Protein AF-X6M8Z3-F1 (afdb_monomer_lite)

Secondary structure (DSSP, 8-state):
-------SS--PPPHHHHHHHHHHHHHHHHHHHSTT--PPPHHHHHHHHHHHHHHTTTT---HHHHHHHHHHHHHHHHHHHHHHHHHHHHHHHHHHHHHHHHHHHHHHHHHHTTS--------------TTHHHHHHHHHHHHHHHHHHHHHHHHHHHHHHHHHHHHHHHHHHHHHHHHHHHHHHHHHHHHHHHHHHHSSS--------------------------HHHHHHHHHHHHH-HHHHHHHHHHHHHHHHHHHHHHHHHHHHHHHHHHHHHHHHHHHHHHHHHHHHHHHHHHHHHHHHHHHHHHHHHHHHHHHHHHHHHHHHHHHHHHHHHHHHHHHHHHHHHHHHHHHHHHHHHHHHHHHHHHHHHHHHHHHHHHHHHHHHHHHHHHHHHHHHHHHHHHHHHHHHHHHHHHHHHHHHHHHHHHHHHHHHHHHHHHHHHHHHHHHHHHT--

Radius of gyration: 80.37 Å; chains: 1; bounding box: 167×88×282 Å

Struc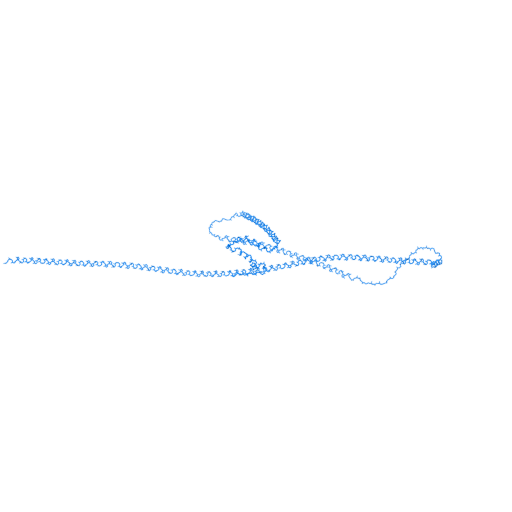ture (mmCIF, N/CA/C/O backbone):
data_AF-X6M8Z3-F1
#
_entry.id   AF-X6M8Z3-F1
#
loop_
_atom_site.group_PDB
_atom_site.id
_atom_site.type_symbol
_atom_site.label_atom_id
_atom_site.label_alt_id
_atom_site.label_comp_id
_atom_site.label_asym_id
_atom_site.label_entity_id
_atom_site.label_seq_id
_atom_site.pdbx_PDB_ins_code
_atom_site.Cartn_x
_atom_site.Cartn_y
_atom_site.Cartn_z
_atom_site.occupancy
_atom_site.B_iso_or_equiv
_atom_site.auth_seq_id
_atom_site.auth_comp_id
_atom_site.auth_asym_id
_atom_site.auth_atom_id
_atom_site.pdbx_PDB_model_num
ATOM 1 N N . MET A 1 1 ? -6.593 -17.674 8.356 1.00 35.09 1 MET A N 1
ATOM 2 C CA . MET A 1 1 ? -6.340 -18.157 6.980 1.00 35.09 1 MET A CA 1
ATOM 3 C C . MET A 1 1 ? -5.180 -17.342 6.431 1.00 35.09 1 MET A C 1
ATOM 5 O O . MET A 1 1 ? -5.351 -16.151 6.227 1.00 35.09 1 MET A O 1
ATOM 9 N N . ALA A 1 2 ? -3.979 -17.918 6.344 1.00 28.91 2 ALA A N 1
ATOM 10 C CA . ALA A 1 2 ? -2.786 -17.185 5.917 1.00 28.91 2 ALA A CA 1
ATOM 11 C C . ALA A 1 2 ? -2.746 -17.084 4.384 1.00 28.91 2 ALA A C 1
ATOM 13 O O . ALA A 1 2 ? -2.819 -18.099 3.689 1.00 28.91 2 ALA A O 1
ATOM 14 N N . ILE A 1 3 ? -2.665 -15.849 3.890 1.00 29.02 3 ILE A N 1
ATOM 15 C CA . ILE A 1 3 ? -2.609 -15.473 2.476 1.00 29.02 3 ILE A CA 1
ATOM 16 C C . ILE A 1 3 ? -1.280 -15.972 1.892 1.00 29.02 3 ILE A C 1
ATOM 18 O O . ILE A 1 3 ? -0.206 -15.602 2.362 1.00 29.02 3 ILE A O 1
ATOM 22 N N . ARG A 1 4 ? -1.360 -16.844 0.881 1.00 38.41 4 ARG A N 1
ATOM 23 C CA . ARG A 1 4 ? -0.227 -17.243 0.038 1.00 38.41 4 ARG A CA 1
ATOM 24 C C . ARG A 1 4 ? -0.129 -16.243 -1.112 1.00 38.41 4 ARG A C 1
ATOM 26 O O . ARG A 1 4 ? -0.937 -16.307 -2.031 1.00 38.41 4 ARG A O 1
ATOM 33 N N . THR A 1 5 ? 0.844 -15.342 -1.067 1.00 36.50 5 THR A N 1
ATOM 34 C CA . THR A 1 5 ? 1.270 -14.571 -2.238 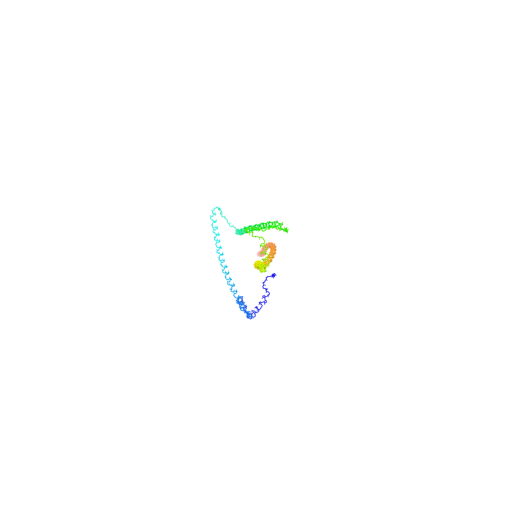1.00 36.50 5 THR A CA 1
ATOM 35 C C . THR A 1 5 ? 2.316 -15.389 -2.998 1.00 36.50 5 THR A C 1
ATOM 37 O O . THR A 1 5 ? 3.361 -15.749 -2.457 1.00 36.50 5 THR A O 1
ATOM 40 N N . GLN A 1 6 ? 1.994 -15.767 -4.234 1.00 34.81 6 GLN A N 1
ATOM 41 C CA . GLN A 1 6 ? 2.937 -16.337 -5.195 1.00 34.81 6 GLN A CA 1
ATOM 42 C C . GLN A 1 6 ? 3.336 -15.222 -6.165 1.00 34.81 6 GLN A C 1
ATOM 44 O O . GLN A 1 6 ? 2.540 -14.843 -7.018 1.00 34.81 6 GLN A O 1
ATOM 49 N N . ASP A 1 7 ? 4.557 -14.708 -6.019 1.00 33.91 7 ASP A N 1
ATOM 50 C CA . ASP A 1 7 ? 5.219 -13.879 -7.029 1.00 33.91 7 ASP A CA 1
ATOM 51 C C . ASP A 1 7 ? 5.892 -14.790 -8.063 1.00 33.91 7 ASP A C 1
ATOM 53 O O . ASP A 1 7 ? 6.684 -15.666 -7.709 1.00 33.91 7 ASP A O 1
ATOM 57 N N . ALA A 1 8 ? 5.573 -14.584 -9.341 1.00 38.94 8 ALA A N 1
ATOM 58 C CA . ALA A 1 8 ? 5.972 -15.465 -10.438 1.00 38.94 8 ALA A CA 1
ATOM 59 C C . ALA A 1 8 ? 7.407 -15.252 -10.964 1.00 38.94 8 ALA A C 1
ATOM 61 O O . ALA A 1 8 ? 7.892 -16.118 -11.678 1.00 38.94 8 ALA A O 1
ATOM 62 N N . ASP A 1 9 ? 8.116 -14.182 -10.578 1.00 37.03 9 ASP A N 1
ATOM 63 C CA . ASP A 1 9 ? 9.460 -13.879 -11.118 1.00 37.03 9 ASP A CA 1
ATOM 64 C C . ASP A 1 9 ? 10.531 -13.582 -10.058 1.00 37.03 9 ASP A C 1
ATOM 66 O O . ASP A 1 9 ? 11.641 -13.136 -10.363 1.00 37.03 9 ASP A O 1
ATOM 70 N N . SER A 1 10 ? 10.252 -13.874 -8.788 1.00 35.09 10 SER A N 1
ATOM 71 C CA . SER A 1 10 ? 11.334 -13.975 -7.816 1.00 35.09 10 SER A CA 1
ATOM 72 C C . SER A 1 10 ? 11.995 -15.344 -7.990 1.00 35.09 10 SER A C 1
ATOM 74 O O . SER A 1 10 ? 11.385 -16.375 -7.708 1.00 35.09 10 SER A O 1
ATOM 76 N N . VAL A 1 11 ? 13.259 -15.378 -8.421 1.00 42.22 11 VAL A N 1
ATOM 77 C CA . VAL A 1 11 ? 14.131 -16.551 -8.234 1.00 42.22 11 VAL A CA 1
ATOM 78 C C . VAL A 1 11 ? 14.477 -16.632 -6.742 1.00 42.22 11 VAL A C 1
ATOM 80 O O . VAL A 1 11 ? 15.620 -16.496 -6.318 1.00 42.22 11 VAL A O 1
ATOM 83 N N . ILE A 1 12 ? 13.447 -16.786 -5.913 1.00 39.72 12 ILE A N 1
ATOM 84 C CA . ILE A 1 12 ? 13.576 -17.339 -4.580 1.00 39.72 12 ILE A CA 1
ATOM 85 C C . ILE A 1 12 ? 13.708 -18.840 -4.834 1.00 39.72 12 ILE A C 1
ATOM 87 O O . ILE A 1 12 ? 12.791 -19.430 -5.412 1.00 39.72 12 ILE A O 1
ATOM 91 N N . PRO A 1 13 ? 14.834 -19.475 -4.471 1.00 39.22 13 PRO A N 1
ATOM 92 C CA . PRO A 1 13 ? 14.958 -20.919 -4.590 1.00 39.22 13 PRO A CA 1
ATOM 93 C C . PRO A 1 13 ? 13.753 -21.555 -3.885 1.00 39.22 13 PRO A C 1
ATOM 95 O O . PRO A 1 13 ? 13.494 -21.281 -2.711 1.00 39.22 13 PRO A O 1
ATOM 98 N N . GLN A 1 14 ? 12.942 -22.294 -4.650 1.00 39.25 14 GLN A N 1
ATOM 99 C CA . GLN A 1 14 ? 11.642 -22.776 -4.194 1.00 39.25 14 GLN A CA 1
ATOM 100 C C . GLN A 1 14 ? 11.808 -23.510 -2.858 1.00 39.25 14 GLN A C 1
ATOM 102 O O . GLN A 1 14 ? 12.567 -24.475 -2.756 1.00 39.25 14 GLN A O 1
ATOM 107 N N . ARG A 1 15 ? 11.091 -23.057 -1.820 1.00 44.16 15 ARG A N 1
ATOM 108 C CA . ARG A 1 15 ? 11.126 -23.661 -0.473 1.00 44.16 15 ARG A CA 1
ATOM 109 C C . ARG A 1 15 ? 10.785 -25.160 -0.477 1.00 44.16 15 ARG A C 1
ATOM 111 O O . ARG A 1 15 ? 11.209 -25.863 0.432 1.00 44.16 15 ARG A O 1
ATOM 118 N N . SER A 1 16 ? 10.085 -25.653 -1.502 1.00 45.44 16 SER A N 1
ATOM 119 C CA . SER A 1 16 ? 9.819 -27.080 -1.729 1.00 45.44 16 SER A CA 1
ATOM 120 C C . SER A 1 16 ? 11.094 -27.896 -1.971 1.00 45.44 16 SER A C 1
ATOM 122 O O . SER A 1 16 ? 11.244 -28.964 -1.388 1.00 45.44 16 SER A O 1
ATOM 124 N N . HIS A 1 17 ? 12.055 -27.378 -2.741 1.00 42.62 17 HIS A N 1
ATOM 125 C CA . HIS A 1 17 ? 13.310 -28.081 -3.028 1.00 42.62 17 HIS A CA 1
ATOM 126 C C . HIS A 1 17 ? 14.350 -27.965 -1.913 1.00 42.62 17 HIS A C 1
ATOM 128 O O . HIS A 1 17 ? 15.304 -28.738 -1.894 1.00 42.62 17 HIS A O 1
ATOM 134 N N . TYR A 1 18 ? 14.187 -27.034 -0.967 1.00 44.50 18 TYR A N 1
ATOM 135 C CA . TYR A 1 18 ? 14.995 -27.043 0.255 1.00 44.50 18 TYR A CA 1
ATOM 136 C C . TYR A 1 18 ? 14.643 -28.226 1.146 1.00 44.50 18 TYR A C 1
ATOM 138 O O . TYR A 1 18 ? 15.551 -28.807 1.719 1.00 44.50 18 TYR A O 1
ATOM 146 N N . GLY A 1 19 ? 13.365 -28.613 1.224 1.00 46.28 19 GLY A N 1
ATOM 147 C CA . GLY A 1 19 ? 12.947 -29.807 1.958 1.00 46.28 19 GLY A CA 1
ATOM 148 C C . GLY A 1 19 ? 13.649 -31.059 1.436 1.00 46.28 19 GLY A C 1
ATOM 149 O O . GLY A 1 19 ? 14.284 -31.751 2.216 1.00 46.28 19 GLY A O 1
ATOM 150 N N . GLU A 1 20 ? 13.626 -31.275 0.117 1.00 50.72 20 GLU A N 1
ATOM 151 C CA . GLU A 1 20 ? 14.265 -32.425 -0.547 1.00 50.72 20 GLU A CA 1
ATOM 152 C C . GLU A 1 20 ? 15.802 -32.358 -0.533 1.00 50.72 20 GLU A C 1
ATOM 154 O O . GLU A 1 20 ? 16.458 -33.375 -0.335 1.00 50.72 20 GLU A O 1
ATOM 159 N N . ARG A 1 21 ? 16.406 -31.169 -0.698 1.00 52.59 21 ARG A N 1
ATOM 160 C CA . ARG A 1 21 ? 17.873 -30.999 -0.630 1.00 52.59 21 ARG A CA 1
ATOM 161 C C . ARG A 1 21 ? 18.427 -31.094 0.784 1.00 52.59 21 ARG A C 1
ATOM 163 O O . ARG A 1 21 ? 19.562 -31.520 0.940 1.00 52.59 21 ARG A O 1
ATOM 170 N N . LEU A 1 22 ? 17.664 -30.670 1.791 1.00 51.78 22 LEU A N 1
ATOM 171 C CA . LEU A 1 22 ? 18.047 -30.755 3.202 1.00 51.78 22 LEU A CA 1
ATOM 172 C C . LEU A 1 22 ? 17.645 -32.096 3.821 1.00 51.78 22 LEU A C 1
ATOM 174 O O . LEU A 1 22 ? 18.156 -32.436 4.881 1.00 51.78 22 LEU A O 1
ATOM 178 N N . GLN A 1 23 ? 16.784 -32.881 3.166 1.00 53.97 23 GLN A N 1
ATOM 179 C CA . GLN A 1 23 ? 16.337 -34.190 3.645 1.00 53.97 23 GLN A CA 1
ATOM 180 C C . GLN A 1 23 ? 17.493 -35.146 3.981 1.00 53.97 23 GLN A C 1
ATOM 182 O O . GLN A 1 23 ? 17.431 -35.758 5.046 1.00 53.97 23 GLN A O 1
ATOM 187 N N . PRO A 1 24 ? 18.571 -35.247 3.176 1.00 55.91 24 PRO A N 1
ATOM 188 C CA . PRO A 1 24 ? 19.729 -36.069 3.524 1.00 55.91 24 PRO A CA 1
ATOM 189 C C . PRO A 1 24 ? 20.457 -35.553 4.773 1.00 55.91 24 PRO A C 1
ATOM 191 O O . PRO A 1 24 ? 20.855 -36.343 5.620 1.00 55.91 24 PRO A O 1
ATOM 194 N N . TYR A 1 25 ? 20.564 -34.229 4.929 1.00 55.28 25 TYR A N 1
ATOM 195 C CA . TYR A 1 25 ? 21.219 -33.579 6.071 1.00 55.28 25 TYR A CA 1
ATOM 196 C C . TYR A 1 25 ? 20.421 -33.776 7.363 1.00 55.28 25 TYR A C 1
ATOM 198 O O . TYR A 1 25 ? 20.980 -34.113 8.400 1.00 55.28 25 TYR A O 1
ATOM 206 N N . VAL A 1 26 ? 19.098 -33.613 7.296 1.00 57.66 26 VAL A N 1
ATOM 207 C CA . VAL A 1 26 ? 18.193 -33.847 8.428 1.00 57.66 26 VAL A CA 1
ATOM 208 C C . VAL A 1 26 ? 18.179 -35.328 8.803 1.00 57.66 26 VAL A C 1
ATOM 210 O O . VAL A 1 26 ? 18.205 -35.643 9.987 1.00 57.66 26 VAL A O 1
ATOM 213 N N . SER A 1 27 ? 18.197 -36.232 7.820 1.00 55.72 27 SER A N 1
ATOM 214 C CA . SER A 1 27 ? 18.243 -37.679 8.073 1.00 55.72 27 SER A CA 1
ATOM 215 C C . SER A 1 27 ? 19.560 -38.089 8.741 1.00 55.72 27 SER A C 1
ATOM 217 O O . SER A 1 27 ? 19.519 -38.812 9.726 1.00 55.72 27 SER A O 1
ATOM 219 N N . TYR A 1 28 ? 20.702 -37.542 8.305 1.00 58.84 28 TYR A N 1
ATOM 220 C CA . TYR A 1 28 ? 22.011 -37.761 8.938 1.00 58.84 28 TYR A CA 1
ATOM 221 C C . TYR A 1 28 ? 22.065 -37.256 10.390 1.00 58.84 28 TYR A C 1
ATOM 223 O O . TYR A 1 28 ? 22.546 -37.957 11.279 1.00 58.84 28 TYR A O 1
ATOM 231 N N . ILE A 1 29 ? 21.524 -36.060 10.654 1.00 56.91 29 ILE A N 1
ATOM 232 C CA . ILE A 1 29 ? 21.438 -35.493 12.012 1.00 56.91 29 ILE A CA 1
ATOM 233 C C . ILE A 1 29 ? 20.558 -36.375 12.906 1.00 56.91 29 ILE A C 1
ATOM 235 O O . ILE A 1 29 ? 20.901 -36.638 14.058 1.00 56.91 29 ILE A O 1
ATOM 239 N N . VAL A 1 30 ? 19.429 -36.851 12.377 1.00 59.12 30 VAL A N 1
ATOM 240 C CA . VAL A 1 30 ? 18.505 -37.717 13.113 1.00 59.12 30 VAL A CA 1
ATOM 241 C C . VAL A 1 30 ? 19.127 -39.090 13.380 1.00 59.12 30 VAL A C 1
ATOM 243 O O . VAL A 1 30 ? 19.069 -39.569 14.506 1.00 59.12 30 VAL A O 1
ATOM 246 N N . GLU A 1 31 ? 19.766 -39.714 12.395 1.00 57.75 31 GLU A N 1
ATOM 247 C CA . GLU A 1 31 ? 20.330 -41.060 12.545 1.00 57.75 31 GLU A CA 1
ATOM 248 C C . GLU A 1 31 ? 21.551 -41.104 13.473 1.00 57.75 31 GLU A C 1
ATOM 250 O O . GLU A 1 31 ? 21.666 -42.053 14.248 1.00 57.75 31 GLU A O 1
ATOM 255 N N . ASN A 1 32 ? 22.410 -40.077 13.467 1.00 55.22 32 ASN A N 1
ATOM 256 C CA . ASN A 1 32 ? 23.647 -40.083 14.257 1.00 55.22 32 ASN A CA 1
ATOM 257 C C . ASN A 1 32 ? 23.527 -39.459 15.654 1.00 55.22 32 ASN A C 1
ATOM 259 O O . ASN A 1 32 ? 24.303 -39.822 16.533 1.00 55.22 32 ASN A O 1
ATOM 263 N N . TYR A 1 33 ? 22.573 -38.549 15.893 1.00 54.69 33 TYR A N 1
ATOM 264 C CA . TYR A 1 33 ? 22.499 -37.809 17.164 1.00 54.69 33 TYR A CA 1
ATOM 265 C C . TYR A 1 33 ? 21.211 -38.033 17.971 1.00 54.69 33 TYR A C 1
ATOM 267 O O . TYR A 1 33 ? 21.185 -37.704 19.157 1.00 54.69 33 TYR A O 1
ATOM 275 N N . LEU A 1 34 ? 20.157 -38.641 17.402 1.00 50.62 34 LEU A N 1
ATOM 276 C CA . LEU A 1 34 ? 18.973 -39.043 18.186 1.00 50.62 34 LEU A CA 1
ATOM 277 C C . LEU A 1 34 ? 19.064 -40.456 18.778 1.00 50.62 34 LEU A C 1
ATOM 279 O O . LEU A 1 34 ? 18.220 -40.791 19.609 1.00 50.62 34 LEU A O 1
ATOM 283 N N . GLN A 1 35 ? 20.076 -41.265 18.438 1.00 50.09 35 GLN A N 1
ATOM 284 C CA . GLN A 1 35 ? 20.244 -42.591 19.055 1.00 50.09 35 GLN A CA 1
ATOM 285 C C . GLN A 1 35 ? 20.560 -42.522 20.563 1.00 50.09 35 GLN A C 1
ATOM 287 O O . GLN A 1 35 ? 20.139 -43.409 21.301 1.00 50.09 35 GLN A O 1
ATOM 292 N N . ASP A 1 36 ? 21.177 -41.434 21.043 1.00 51.38 36 ASP A N 1
ATOM 293 C CA . ASP A 1 36 ? 21.585 -41.275 22.452 1.00 51.38 36 ASP A CA 1
ATOM 294 C C . ASP A 1 36 ? 20.648 -40.387 23.299 1.00 51.38 36 ASP A C 1
ATOM 296 O O . ASP A 1 36 ? 20.939 -40.084 24.460 1.00 51.38 36 ASP A O 1
ATOM 300 N N . GLY A 1 37 ? 19.509 -39.942 22.752 1.00 48.75 37 GLY A N 1
ATOM 301 C CA . GLY A 1 37 ? 18.476 -39.214 23.506 1.00 48.75 37 GLY A CA 1
ATOM 302 C C . GLY A 1 37 ? 18.886 -37.843 24.072 1.00 48.75 37 GLY A C 1
ATOM 303 O O . GLY A 1 37 ? 18.119 -37.235 24.821 1.00 48.75 37 GLY A O 1
ATOM 304 N N . LYS A 1 38 ? 20.067 -37.319 23.724 1.00 52.50 38 LYS A N 1
ATOM 305 C CA . LYS A 1 38 ? 20.493 -35.958 24.075 1.00 52.50 38 LYS A CA 1
ATOM 306 C C . LYS A 1 38 ? 20.131 -34.999 22.947 1.00 52.50 38 LYS A C 1
ATOM 308 O O . LYS A 1 38 ? 20.765 -34.985 21.900 1.00 52.50 38 LYS A O 1
ATOM 313 N N . LEU A 1 39 ? 19.107 -34.180 23.178 1.00 53.94 39 LEU A N 1
ATOM 314 C CA . LEU A 1 39 ? 18.741 -33.087 22.280 1.00 53.94 39 LEU A CA 1
ATOM 315 C C . LEU A 1 39 ? 19.887 -32.066 22.226 1.00 53.94 39 LEU A C 1
ATOM 317 O O . LEU A 1 39 ? 20.250 -31.482 23.248 1.00 53.94 39 LEU A O 1
ATOM 321 N N . MET A 1 40 ? 20.446 -31.869 21.032 1.00 58.19 40 MET A N 1
ATOM 322 C CA . MET A 1 40 ? 21.466 -30.858 20.761 1.00 58.19 40 MET A CA 1
ATOM 323 C C . MET A 1 40 ? 20.896 -29.457 21.021 1.00 58.19 40 MET A C 1
ATOM 325 O O . MET A 1 40 ? 19.769 -29.151 20.622 1.00 58.19 40 MET A O 1
ATOM 329 N N . THR A 1 41 ? 21.656 -28.593 21.696 1.00 61.75 41 THR A N 1
ATOM 330 C CA . THR A 1 41 ? 21.231 -27.202 21.904 1.00 61.75 41 THR A CA 1
ATOM 331 C C . THR A 1 41 ? 21.380 -26.391 20.615 1.00 61.75 41 THR A C 1
ATOM 333 O O . THR A 1 41 ? 22.188 -26.708 19.744 1.00 61.75 41 THR A O 1
ATOM 336 N N . PHE A 1 42 ? 20.608 -25.308 20.481 1.00 48.41 42 PHE A N 1
ATOM 337 C CA . PHE A 1 42 ? 20.669 -24.435 19.301 1.00 48.41 42 PHE A CA 1
ATOM 338 C C . PHE A 1 42 ? 22.074 -23.851 19.072 1.00 48.41 42 PHE A C 1
ATOM 340 O O . PHE A 1 42 ? 22.497 -23.705 17.930 1.00 48.41 42 PHE A O 1
ATOM 347 N N . GLU A 1 43 ? 22.826 -23.589 20.145 1.00 50.72 43 GLU A N 1
ATOM 348 C CA . GLU A 1 43 ? 24.221 -23.140 20.054 1.00 50.72 43 GLU A CA 1
ATOM 349 C C . GLU A 1 43 ? 25.141 -24.213 19.465 1.00 50.72 43 GLU A C 1
ATOM 351 O O . GLU A 1 43 ? 25.909 -23.912 18.551 1.00 50.72 43 GLU A O 1
ATOM 356 N N . GLN A 1 44 ? 25.011 -25.464 19.920 1.00 59.44 44 GLN A N 1
ATOM 357 C CA . GLN A 1 44 ? 25.761 -26.601 19.378 1.00 59.44 44 GLN A CA 1
ATOM 358 C C . GLN A 1 44 ? 25.429 -26.824 17.896 1.00 59.44 44 GLN A C 1
ATOM 360 O O . GLN A 1 44 ? 26.330 -26.999 17.076 1.00 59.44 44 GLN A O 1
ATOM 365 N N . LEU A 1 45 ? 24.147 -26.710 17.527 1.00 59.72 45 LEU A N 1
ATOM 366 C CA . LEU A 1 45 ? 23.711 -26.775 16.134 1.00 59.72 45 LEU A CA 1
ATOM 367 C C . LEU A 1 45 ? 24.396 -25.690 15.299 1.00 59.72 45 LEU A C 1
ATOM 369 O O . LEU A 1 45 ? 24.929 -25.983 14.237 1.00 59.72 45 LEU A O 1
ATOM 373 N N . THR A 1 46 ? 24.422 -24.441 15.770 1.00 56.00 46 THR A N 1
ATOM 374 C CA . THR A 1 46 ? 25.048 -23.339 15.025 1.00 56.00 46 THR A CA 1
ATOM 375 C C . THR A 1 46 ? 26.568 -23.446 14.919 1.00 56.00 46 THR A C 1
ATOM 377 O O . THR A 1 46 ? 27.126 -22.969 13.929 1.00 56.00 46 THR A O 1
ATOM 380 N N . SER A 1 47 ? 27.242 -24.071 15.891 1.00 59.59 47 SER A N 1
ATOM 381 C CA . SER A 1 47 ? 28.694 -24.272 15.846 1.00 59.59 47 SER A CA 1
ATOM 382 C C . SER A 1 47 ? 29.114 -25.444 14.962 1.00 59.59 47 SER A C 1
ATOM 384 O O . SER A 1 47 ? 30.166 -25.361 14.334 1.00 59.59 47 SER A O 1
ATOM 386 N N . GLU A 1 48 ? 28.304 -26.504 14.886 1.00 57.34 48 GLU A N 1
ATOM 387 C CA . GLU A 1 48 ? 28.639 -27.732 14.147 1.00 57.34 48 GLU A CA 1
ATOM 388 C C . GLU A 1 48 ? 28.079 -27.748 12.710 1.00 57.34 48 GLU A C 1
ATOM 390 O O . GLU A 1 48 ? 28.664 -28.383 11.831 1.00 57.34 48 GLU A O 1
ATOM 395 N N . LEU A 1 49 ? 27.037 -26.952 12.406 1.00 57.06 49 LEU A N 1
ATOM 396 C CA . LEU A 1 49 ? 26.481 -26.792 11.047 1.00 57.06 49 LEU A CA 1
ATOM 397 C C . LEU A 1 49 ? 27.542 -26.515 9.959 1.00 57.06 49 LEU A C 1
ATOM 399 O O . LEU A 1 49 ? 27.445 -27.092 8.873 1.00 57.06 49 LEU A O 1
ATOM 403 N N . PRO A 1 50 ? 28.549 -25.643 10.189 1.00 58.56 50 PRO A N 1
ATOM 404 C CA . PRO A 1 50 ? 29.581 -25.371 9.195 1.00 58.56 50 PRO A CA 1
ATOM 405 C C . PRO A 1 50 ? 30.486 -26.578 8.927 1.00 58.56 50 PRO A C 1
ATOM 407 O O . PRO A 1 50 ? 30.914 -26.745 7.791 1.00 58.56 50 PRO A O 1
ATOM 410 N N . GLN A 1 51 ? 30.765 -27.414 9.935 1.00 56.12 51 GLN A N 1
ATOM 411 C CA . GLN A 1 51 ? 31.548 -28.647 9.780 1.00 56.12 51 GLN A CA 1
ATOM 412 C C . GLN A 1 51 ? 30.750 -29.728 9.045 1.00 56.12 51 GLN A C 1
ATOM 414 O O . GLN A 1 51 ? 31.273 -30.365 8.136 1.00 56.12 51 GLN A O 1
ATOM 419 N N . TRP A 1 52 ? 29.454 -29.855 9.323 1.00 57.19 52 TRP A N 1
ATOM 420 C CA . TRP A 1 52 ? 28.592 -30.833 8.647 1.00 57.19 52 TRP A CA 1
ATOM 421 C C . TRP A 1 52 ? 28.323 -30.502 7.176 1.00 57.19 52 TRP A C 1
ATOM 423 O O . TRP A 1 52 ? 28.184 -31.394 6.340 1.00 57.19 52 TRP A O 1
ATOM 433 N N . LEU A 1 53 ? 28.307 -29.213 6.825 1.00 52.09 53 LEU A N 1
ATOM 434 C CA . LEU A 1 53 ? 28.283 -28.770 5.428 1.00 52.09 53 LEU A CA 1
ATOM 435 C C . LEU A 1 53 ? 29.580 -29.114 4.671 1.00 52.09 53 LEU A C 1
ATOM 437 O O . LEU A 1 53 ? 29.570 -29.135 3.439 1.00 52.09 53 LEU A O 1
ATOM 441 N N . ILE A 1 54 ? 30.680 -29.371 5.387 1.00 50.88 54 ILE A N 1
ATOM 442 C CA . ILE A 1 54 ? 31.972 -29.768 4.816 1.00 50.88 54 ILE A CA 1
ATOM 443 C C . ILE A 1 54 ? 32.044 -31.296 4.656 1.00 50.88 54 ILE A C 1
ATOM 445 O O . ILE A 1 54 ? 32.451 -31.755 3.592 1.00 50.88 54 ILE A O 1
ATOM 449 N N . GLU A 1 55 ? 31.590 -32.076 5.643 1.00 47.03 55 GLU A N 1
ATOM 450 C CA . GLU A 1 55 ? 31.668 -33.552 5.630 1.00 47.03 55 GLU A CA 1
ATOM 451 C C . GLU A 1 55 ? 30.783 -34.211 4.554 1.00 47.03 55 GLU A C 1
ATOM 453 O O . GLU A 1 55 ? 31.170 -35.201 3.943 1.00 47.03 55 GLU A O 1
ATOM 458 N N . ILE A 1 56 ? 29.630 -33.625 4.212 1.00 46.91 56 ILE A N 1
ATOM 459 C CA . ILE A 1 56 ? 28.720 -34.195 3.192 1.00 46.91 56 ILE A CA 1
ATOM 460 C C . ILE A 1 56 ? 29.239 -33.985 1.748 1.00 46.91 56 ILE A C 1
ATOM 462 O O . ILE A 1 56 ? 28.676 -34.511 0.788 1.00 46.91 56 ILE A O 1
ATOM 466 N N . ASN A 1 57 ? 30.358 -33.272 1.575 1.00 44.69 57 ASN A N 1
ATOM 467 C CA . ASN A 1 57 ? 31.015 -33.066 0.280 1.00 44.69 57 ASN A CA 1
ATOM 468 C C . ASN A 1 57 ? 32.173 -34.038 -0.016 1.00 44.69 57 ASN A C 1
ATOM 470 O O . ASN A 1 57 ? 32.809 -33.895 -1.061 1.00 44.69 57 ASN A O 1
ATOM 474 N N . GLU A 1 58 ? 32.417 -35.066 0.808 1.00 43.31 58 GLU A N 1
ATOM 475 C CA . GLU A 1 58 ? 33.456 -36.084 0.540 1.00 43.31 58 GLU A CA 1
ATOM 476 C C . GLU A 1 58 ? 33.236 -36.905 -0.756 1.00 43.31 58 GLU A C 1
ATOM 478 O O . GLU A 1 58 ? 34.088 -37.698 -1.150 1.00 43.31 58 GLU A O 1
ATOM 483 N N . GLY A 1 59 ? 32.130 -36.694 -1.481 1.00 43.00 59 GLY A N 1
ATOM 484 C CA . GLY A 1 59 ? 31.815 -37.394 -2.730 1.00 43.00 59 GLY A CA 1
ATOM 485 C C . GLY A 1 59 ? 32.247 -36.728 -4.046 1.00 43.00 59 GLY A C 1
ATOM 486 O O . GLY A 1 59 ? 32.078 -37.353 -5.092 1.00 43.00 59 GLY A O 1
ATOM 487 N N . VAL A 1 60 ? 32.766 -35.490 -4.070 1.00 42.53 60 VAL A N 1
ATOM 488 C CA . VAL A 1 60 ? 33.121 -34.821 -5.345 1.00 42.53 60 VAL A CA 1
ATOM 489 C C . VAL A 1 60 ? 34.455 -34.070 -5.242 1.00 42.53 60 VAL A C 1
ATOM 491 O O . VAL A 1 60 ? 34.508 -33.013 -4.614 1.00 42.53 60 VAL A O 1
ATOM 494 N N . PRO A 1 61 ? 35.531 -34.531 -5.912 1.00 46.62 61 PRO A N 1
ATOM 495 C CA . PRO A 1 61 ? 36.806 -33.836 -5.895 1.00 46.62 61 PRO A CA 1
ATOM 496 C C . PRO A 1 61 ? 36.715 -32.631 -6.830 1.00 46.62 61 PRO A C 1
ATOM 498 O O . PRO A 1 61 ? 36.698 -32.766 -8.055 1.00 46.62 61 PRO A O 1
ATOM 501 N N . ASN A 1 62 ? 36.647 -31.427 -6.271 1.00 53.22 62 ASN A N 1
ATOM 502 C CA . ASN A 1 62 ? 36.943 -30.226 -7.044 1.00 53.22 62 ASN A CA 1
ATOM 503 C C . ASN A 1 62 ? 37.592 -29.151 -6.164 1.00 53.22 62 ASN A C 1
ATOM 505 O O . ASN A 1 62 ? 37.110 -28.020 -6.059 1.00 53.22 62 ASN A O 1
ATOM 509 N N . ASP A 1 63 ? 38.723 -29.521 -5.556 1.00 58.34 63 ASP A N 1
ATOM 510 C CA . ASP A 1 63 ? 39.560 -28.700 -4.666 1.00 58.34 63 ASP A CA 1
ATOM 511 C C . ASP A 1 63 ? 39.832 -27.291 -5.210 1.00 58.34 63 ASP A C 1
ATOM 513 O O . ASP A 1 63 ? 39.908 -26.320 -4.459 1.00 58.34 63 ASP A O 1
ATOM 517 N N . LYS A 1 64 ? 39.911 -27.133 -6.537 1.00 58.59 64 LYS A N 1
ATOM 518 C CA . LYS A 1 64 ? 40.093 -25.822 -7.180 1.00 58.59 64 LYS A CA 1
ATOM 519 C C . LYS A 1 64 ? 38.905 -24.887 -6.971 1.00 58.59 64 LYS A C 1
ATOM 521 O O . LYS A 1 64 ? 39.103 -23.710 -6.683 1.00 58.59 64 LYS A O 1
ATOM 526 N N . LYS A 1 65 ? 37.680 -25.403 -7.081 1.00 60.03 65 LYS A N 1
ATOM 527 C CA . LYS A 1 65 ? 36.452 -24.608 -6.953 1.00 60.03 65 LYS A CA 1
ATOM 528 C C . LYS A 1 65 ? 36.193 -24.233 -5.494 1.00 60.03 65 LYS A C 1
ATOM 530 O O . LYS A 1 65 ? 35.738 -23.128 -5.210 1.00 60.03 65 LYS A O 1
ATOM 535 N N . GLN A 1 66 ? 36.549 -25.123 -4.570 1.00 59.88 66 GLN A N 1
ATOM 536 C CA . GLN A 1 66 ? 36.459 -24.874 -3.133 1.00 59.88 66 GLN A CA 1
ATOM 537 C C . GLN A 1 66 ? 37.491 -23.835 -2.672 1.00 59.88 66 GLN A C 1
ATOM 539 O O . GLN A 1 66 ? 37.136 -22.909 -1.945 1.00 59.88 66 GLN A O 1
ATOM 544 N N . LEU A 1 67 ? 38.729 -23.905 -3.172 1.00 73.62 67 LEU A N 1
ATOM 545 C CA . LEU A 1 67 ? 39.766 -22.906 -2.899 1.00 73.62 67 LEU A CA 1
ATOM 546 C C . LEU A 1 67 ? 39.403 -21.521 -3.465 1.00 73.62 67 LEU A C 1
ATOM 548 O O . LEU A 1 67 ? 39.673 -20.493 -2.843 1.00 73.62 67 LEU A O 1
ATOM 552 N N . GLU A 1 68 ? 38.779 -21.476 -4.642 1.00 68.88 68 GLU A N 1
ATOM 553 C CA . GLU A 1 68 ? 38.342 -20.234 -5.283 1.00 68.88 68 GLU A CA 1
ATOM 554 C C . GLU A 1 68 ? 37.162 -19.585 -4.547 1.00 68.88 68 GLU A C 1
ATOM 556 O O . GLU A 1 68 ? 37.186 -18.382 -4.285 1.00 68.88 68 GLU A O 1
ATOM 561 N N . LEU A 1 69 ? 36.189 -20.386 -4.102 1.00 67.12 69 LEU A N 1
ATOM 562 C CA . LEU A 1 69 ? 35.106 -19.925 -3.231 1.00 67.12 69 LEU A CA 1
ATOM 563 C C . LEU A 1 69 ? 35.637 -19.429 -1.883 1.00 67.12 69 LEU A C 1
ATOM 565 O O . LEU A 1 69 ? 35.207 -18.384 -1.398 1.00 67.12 69 LEU A O 1
ATOM 569 N N . GLN A 1 70 ? 36.617 -20.118 -1.297 1.00 71.88 70 GLN A N 1
ATOM 570 C CA . GLN A 1 70 ? 37.235 -19.692 -0.043 1.00 71.88 70 GLN A CA 1
ATOM 571 C C . GLN A 1 70 ? 37.963 -18.350 -0.207 1.00 71.88 70 GLN A C 1
ATOM 573 O O . GLN A 1 70 ? 37.800 -17.458 0.628 1.00 71.88 70 GLN A O 1
ATOM 578 N N . LYS A 1 71 ? 38.683 -18.151 -1.320 1.00 81.44 71 LYS A N 1
ATOM 579 C CA . LYS A 1 71 ? 39.282 -16.852 -1.666 1.00 81.44 71 LYS A CA 1
ATOM 580 C C . LYS A 1 71 ? 38.220 -15.764 -1.808 1.00 81.44 71 LYS A C 1
ATOM 582 O O . LYS A 1 71 ? 38.345 -14.730 -1.157 1.00 81.44 71 LYS A O 1
ATOM 587 N N . GLN A 1 72 ? 37.145 -16.009 -2.557 1.00 77.88 72 GLN A N 1
ATOM 588 C CA . GLN A 1 72 ? 36.052 -15.042 -2.722 1.00 77.88 72 GLN A CA 1
ATOM 589 C C . GLN A 1 72 ? 35.401 -14.668 -1.383 1.00 77.88 72 GLN A C 1
ATOM 591 O O . GLN A 1 72 ? 35.192 -13.488 -1.110 1.00 77.88 72 GLN A O 1
ATOM 596 N N . VAL A 1 73 ? 35.163 -15.643 -0.501 1.00 77.38 73 VAL A N 1
ATOM 597 C CA . VAL A 1 73 ? 34.626 -15.396 0.846 1.00 77.38 73 VAL A CA 1
ATOM 598 C C . VAL A 1 73 ? 35.589 -14.551 1.683 1.00 77.38 73 VAL A C 1
ATOM 600 O O . VAL A 1 73 ? 35.149 -13.617 2.352 1.00 77.38 73 VAL A O 1
ATOM 603 N N . THR A 1 74 ? 36.900 -14.809 1.633 1.00 83.56 74 THR A N 1
ATOM 604 C CA . THR A 1 74 ? 37.880 -13.972 2.353 1.00 83.56 74 THR A CA 1
ATOM 605 C C . THR A 1 74 ? 37.953 -12.545 1.803 1.00 83.56 74 THR A C 1
ATOM 607 O O . THR A 1 74 ? 38.036 -11.596 2.583 1.00 83.56 74 THR A O 1
ATOM 610 N N . THR A 1 75 ? 37.842 -12.364 0.483 1.00 85.44 75 THR A N 1
ATOM 611 C CA . THR A 1 75 ? 37.796 -11.038 -0.148 1.00 85.44 75 THR A CA 1
ATOM 612 C C . THR A 1 75 ? 36.539 -10.273 0.256 1.00 85.44 75 THR A C 1
ATOM 614 O O . THR A 1 75 ? 36.639 -9.113 0.652 1.00 85.44 75 THR A O 1
ATOM 617 N N . LEU A 1 76 ? 35.374 -10.927 0.236 1.00 80.94 76 LEU A N 1
ATOM 618 C CA . LEU A 1 76 ? 34.108 -10.330 0.667 1.00 80.94 76 LEU A CA 1
ATOM 619 C C . LEU A 1 76 ? 34.126 -9.967 2.155 1.00 80.94 76 LEU A C 1
ATOM 621 O O . LEU A 1 76 ? 33.671 -8.887 2.516 1.00 80.94 76 LEU A O 1
ATOM 625 N N . ARG A 1 77 ? 34.719 -10.804 3.018 1.00 85.06 77 ARG A N 1
ATOM 626 C CA . ARG A 1 77 ? 34.912 -10.478 4.443 1.00 85.06 77 ARG A CA 1
ATOM 627 C C . ARG A 1 77 ? 35.803 -9.250 4.640 1.00 85.06 77 ARG A C 1
ATOM 629 O O . ARG A 1 77 ? 35.460 -8.379 5.430 1.00 85.06 77 ARG A O 1
ATOM 636 N N . SER A 1 78 ? 36.903 -9.141 3.893 1.00 87.69 78 SER A N 1
ATOM 637 C CA . SER A 1 78 ? 37.781 -7.962 3.952 1.00 87.69 78 SER A CA 1
ATOM 638 C C . SER A 1 78 ? 37.088 -6.689 3.450 1.00 87.69 78 SER A C 1
ATOM 640 O O . SER A 1 78 ? 37.282 -5.613 4.016 1.00 87.69 78 SER A O 1
ATOM 642 N N . GLN A 1 79 ? 36.261 -6.793 2.405 1.00 86.44 79 GLN A N 1
ATOM 643 C CA . GLN A 1 79 ? 35.452 -5.673 1.919 1.00 86.44 79 GLN A CA 1
ATOM 644 C C . GLN A 1 79 ? 34.390 -5.259 2.942 1.00 86.44 79 GLN A C 1
ATOM 646 O O . GLN A 1 79 ? 34.261 -4.068 3.213 1.00 86.44 79 GLN A O 1
ATOM 651 N N . LEU A 1 80 ? 33.702 -6.222 3.564 1.00 84.94 80 LEU A N 1
ATOM 652 C CA . LEU A 1 80 ? 32.729 -5.963 4.624 1.00 84.94 80 LEU A CA 1
ATOM 653 C C . LEU A 1 80 ? 33.379 -5.206 5.792 1.00 84.94 80 LEU A C 1
ATOM 655 O O . LEU A 1 80 ? 32.894 -4.148 6.183 1.00 84.94 80 LEU A O 1
ATOM 659 N N . GLU A 1 81 ? 34.532 -5.673 6.274 1.00 89.62 81 GLU A N 1
ATOM 660 C CA . GLU A 1 81 ? 35.257 -5.032 7.377 1.00 89.62 81 GLU A CA 1
ATOM 661 C C . GLU A 1 81 ? 35.679 -3.588 7.037 1.00 89.62 81 GLU A C 1
ATOM 663 O O . GLU A 1 81 ? 35.608 -2.691 7.881 1.00 89.62 81 GLU A O 1
ATOM 668 N N . LYS A 1 82 ? 36.081 -3.327 5.784 1.00 88.62 82 LYS A N 1
ATOM 669 C CA . LYS A 1 82 ? 36.370 -1.962 5.310 1.00 88.62 82 LYS A CA 1
ATOM 670 C C . LYS A 1 82 ? 35.119 -1.086 5.314 1.00 88.62 82 LYS A C 1
ATOM 672 O O . LYS A 1 82 ? 35.182 0.038 5.807 1.00 88.62 82 LYS A O 1
ATOM 677 N N . THR A 1 83 ? 33.991 -1.602 4.828 1.00 83.44 83 THR A N 1
ATOM 678 C CA . THR A 1 83 ? 32.724 -0.854 4.816 1.00 83.44 83 THR A CA 1
ATOM 679 C C . THR A 1 83 ? 32.179 -0.595 6.220 1.00 83.44 83 THR A C 1
ATOM 681 O O . THR A 1 83 ? 31.642 0.478 6.475 1.00 83.44 83 THR A O 1
ATOM 684 N N . GLU A 1 84 ? 32.365 -1.516 7.169 1.00 83.94 84 GLU A N 1
ATOM 685 C CA . GLU A 1 84 ? 31.984 -1.307 8.570 1.00 83.94 84 GLU A CA 1
ATOM 686 C C . GLU A 1 84 ? 32.847 -0.232 9.239 1.00 83.94 84 GLU A C 1
ATOM 688 O O . GLU A 1 84 ? 32.319 0.639 9.934 1.00 83.94 84 GLU A O 1
ATOM 693 N N . LYS A 1 85 ? 34.160 -0.228 8.975 1.00 89.94 85 LYS A N 1
ATOM 694 C CA . LYS A 1 85 ? 35.072 0.831 9.438 1.00 89.94 85 LYS A CA 1
ATOM 695 C C . LYS A 1 85 ? 34.703 2.199 8.860 1.00 89.94 85 LYS A C 1
ATOM 697 O O . LYS A 1 85 ? 34.732 3.193 9.584 1.00 89.94 85 LYS A O 1
ATOM 702 N N . GLU A 1 86 ? 34.329 2.259 7.586 1.00 86.44 86 GLU A N 1
ATOM 703 C CA . GLU A 1 86 ? 33.880 3.491 6.931 1.00 86.44 86 GLU A CA 1
ATOM 704 C C . GLU A 1 86 ? 32.525 3.969 7.473 1.00 86.44 86 GLU A C 1
ATOM 706 O O . GLU A 1 86 ? 32.367 5.146 7.792 1.00 86.44 86 GLU A O 1
ATOM 711 N N . LYS A 1 87 ? 31.580 3.053 7.704 1.00 87.38 87 LYS A N 1
ATOM 712 C CA . LYS A 1 87 ? 30.293 3.356 8.343 1.00 87.38 87 LYS A CA 1
ATOM 713 C C . LYS A 1 87 ? 30.471 3.907 9.759 1.00 87.38 87 LYS A C 1
ATOM 715 O O . LYS A 1 87 ? 29.811 4.879 10.119 1.00 87.38 87 LYS A O 1
ATOM 720 N N . GLU A 1 88 ? 31.364 3.328 10.560 1.00 83.06 88 GLU A N 1
ATOM 721 C CA . GLU A 1 88 ? 31.653 3.834 11.908 1.00 83.06 88 GLU A CA 1
ATOM 722 C C . GLU A 1 88 ? 32.365 5.194 11.866 1.00 83.06 88 GLU A C 1
ATOM 724 O O . GLU A 1 88 ? 32.088 6.057 12.701 1.00 83.06 88 GLU A O 1
ATOM 729 N N . LYS A 1 89 ? 33.225 5.436 10.868 1.00 88.75 89 LYS A N 1
ATOM 730 C CA . LYS A 1 89 ? 33.817 6.759 10.627 1.00 88.75 89 LYS A CA 1
ATOM 731 C C . LYS A 1 89 ? 32.734 7.801 10.325 1.00 88.75 89 LYS A C 1
ATOM 733 O O . LYS A 1 89 ? 32.687 8.824 11.005 1.00 88.75 89 LYS A O 1
ATOM 738 N N . ILE A 1 90 ? 31.815 7.499 9.406 1.00 82.88 90 ILE A N 1
ATOM 739 C CA . ILE A 1 90 ? 30.673 8.366 9.073 1.00 82.88 90 ILE A CA 1
ATOM 740 C C . ILE A 1 90 ? 29.794 8.605 10.307 1.00 82.88 90 ILE A C 1
ATOM 742 O O . ILE A 1 90 ? 29.374 9.731 10.559 1.00 82.88 90 ILE A O 1
ATOM 746 N N . ARG A 1 91 ? 29.548 7.577 11.131 1.00 86.50 91 ARG A N 1
ATOM 747 C CA . ARG A 1 91 ? 28.768 7.721 12.370 1.00 86.50 91 ARG A CA 1
ATOM 748 C C . ARG A 1 91 ? 29.423 8.704 13.345 1.00 86.50 91 ARG A C 1
ATOM 750 O O . ARG A 1 91 ? 28.731 9.533 13.930 1.00 86.50 91 ARG A O 1
ATOM 757 N N . ARG A 1 92 ? 30.748 8.641 13.515 1.00 83.19 92 ARG A N 1
ATOM 758 C CA . ARG A 1 92 ? 31.497 9.570 14.383 1.00 83.19 92 ARG A CA 1
ATOM 759 C C . ARG A 1 92 ? 31.492 10.996 13.839 1.00 83.19 92 ARG A C 1
ATOM 761 O O . ARG A 1 92 ? 31.277 11.930 14.606 1.00 83.19 92 ARG A O 1
ATOM 768 N N . GLU A 1 93 ? 31.673 11.160 12.532 1.00 84.38 93 GLU A N 1
ATOM 769 C CA . GLU A 1 93 ? 31.598 12.465 11.862 1.00 84.38 93 GLU A CA 1
ATOM 770 C C . GLU A 1 93 ? 30.191 13.067 11.967 1.00 84.38 93 GLU A C 1
ATOM 772 O O . GLU A 1 93 ? 30.051 14.241 12.299 1.00 84.38 93 GLU A O 1
ATOM 777 N N . SER A 1 94 ? 29.144 12.253 11.811 1.00 83.25 94 SER A N 1
ATOM 778 C CA . SER A 1 94 ? 27.751 12.670 12.000 1.00 83.25 94 SER A CA 1
ATOM 779 C C . SER A 1 94 ? 27.483 13.167 13.420 1.00 83.25 94 SER A C 1
ATOM 781 O O . SER A 1 94 ? 26.815 14.183 13.586 1.00 83.25 94 SER A O 1
ATOM 783 N N . ILE A 1 95 ? 28.008 12.489 14.446 1.00 81.94 95 ILE A N 1
ATOM 784 C CA . ILE A 1 95 ? 27.869 12.924 15.846 1.00 81.94 95 ILE A CA 1
ATOM 785 C C . ILE A 1 95 ? 28.613 14.243 16.079 1.00 81.94 95 ILE A C 1
ATOM 787 O O . ILE A 1 95 ? 28.090 15.134 16.745 1.00 81.94 95 ILE A O 1
ATOM 791 N N . SER A 1 96 ? 29.807 14.394 15.500 1.00 81.69 96 SER A N 1
ATOM 792 C CA . SER A 1 96 ? 30.582 15.637 15.581 1.00 81.69 96 SER A CA 1
ATOM 793 C C . SER A 1 96 ? 29.853 16.810 14.921 1.00 81.69 96 SER A C 1
ATOM 795 O O . SER A 1 96 ? 29.789 17.896 15.493 1.00 81.69 96 SER A O 1
ATOM 797 N N . LEU A 1 97 ? 29.280 16.599 13.734 1.00 78.75 97 LEU A N 1
ATOM 798 C CA . LEU A 1 97 ? 28.504 17.618 13.023 1.00 78.75 97 LEU A CA 1
ATOM 799 C C . LEU A 1 97 ? 27.219 17.970 13.777 1.00 78.75 97 LEU A C 1
ATOM 801 O O . LEU A 1 97 ? 26.859 19.141 13.865 1.00 78.75 97 LEU A O 1
ATOM 805 N N . GLN A 1 98 ? 26.555 16.980 14.374 1.00 82.19 98 GLN A N 1
ATOM 806 C CA . GLN A 1 98 ? 25.366 17.204 15.191 1.00 82.19 98 GLN A CA 1
ATOM 807 C C . GLN A 1 98 ? 25.686 18.025 16.449 1.00 82.19 98 GLN A C 1
ATOM 809 O O . GLN A 1 98 ? 24.930 18.934 16.787 1.00 82.19 98 GLN A O 1
ATOM 814 N N . ALA A 1 99 ? 26.831 17.777 17.094 1.00 77.75 99 ALA A N 1
ATOM 815 C CA . ALA A 1 99 ? 27.306 18.586 18.216 1.00 77.75 99 ALA A CA 1
ATOM 816 C C . ALA A 1 99 ? 27.618 20.035 17.796 1.00 77.75 99 ALA A C 1
ATOM 818 O O . ALA A 1 99 ? 27.184 20.970 18.466 1.00 77.75 99 ALA A O 1
ATOM 819 N N . GLN A 1 100 ? 28.285 20.238 16.653 1.00 77.06 100 GLN A N 1
ATOM 820 C CA . GLN A 1 100 ? 28.571 21.577 16.113 1.00 77.06 100 GLN A CA 1
ATOM 821 C C . GLN A 1 100 ? 27.298 22.345 15.731 1.00 77.06 100 GLN A C 1
ATOM 823 O O . GLN A 1 100 ? 27.183 23.540 16.002 1.00 77.06 100 GLN A O 1
ATOM 828 N N . LEU A 1 101 ? 26.313 21.667 15.137 1.00 76.38 101 LEU A N 1
ATOM 829 C CA . LEU A 1 101 ? 25.008 22.257 14.838 1.00 76.38 101 LEU A CA 1
ATOM 830 C C . LEU A 1 101 ? 24.276 22.666 16.117 1.00 76.38 101 LEU A C 1
ATOM 832 O O . LEU A 1 101 ? 23.699 23.750 16.172 1.00 76.38 101 LEU A O 1
ATOM 836 N N . GLN A 1 102 ? 24.336 21.837 17.160 1.00 78.75 102 GLN A N 1
ATOM 837 C CA . GLN A 1 102 ? 23.729 22.143 18.449 1.00 78.75 102 GLN A CA 1
ATOM 838 C C . GLN A 1 102 ? 24.424 23.325 19.142 1.00 78.75 102 GLN A C 1
ATOM 840 O O . GLN A 1 102 ? 23.737 24.195 19.681 1.00 78.75 102 GLN A O 1
ATOM 845 N N . GLU A 1 103 ? 25.754 23.427 19.063 1.00 72.88 103 GLU A N 1
ATOM 846 C CA . GLU A 1 103 ? 26.504 24.602 19.528 1.00 72.88 103 GLU A CA 1
ATOM 847 C C . GLU A 1 103 ? 26.124 25.873 18.758 1.00 72.88 103 GLU A C 1
ATOM 849 O O . GLU A 1 103 ? 25.845 26.894 19.388 1.00 72.88 103 GLU A O 1
ATOM 854 N N . MET A 1 104 ? 26.015 25.823 17.424 1.00 66.81 104 MET A N 1
ATOM 855 C CA . MET A 1 104 ? 25.542 26.967 16.630 1.00 66.81 104 MET A CA 1
ATOM 856 C C . MET A 1 104 ? 24.108 27.371 16.986 1.00 66.81 104 MET A C 1
ATOM 858 O O . MET A 1 104 ? 23.812 28.562 17.090 1.00 66.81 104 MET A O 1
ATOM 862 N N . TYR A 1 105 ? 23.220 26.403 17.219 1.00 71.62 105 TYR A N 1
ATOM 863 C CA . TYR A 1 105 ? 21.835 26.670 17.606 1.00 71.62 105 TYR A CA 1
ATOM 864 C C . TYR A 1 105 ? 21.756 27.345 18.984 1.00 71.62 105 TYR A C 1
ATOM 866 O O . TYR A 1 105 ? 20.996 28.296 19.188 1.00 71.62 105 TYR A O 1
ATOM 874 N N . VAL A 1 106 ? 22.585 26.901 19.935 1.00 67.25 106 VAL A N 1
ATOM 875 C CA . VAL A 1 106 ? 22.717 27.522 21.261 1.00 67.25 106 VAL A CA 1
ATOM 876 C C . VAL A 1 106 ? 23.337 28.919 21.155 1.00 67.25 106 VAL A C 1
ATOM 878 O O . VAL A 1 106 ? 22.866 29.835 21.833 1.00 67.25 106 VAL A O 1
ATOM 881 N N . PHE A 1 107 ? 24.317 29.122 20.271 1.00 57.38 107 PHE A N 1
ATOM 882 C CA . PHE A 1 107 ? 24.947 30.421 20.021 1.00 57.38 107 PHE A CA 1
ATOM 883 C C . PHE A 1 107 ? 23.954 31.435 19.424 1.00 57.38 107 PHE A C 1
ATOM 885 O O . PHE A 1 107 ? 23.779 32.522 19.976 1.00 57.38 107 PHE A O 1
ATOM 892 N N . GLN A 1 108 ? 23.190 31.052 18.394 1.00 55.97 108 GLN A N 1
ATOM 893 C CA . GLN A 1 108 ? 22.148 31.897 17.791 1.00 55.97 108 GLN A CA 1
ATOM 894 C C . GLN A 1 108 ? 21.011 32.229 18.771 1.00 55.97 108 GLN A C 1
ATOM 896 O O . GLN A 1 108 ? 20.462 33.335 18.762 1.00 55.97 108 GLN A O 1
ATOM 901 N N . ARG A 1 109 ? 20.659 31.299 19.670 1.00 53.25 109 ARG A N 1
ATOM 902 C CA . ARG A 1 109 ? 19.669 31.544 20.732 1.00 53.25 109 ARG A CA 1
ATOM 903 C C . ARG A 1 109 ? 20.232 32.428 21.857 1.00 53.25 109 ARG A C 1
ATOM 905 O O . ARG A 1 109 ? 19.478 33.190 22.466 1.00 53.25 109 ARG A O 1
ATOM 912 N N . GLY A 1 110 ? 21.538 32.354 22.117 1.00 47.66 110 GLY A N 1
ATOM 913 C CA . GLY A 1 110 ? 22.270 33.210 23.054 1.00 47.66 110 GLY A CA 1
ATOM 914 C C . GLY A 1 110 ? 22.390 34.662 22.582 1.00 47.66 110 GLY A C 1
ATOM 915 O O . GLY A 1 110 ? 22.224 35.579 23.389 1.00 47.66 110 GLY A O 1
ATOM 916 N N . GLU A 1 111 ? 22.577 34.889 21.281 1.00 48.66 111 GLU A N 1
ATOM 917 C CA . GLU A 1 111 ? 22.582 36.232 20.686 1.00 48.66 111 GLU A CA 1
ATOM 918 C C . GLU A 1 111 ? 21.181 36.862 20.664 1.00 48.66 111 GLU A C 1
ATOM 920 O O . GLU A 1 111 ? 21.022 38.021 21.059 1.00 48.66 111 GLU A O 1
ATOM 925 N N . LYS A 1 112 ? 20.132 36.085 20.350 1.00 50.50 112 LYS A N 1
ATOM 926 C CA . LYS A 1 112 ? 18.739 36.572 20.397 1.00 50.50 112 LYS A CA 1
ATOM 927 C C . LYS A 1 112 ? 18.269 36.954 21.812 1.00 50.50 112 LYS A C 1
ATOM 929 O O . LYS A 1 112 ? 17.425 37.834 21.955 1.00 50.50 112 LYS A O 1
ATOM 934 N N . LYS A 1 113 ? 18.850 36.387 22.881 1.00 45.06 113 LYS A N 1
ATOM 935 C CA . LYS A 1 113 ? 18.528 36.767 24.276 1.00 45.06 113 LYS A CA 1
ATOM 936 C C . LYS A 1 113 ? 19.171 38.076 24.756 1.00 45.06 113 LYS A C 1
ATOM 938 O O . LYS A 1 113 ? 18.796 38.559 25.825 1.00 45.06 113 LYS A O 1
ATOM 943 N N . LYS A 1 114 ? 20.087 38.692 23.997 1.00 42.69 114 LYS A N 1
ATOM 944 C CA . LYS A 1 114 ? 20.635 40.023 24.332 1.00 42.69 114 LYS A CA 1
ATOM 945 C C . LYS A 1 114 ? 19.804 41.195 23.791 1.00 42.69 114 LYS A C 1
ATOM 947 O O . LYS A 1 114 ? 20.087 42.327 24.167 1.00 42.69 114 LYS A O 1
ATOM 952 N N . GLN A 1 115 ? 18.761 40.950 22.991 1.00 43.66 115 GLN A N 1
ATOM 953 C CA . GLN A 1 115 ? 17.938 42.017 22.394 1.00 43.66 115 GLN A CA 1
ATOM 954 C C . GLN A 1 115 ? 16.505 42.141 22.935 1.00 43.66 115 GLN A C 1
ATOM 956 O O . GLN A 1 115 ? 15.814 43.095 22.594 1.00 43.66 115 GLN A O 1
ATOM 961 N N . THR A 1 116 ? 16.062 41.278 23.852 1.00 41.19 116 THR A N 1
ATOM 962 C CA . THR A 1 116 ? 14.728 41.392 24.471 1.00 41.19 116 THR A CA 1
ATOM 963 C C . THR A 1 116 ? 14.817 41.396 25.995 1.00 41.19 116 THR A C 1
ATOM 965 O O . THR A 1 116 ? 14.368 40.479 26.678 1.00 41.19 116 THR A O 1
ATOM 968 N N . LYS A 1 117 ? 15.409 42.458 26.546 1.00 42.44 117 LYS A N 1
ATOM 969 C CA . LYS A 1 117 ? 15.127 42.920 27.910 1.00 42.44 117 LYS A CA 1
ATOM 970 C C . LYS A 1 117 ? 14.568 44.333 27.824 1.00 42.44 117 LYS A C 1
ATOM 972 O O . LYS A 1 117 ? 15.323 45.292 27.899 1.00 42.44 117 LYS A O 1
ATOM 977 N N . ASN A 1 118 ? 13.257 44.444 27.619 1.00 40.78 118 ASN A N 1
ATOM 978 C CA . ASN A 1 118 ? 12.430 45.530 28.147 1.00 40.78 118 ASN A CA 1
ATOM 979 C C . ASN A 1 118 ? 10.949 45.265 27.843 1.00 40.78 118 ASN A C 1
ATOM 981 O O . ASN A 1 118 ? 10.615 45.008 26.691 1.00 40.78 118 ASN A O 1
ATOM 985 N N . LYS A 1 119 ? 10.106 45.433 28.882 1.00 38.31 119 LYS A N 1
ATOM 986 C CA . LYS A 1 119 ? 8.623 45.379 28.914 1.00 38.31 119 LYS A CA 1
ATOM 987 C C . LYS A 1 119 ? 8.036 43.959 28.765 1.00 38.31 119 LYS A C 1
ATOM 989 O O . LYS A 1 119 ? 8.306 43.299 27.781 1.00 38.31 119 LYS A O 1
ATOM 994 N N . TYR A 1 120 ? 7.252 43.384 29.680 1.00 33.19 120 TYR A N 1
ATOM 995 C CA . TYR A 1 120 ? 6.336 43.882 30.713 1.00 33.19 120 TYR A CA 1
ATOM 996 C C . TYR A 1 120 ? 6.366 42.969 31.954 1.00 33.19 120 TYR A C 1
ATOM 998 O O . TYR A 1 120 ? 6.597 41.767 31.851 1.00 33.19 120 TYR A O 1
ATOM 1006 N N . ASN A 1 121 ? 6.070 43.560 33.111 1.00 39.44 121 ASN A N 1
ATOM 1007 C CA . ASN A 1 121 ? 5.678 42.864 34.333 1.00 39.44 121 ASN A CA 1
ATOM 1008 C C . ASN A 1 121 ? 4.312 42.184 34.144 1.00 39.44 121 ASN A C 1
ATOM 1010 O O . ASN A 1 121 ? 3.362 42.858 33.751 1.00 39.44 121 ASN A O 1
ATOM 1014 N N . PHE A 1 122 ? 4.185 40.922 34.554 1.00 28.28 122 PHE A N 1
ATOM 1015 C CA . PHE A 1 122 ? 2.959 40.434 35.184 1.00 28.28 122 PHE A CA 1
ATOM 1016 C C . PHE A 1 122 ? 3.307 39.336 36.190 1.00 28.28 122 PHE A C 1
ATOM 1018 O O . PHE A 1 122 ? 3.991 38.366 35.877 1.00 28.28 122 PHE A O 1
ATOM 1025 N N . SER A 1 123 ? 2.888 39.554 37.428 1.00 31.81 123 SER A N 1
ATOM 1026 C CA . SER A 1 123 ? 3.063 38.666 38.568 1.00 31.81 123 SER A CA 1
ATOM 1027 C C . SER A 1 123 ? 1.808 37.826 38.809 1.00 31.81 123 SER A C 1
ATOM 1029 O O . SER A 1 123 ? 0.720 38.391 38.867 1.00 31.81 123 SER A O 1
ATOM 1031 N N . SER A 1 124 ? 2.032 36.554 39.155 1.00 33.97 124 SER A N 1
ATOM 1032 C CA . SER A 1 124 ? 1.200 35.690 40.016 1.00 33.97 124 SER A CA 1
ATOM 1033 C C . SER A 1 124 ? -0.058 35.019 39.434 1.00 33.97 124 SER A C 1
ATOM 1035 O O . SER A 1 124 ? -0.727 35.567 38.568 1.00 33.97 124 SER A O 1
ATOM 1037 N N . ILE A 1 125 ? -0.390 33.872 40.059 1.00 31.70 125 ILE A N 1
ATOM 1038 C CA . ILE A 1 125 ? -1.417 32.841 39.773 1.00 31.70 125 ILE A CA 1
ATOM 1039 C C . ILE A 1 125 ? -0.873 31.791 38.784 1.00 31.70 125 ILE A C 1
ATOM 1041 O O . ILE A 1 125 ? -0.523 32.122 37.665 1.00 31.70 125 ILE A O 1
ATOM 1045 N N . GLY A 1 126 ? -0.646 30.521 39.129 1.00 29.70 126 GLY A N 1
ATOM 1046 C CA . GLY A 1 126 ? -1.372 29.650 40.051 1.00 29.70 126 GLY A CA 1
ATOM 1047 C C . GLY A 1 126 ? -2.079 28.582 39.213 1.00 29.70 126 GLY A C 1
ATOM 1048 O O . GLY A 1 126 ? -3.087 28.903 38.606 1.00 29.70 126 GLY A O 1
ATOM 1049 N N . SER A 1 127 ? -1.501 27.373 39.162 1.00 42.81 127 SER A N 1
ATOM 1050 C CA . SER A 1 127 ? -2.065 26.095 38.676 1.00 42.81 127 SER A CA 1
ATOM 1051 C C . SER A 1 127 ? -3.027 26.130 37.478 1.00 42.81 127 SER A C 1
ATOM 1053 O O . SER A 1 127 ? -4.185 26.485 37.666 1.00 42.81 127 SER A O 1
ATOM 1055 N N . LEU A 1 128 ? -2.588 25.639 36.314 1.00 36.19 128 LEU A N 1
ATOM 1056 C CA . LEU A 1 128 ? -3.323 24.735 35.405 1.00 36.19 128 LEU A CA 1
ATOM 1057 C C . LEU A 1 128 ? -2.573 24.609 34.062 1.00 36.19 128 LEU A C 1
ATOM 1059 O O . LEU A 1 128 ? -1.948 25.561 33.603 1.00 36.19 128 LEU A O 1
ATOM 1063 N N . ASP A 1 129 ? -2.671 23.409 33.488 1.00 33.53 129 ASP A N 1
ATOM 1064 C CA . ASP A 1 129 ? -2.423 23.024 32.090 1.00 33.53 129 ASP A CA 1
ATOM 1065 C C . ASP A 1 129 ? -1.002 22.611 31.662 1.00 33.53 129 ASP A C 1
ATOM 1067 O O . ASP A 1 129 ? -0.288 23.296 30.930 1.00 33.53 129 ASP A O 1
ATOM 1071 N N . GLU A 1 130 ? -0.663 21.364 32.011 1.00 41.94 130 GLU A N 1
ATOM 1072 C CA . GLU A 1 130 ? 0.339 20.534 31.316 1.00 41.94 130 GLU A CA 1
ATOM 1073 C C . GLU A 1 130 ? -0.084 20.127 29.881 1.00 41.94 130 GLU A C 1
ATOM 1075 O O . GLU A 1 130 ? 0.703 19.513 29.167 1.00 41.94 130 GLU A O 1
ATOM 1080 N N . GLU A 1 131 ? -1.272 20.516 29.400 1.00 42.22 131 GLU A N 1
ATOM 1081 C CA . GLU A 1 131 ? -1.746 20.211 28.035 1.00 42.22 131 GLU A CA 1
ATOM 1082 C C . GLU A 1 131 ? -1.321 21.247 26.971 1.00 42.22 131 GLU A C 1
ATOM 1084 O O . GLU A 1 131 ? -1.392 20.971 25.776 1.00 42.22 131 GLU A O 1
ATOM 1089 N N . SER A 1 132 ? -0.798 22.418 27.359 1.00 43.34 132 SER A N 1
ATOM 1090 C CA . SER A 1 132 ? -0.456 23.490 26.400 1.00 43.34 132 SER A CA 1
ATOM 1091 C C . SER A 1 132 ? 0.926 23.339 25.741 1.00 43.34 132 SER A C 1
ATOM 1093 O O . SER A 1 132 ? 1.175 23.880 24.662 1.00 43.34 132 SER A O 1
ATOM 1095 N N . ILE A 1 133 ? 1.845 22.577 26.342 1.00 45.06 133 ILE A N 1
ATOM 1096 C CA . ILE A 1 133 ? 3.201 22.412 25.790 1.00 45.06 133 ILE A CA 1
ATOM 1097 C C . ILE A 1 133 ? 3.183 21.485 24.561 1.00 45.06 133 ILE A C 1
ATOM 1099 O O . ILE A 1 133 ? 3.961 21.684 23.628 1.00 45.06 133 ILE A O 1
ATOM 1103 N N . ASP A 1 134 ? 2.247 20.539 24.495 1.00 42.16 134 ASP A N 1
ATOM 1104 C CA . ASP A 1 134 ? 2.183 19.546 23.418 1.00 42.16 134 ASP A CA 1
ATOM 1105 C C . ASP A 1 134 ? 1.577 20.100 22.108 1.00 42.16 134 ASP A C 1
ATOM 1107 O O . ASP A 1 134 ? 1.885 19.614 21.016 1.00 42.16 134 ASP A O 1
ATOM 1111 N N . GLU A 1 135 ? 0.784 21.177 22.170 1.00 45.78 135 GLU A N 1
ATOM 1112 C CA . GLU A 1 135 ? 0.289 21.884 20.973 1.00 45.78 135 GLU A CA 1
ATOM 1113 C C . GLU A 1 135 ? 1.332 22.834 20.362 1.00 45.78 135 GLU A C 1
ATOM 1115 O O . GLU A 1 135 ? 1.414 22.973 19.137 1.00 45.78 135 GLU A O 1
ATOM 1120 N N . VAL A 1 136 ? 2.200 23.436 21.181 1.00 47.56 136 VAL A N 1
ATOM 1121 C CA . VAL A 1 136 ? 3.279 24.315 20.694 1.00 47.56 136 VAL A CA 1
ATOM 1122 C C . VAL A 1 136 ? 4.404 23.507 20.030 1.00 47.56 136 VAL A C 1
ATOM 1124 O O . VAL A 1 136 ? 5.000 23.958 19.052 1.00 47.56 136 VAL A O 1
ATOM 1127 N N . PHE A 1 137 ? 4.662 22.277 20.482 1.00 45.38 137 PHE A N 1
ATOM 1128 C CA . PHE A 1 137 ? 5.629 21.388 19.824 1.00 45.38 137 PHE A CA 1
ATOM 1129 C C . PHE A 1 137 ? 5.110 20.794 18.505 1.00 45.38 137 PHE A C 1
ATOM 1131 O O . PHE A 1 137 ? 5.896 20.611 17.571 1.00 45.38 137 PHE A O 1
ATOM 1138 N N . LYS A 1 138 ? 3.795 20.561 18.373 1.00 45.56 138 LYS A N 1
ATOM 1139 C CA . LYS A 1 138 ? 3.187 20.134 17.099 1.00 45.56 138 LYS A CA 1
ATOM 1140 C C . LYS A 1 138 ? 3.238 21.235 16.037 1.00 45.56 138 LYS A C 1
ATOM 1142 O O . LYS A 1 138 ? 3.503 20.918 14.879 1.00 45.56 138 LYS A O 1
ATOM 1147 N N . SER A 1 139 ? 3.070 22.504 16.423 1.00 48.06 139 SER A N 1
ATOM 1148 C CA . SER A 1 139 ? 3.123 23.634 15.481 1.00 48.06 139 SER A CA 1
ATOM 1149 C C . SER A 1 139 ? 4.538 23.949 14.973 1.00 48.06 139 SER A C 1
ATOM 1151 O O . SER A 1 139 ? 4.694 24.336 13.818 1.00 48.06 139 SER A O 1
ATOM 1153 N N . SER A 1 140 ? 5.590 23.700 15.763 1.00 51.06 140 SER A N 1
ATOM 1154 C CA . SER A 1 140 ? 6.979 23.875 15.300 1.00 51.06 140 SER A CA 1
ATOM 1155 C C . SER A 1 140 ? 7.362 22.860 14.219 1.00 51.06 140 SER A C 1
ATOM 1157 O O . SER A 1 140 ? 7.966 23.225 13.219 1.00 51.06 140 SER A O 1
ATOM 1159 N N . HIS A 1 141 ? 6.962 21.593 14.367 1.00 53.69 141 HIS A N 1
ATOM 1160 C CA . HIS A 1 141 ? 7.298 20.560 13.384 1.00 53.69 141 HIS A CA 1
ATOM 1161 C C . HIS A 1 141 ? 6.537 20.724 12.060 1.00 53.69 141 HIS A C 1
ATOM 1163 O O . HIS A 1 141 ? 7.040 20.345 11.002 1.00 53.69 141 HIS A O 1
ATOM 1169 N N . THR A 1 142 ? 5.324 21.287 12.101 1.00 58.00 142 THR A N 1
ATOM 1170 C CA . THR A 1 142 ? 4.589 21.655 10.886 1.00 58.00 142 THR A CA 1
ATOM 1171 C C . THR A 1 142 ? 5.210 22.861 10.193 1.00 58.00 142 THR A C 1
ATOM 1173 O O . THR A 1 142 ? 5.293 22.843 8.973 1.00 58.00 142 THR A O 1
ATOM 1176 N N . VAL A 1 143 ? 5.709 23.849 10.945 1.00 59.94 143 VAL A N 1
ATOM 1177 C CA . VAL A 1 143 ? 6.390 25.030 10.386 1.00 59.94 143 VAL A CA 1
ATOM 1178 C C . VAL A 1 143 ? 7.730 24.652 9.749 1.00 59.94 143 VAL A C 1
ATOM 1180 O O . VAL A 1 143 ? 8.001 25.074 8.631 1.00 59.94 143 VAL A O 1
ATOM 1183 N N . ASP A 1 144 ? 8.518 23.775 10.379 1.00 64.50 144 ASP A N 1
ATOM 1184 C CA . ASP A 1 144 ? 9.786 23.297 9.806 1.00 64.50 144 ASP A CA 1
ATOM 1185 C C . ASP A 1 144 ? 9.558 22.496 8.510 1.00 64.50 144 ASP A C 1
ATOM 1187 O O . ASP A 1 144 ? 10.292 22.637 7.532 1.00 64.50 144 ASP A O 1
ATOM 1191 N N . LYS A 1 145 ? 8.494 21.681 8.468 1.00 72.44 145 LYS A N 1
ATOM 1192 C CA . LYS A 1 145 ? 8.075 20.966 7.252 1.00 72.44 145 LYS A CA 1
ATOM 1193 C C . LYS A 1 145 ? 7.547 21.907 6.175 1.00 72.44 145 LYS A C 1
ATOM 1195 O O . LYS A 1 145 ? 7.746 21.643 4.994 1.00 72.44 145 LYS A O 1
ATOM 1200 N N . GLU A 1 146 ? 6.864 22.978 6.558 1.00 69.19 146 GLU A N 1
ATOM 1201 C CA . GLU A 1 146 ? 6.351 23.985 5.632 1.00 69.19 146 GLU A CA 1
ATOM 1202 C C . GLU A 1 146 ? 7.494 24.815 5.027 1.00 69.19 146 GLU A C 1
ATOM 1204 O O . GLU A 1 146 ? 7.499 25.053 3.820 1.00 69.19 146 GLU A O 1
ATOM 1209 N N . GLU A 1 147 ? 8.522 25.156 5.810 1.00 72.38 147 GLU A N 1
ATOM 1210 C CA . GLU A 1 147 ? 9.753 25.777 5.305 1.00 72.38 147 GLU A CA 1
ATOM 1211 C C . GLU A 1 147 ? 10.572 24.825 4.418 1.00 72.38 147 GLU A C 1
ATOM 1213 O O . GLU A 1 147 ? 11.061 25.246 3.368 1.00 72.38 147 GLU A O 1
ATOM 1218 N N . GLU A 1 148 ? 10.672 23.535 4.762 1.00 76.31 148 GLU A N 1
ATOM 1219 C CA . GLU A 1 148 ? 11.332 22.528 3.917 1.00 76.31 148 GLU A CA 1
ATOM 1220 C C . GLU A 1 148 ? 10.591 22.330 2.583 1.00 76.31 148 GLU A C 1
ATOM 1222 O O . GLU A 1 148 ? 11.212 22.262 1.517 1.00 76.31 148 GLU A O 1
ATOM 1227 N N . LEU A 1 149 ? 9.254 22.292 2.614 1.00 76.56 149 LEU A N 1
ATOM 1228 C CA . LEU A 1 149 ? 8.423 22.231 1.411 1.00 76.56 149 LEU A CA 1
ATOM 1229 C C . LEU A 1 149 ? 8.569 23.496 0.565 1.00 76.56 149 LEU A C 1
ATOM 1231 O O . LEU A 1 149 ? 8.671 23.390 -0.656 1.00 76.56 149 LEU A O 1
ATOM 1235 N N . LYS A 1 150 ? 8.648 24.672 1.192 1.00 83.00 150 LYS A N 1
ATOM 1236 C CA . LYS A 1 150 ? 8.863 25.943 0.498 1.00 83.00 150 LYS A CA 1
ATOM 1237 C C . LYS A 1 150 ? 10.232 25.994 -0.182 1.00 83.00 150 LYS A C 1
ATOM 1239 O O . LYS A 1 150 ? 10.299 26.269 -1.374 1.00 83.00 150 LYS A O 1
ATOM 1244 N N . ALA A 1 151 ? 11.299 25.601 0.512 1.00 79.62 151 ALA A N 1
ATOM 1245 C CA . ALA A 1 151 ? 12.637 25.503 -0.074 1.00 79.62 151 ALA A CA 1
ATOM 1246 C C . ALA A 1 151 ? 12.698 24.487 -1.231 1.00 79.62 151 ALA A C 1
ATOM 1248 O O . ALA A 1 151 ? 13.431 24.670 -2.206 1.00 79.62 151 ALA A O 1
ATOM 1249 N N . ARG A 1 152 ? 11.914 23.406 -1.149 1.00 84.69 152 ARG A N 1
ATOM 1250 C CA . ARG A 1 152 ? 11.813 22.404 -2.215 1.00 84.69 152 ARG A CA 1
ATOM 1251 C C . ARG A 1 152 ? 11.027 22.910 -3.424 1.00 84.69 152 ARG A C 1
ATOM 1253 O O . ARG A 1 152 ? 11.393 22.565 -4.545 1.00 84.69 152 ARG A O 1
ATOM 1260 N N . ILE A 1 153 ? 9.990 23.719 -3.210 1.00 83.44 153 ILE A N 1
ATOM 1261 C CA . ILE A 1 153 ? 9.251 24.404 -4.279 1.00 83.44 153 ILE A CA 1
ATOM 1262 C C . ILE A 1 153 ? 10.160 25.421 -4.974 1.00 83.44 153 ILE A C 1
ATOM 1264 O O . ILE A 1 153 ? 10.299 25.342 -6.190 1.00 83.44 153 ILE A O 1
ATOM 1268 N N . ASP A 1 154 ? 10.863 26.272 -4.223 1.00 83.00 154 ASP A N 1
ATOM 1269 C CA . ASP A 1 154 ? 11.789 27.269 -4.781 1.00 83.00 154 ASP A CA 1
ATOM 1270 C C . ASP A 1 154 ? 12.887 26.606 -5.636 1.00 83.00 154 ASP A C 1
ATOM 1272 O O . ASP A 1 154 ? 13.254 27.096 -6.705 1.00 83.00 154 ASP A O 1
ATOM 1276 N N . LYS A 1 155 ? 13.380 25.436 -5.208 1.00 86.50 155 LYS A N 1
ATOM 1277 C CA . LYS A 1 155 ? 14.350 24.651 -5.981 1.00 86.50 155 LYS A CA 1
ATOM 1278 C C . LYS A 1 155 ? 13.755 24.076 -7.270 1.00 86.50 155 LYS A C 1
ATOM 1280 O O . LYS A 1 155 ? 14.398 24.137 -8.311 1.00 86.50 155 LYS A O 1
ATOM 1285 N N . LEU A 1 156 ? 12.535 23.540 -7.218 1.00 84.81 156 LEU A N 1
ATOM 1286 C CA . LEU A 1 156 ? 11.850 23.023 -8.407 1.00 84.81 156 LEU A CA 1
ATOM 1287 C C . LEU A 1 156 ? 11.497 24.139 -9.401 1.00 84.81 156 LEU A C 1
ATOM 1289 O O . LEU A 1 156 ? 11.523 23.904 -10.607 1.00 84.81 156 LEU A O 1
ATOM 1293 N N . GLU A 1 157 ? 11.187 25.346 -8.926 1.00 83.38 157 GLU A N 1
ATOM 1294 C CA . GLU A 1 157 ? 10.984 26.516 -9.787 1.00 83.38 157 GLU A CA 1
ATOM 1295 C C . GLU A 1 157 ? 12.278 26.949 -10.485 1.00 83.38 157 GLU A C 1
ATOM 1297 O O . GLU A 1 157 ? 12.243 27.278 -11.674 1.00 83.38 157 GLU A O 1
ATOM 1302 N N . LEU A 1 158 ? 13.416 26.888 -9.785 1.00 86.88 158 LEU A N 1
ATOM 1303 C CA . LEU A 1 158 ? 14.736 27.138 -10.367 1.00 86.88 158 LEU A CA 1
ATOM 1304 C C . LEU A 1 158 ? 15.080 26.094 -11.445 1.00 86.88 158 LEU A C 1
ATOM 1306 O O . LEU A 1 158 ? 15.418 26.464 -12.568 1.00 86.88 158 LEU A O 1
ATOM 1310 N N . ASP A 1 159 ? 14.895 24.804 -11.146 1.00 84.12 159 ASP A N 1
ATOM 1311 C CA . ASP A 1 159 ? 15.146 23.707 -12.092 1.00 84.12 159 ASP A CA 1
ATOM 1312 C C . ASP A 1 159 ? 14.235 23.821 -13.339 1.00 84.12 159 ASP A C 1
ATOM 1314 O O . ASP A 1 159 ? 14.668 23.609 -14.475 1.00 84.12 159 ASP A O 1
ATOM 1318 N N . LEU A 1 160 ? 12.971 24.232 -13.162 1.00 80.75 160 LEU A N 1
ATOM 1319 C CA . LEU A 1 160 ? 12.043 24.503 -14.269 1.00 80.75 160 LEU A CA 1
ATOM 1320 C C . LEU A 1 160 ? 12.448 25.725 -15.106 1.00 80.75 160 LEU A C 1
ATOM 1322 O O . LEU A 1 160 ? 12.172 25.755 -16.310 1.00 80.75 160 LEU A O 1
ATOM 1326 N N . ALA A 1 161 ? 13.055 26.745 -14.498 1.00 79.56 161 ALA A N 1
ATOM 1327 C CA . ALA A 1 161 ? 13.582 27.900 -15.220 1.00 79.56 161 ALA A CA 1
ATOM 1328 C C . ALA A 1 161 ? 14.792 27.506 -16.083 1.00 79.56 161 ALA A C 1
ATOM 1330 O O . ALA A 1 161 ? 14.853 27.892 -17.256 1.00 79.56 161 ALA A O 1
ATOM 1331 N N . ASP A 1 162 ? 15.679 26.664 -15.552 1.00 82.12 162 ASP A N 1
ATOM 1332 C CA . ASP A 1 162 ? 16.829 26.128 -16.283 1.00 82.12 162 ASP A CA 1
ATOM 1333 C C . ASP A 1 162 ? 16.387 25.246 -17.463 1.00 82.12 162 ASP A C 1
ATOM 1335 O O . ASP A 1 162 ? 16.838 25.456 -18.592 1.00 82.12 162 ASP A O 1
ATOM 1339 N N . GLU A 1 163 ? 15.407 24.352 -17.272 1.00 81.00 163 GLU A N 1
ATOM 1340 C CA . GLU A 1 163 ? 14.842 23.555 -18.373 1.00 81.00 163 GLU A CA 1
ATOM 1341 C C . GLU A 1 163 ? 14.194 24.416 -19.472 1.00 81.00 163 GLU A C 1
ATOM 1343 O O . GLU A 1 163 ? 14.255 24.081 -20.662 1.00 81.00 163 GLU A O 1
ATOM 1348 N N . ARG A 1 164 ? 13.533 25.521 -19.101 1.00 84.25 164 ARG A N 1
ATOM 1349 C CA . ARG A 1 164 ? 12.939 26.455 -20.074 1.00 84.25 164 ARG A CA 1
ATOM 1350 C C . ARG A 1 164 ? 14.019 27.144 -20.899 1.00 84.25 164 ARG A C 1
ATOM 1352 O O . ARG A 1 164 ? 13.872 27.231 -22.119 1.00 84.25 164 ARG A O 1
ATOM 1359 N N . HIS A 1 165 ? 15.101 27.572 -20.259 1.00 83.00 165 HIS A N 1
ATOM 1360 C CA . HIS A 1 165 ? 16.230 28.206 -20.929 1.00 83.00 165 HIS A CA 1
ATOM 1361 C C . HIS A 1 165 ? 16.992 27.224 -21.840 1.00 83.00 165 HIS A C 1
ATOM 1363 O O . HIS A 1 165 ? 17.347 27.571 -22.968 1.00 83.00 165 HIS A O 1
ATOM 1369 N N . GLU A 1 166 ? 17.164 25.967 -21.423 1.00 79.81 166 GLU A N 1
ATOM 1370 C CA . GLU A 1 166 ? 17.734 24.895 -22.253 1.00 79.81 166 GLU A CA 1
ATOM 1371 C C . GLU A 1 166 ? 16.878 24.646 -23.512 1.00 79.81 166 GLU A C 1
ATOM 1373 O O . GLU A 1 166 ? 17.387 24.602 -24.635 1.00 79.81 166 GLU A O 1
ATOM 1378 N N . LYS A 1 167 ? 15.546 24.570 -23.359 1.00 81.75 167 LYS A N 1
ATOM 1379 C CA . LYS A 1 167 ? 14.608 24.430 -24.490 1.00 81.75 167 LYS A CA 1
ATOM 1380 C C . LYS A 1 167 ? 14.662 25.620 -25.444 1.00 81.75 167 LYS A C 1
ATOM 1382 O O . LYS A 1 167 ? 14.501 25.439 -26.654 1.00 81.75 167 LYS A O 1
ATOM 1387 N N . GLU A 1 168 ? 14.869 26.826 -24.929 1.00 81.75 168 GLU A N 1
ATOM 1388 C CA . GLU A 1 168 ? 15.014 28.027 -25.748 1.00 81.75 168 GLU A CA 1
ATOM 1389 C C . GLU A 1 168 ? 16.325 28.016 -26.544 1.00 81.75 168 GLU A C 1
ATOM 1391 O O . GLU A 1 168 ? 16.293 28.235 -27.757 1.00 81.75 168 GLU A O 1
ATOM 1396 N N . LYS A 1 169 ? 17.442 27.603 -25.928 1.00 83.31 169 LYS A N 1
ATOM 1397 C CA . LYS A 1 169 ? 18.712 27.364 -26.636 1.00 83.31 169 LYS A CA 1
ATOM 1398 C C . LYS A 1 169 ? 18.570 26.329 -27.747 1.00 83.31 169 LYS A C 1
ATOM 1400 O O . LYS A 1 169 ? 19.047 26.563 -28.855 1.00 83.31 169 LYS A O 1
ATOM 1405 N N . ILE A 1 170 ? 17.881 25.213 -27.496 1.00 75.38 170 ILE A N 1
ATOM 1406 C CA . ILE A 1 170 ? 17.639 24.178 -28.517 1.00 75.38 170 ILE A CA 1
ATOM 1407 C C . ILE A 1 170 ? 16.832 24.751 -29.691 1.00 75.38 170 ILE A C 1
ATOM 1409 O O . ILE A 1 170 ? 17.176 24.521 -30.852 1.00 75.38 170 ILE A O 1
ATOM 1413 N N . LYS A 1 171 ? 15.792 25.550 -29.416 1.00 77.69 171 LYS A N 1
ATOM 1414 C CA . LYS A 1 171 ? 15.021 26.238 -30.465 1.00 77.69 171 LYS A CA 1
ATOM 1415 C C . LYS A 1 171 ? 15.874 27.237 -31.245 1.00 77.69 171 LYS A C 1
ATOM 1417 O O . LYS A 1 171 ? 15.709 27.352 -32.458 1.00 77.69 171 LYS A O 1
ATOM 1422 N N . GLU A 1 172 ? 16.784 27.948 -30.589 1.00 77.56 172 GLU A N 1
ATOM 1423 C CA . GLU A 1 172 ? 17.667 28.905 -31.254 1.00 77.56 172 GLU A CA 1
ATOM 1424 C C . GLU A 1 172 ? 18.729 28.213 -32.125 1.00 77.56 172 GLU A C 1
ATOM 1426 O O . GLU A 1 172 ? 18.964 28.635 -33.257 1.00 77.56 172 GLU A O 1
ATOM 1431 N N . ILE A 1 173 ? 19.311 27.104 -31.657 1.00 78.00 173 ILE A N 1
ATOM 1432 C CA . ILE A 1 173 ? 20.221 26.256 -32.447 1.00 78.00 173 ILE A CA 1
ATOM 1433 C C . ILE A 1 173 ? 19.483 25.665 -33.658 1.00 78.00 173 ILE A C 1
ATOM 1435 O O . ILE A 1 173 ? 20.009 25.660 -34.774 1.00 78.00 173 ILE A O 1
ATOM 1439 N N . SER A 1 174 ? 18.231 25.234 -33.476 1.00 79.00 174 SER A N 1
ATOM 1440 C CA . SER A 1 174 ? 17.380 24.767 -34.575 1.00 79.00 174 SER A CA 1
ATOM 1441 C C . SER A 1 174 ? 17.099 25.880 -35.595 1.00 79.00 174 SER A C 1
ATOM 1443 O O . SER A 1 174 ? 17.238 25.662 -36.794 1.00 79.00 174 SER A O 1
ATOM 1445 N N . ARG A 1 175 ? 16.816 27.114 -35.156 1.00 80.62 175 ARG A N 1
ATOM 1446 C CA . ARG A 1 175 ? 16.660 28.261 -36.071 1.00 80.62 175 ARG A CA 1
ATOM 1447 C C . ARG A 1 175 ? 17.949 28.593 -36.827 1.00 80.62 175 ARG A C 1
ATOM 1449 O O . ARG A 1 175 ? 17.884 28.868 -38.020 1.00 80.62 175 ARG A O 1
ATOM 1456 N N . LYS A 1 176 ? 19.111 28.544 -36.164 1.00 81.56 176 LYS A N 1
ATOM 1457 C CA . LYS A 1 176 ? 20.418 28.792 -36.802 1.00 81.56 176 LYS A CA 1
ATOM 1458 C C . LYS A 1 176 ? 20.760 27.725 -37.845 1.00 81.56 176 LYS A C 1
ATOM 1460 O O . LYS A 1 176 ? 21.214 28.079 -38.927 1.00 81.56 176 LYS A O 1
ATOM 1465 N N . SER A 1 177 ? 20.495 26.451 -37.557 1.00 77.00 177 SER A N 1
ATOM 1466 C CA . SER A 1 177 ? 20.719 25.352 -38.512 1.00 77.00 177 SER A CA 1
ATOM 1467 C C . SER A 1 177 ? 19.763 25.406 -39.707 1.00 77.00 177 SER A C 1
ATOM 1469 O O . SER A 1 177 ? 20.212 25.260 -40.841 1.00 77.00 177 SER A O 1
ATOM 1471 N N . VAL A 1 178 ? 18.478 25.710 -39.492 1.00 83.69 178 VAL A N 1
ATOM 1472 C CA . VAL A 1 178 ? 17.517 25.941 -40.588 1.00 83.69 178 VAL A CA 1
ATOM 1473 C C . VAL A 1 178 ? 17.957 27.115 -41.459 1.00 83.69 178 VAL A C 1
ATOM 1475 O O . VAL A 1 178 ? 17.994 26.989 -42.678 1.00 83.69 178 VAL A O 1
ATOM 1478 N N . TRP A 1 179 ? 18.375 28.227 -40.853 1.00 88.00 179 TRP A N 1
ATOM 1479 C CA . TRP A 1 179 ? 18.871 29.385 -41.596 1.00 88.00 179 TRP A CA 1
ATOM 1480 C C . TRP A 1 179 ? 20.144 29.070 -42.406 1.00 88.00 179 TRP A C 1
ATOM 1482 O O . TRP A 1 179 ? 20.271 29.498 -43.555 1.00 88.00 179 TRP A O 1
ATOM 1492 N N . GLN A 1 180 ? 21.075 28.281 -41.856 1.00 83.25 180 GLN A N 1
ATOM 1493 C CA . GLN A 1 180 ? 22.263 27.810 -42.582 1.00 83.25 180 GLN A CA 1
ATOM 1494 C C . GLN A 1 180 ? 21.889 26.933 -43.785 1.00 83.25 180 GLN A C 1
ATOM 1496 O O . GLN A 1 180 ? 22.424 27.143 -44.874 1.00 83.25 180 GLN A O 1
ATOM 1501 N N . LEU A 1 181 ? 20.941 26.006 -43.615 1.00 83.38 181 LEU A N 1
ATOM 1502 C CA . LEU A 1 181 ? 20.440 25.160 -44.701 1.00 83.38 181 LEU A CA 1
ATOM 1503 C C . LEU A 1 181 ? 19.725 25.983 -45.780 1.00 83.38 181 LEU A C 1
ATOM 1505 O O . LEU A 1 181 ? 19.994 25.797 -46.962 1.00 83.38 181 LEU A O 1
ATOM 1509 N N . GLU A 1 182 ? 18.874 26.939 -45.404 1.00 83.69 182 GLU A N 1
ATOM 1510 C CA . GLU A 1 182 ? 18.217 27.845 -46.357 1.00 83.69 182 GLU A CA 1
ATOM 1511 C C . GLU A 1 182 ? 19.226 28.678 -47.157 1.00 83.69 182 GLU A C 1
ATOM 1513 O O . GLU A 1 182 ? 19.041 28.909 -48.354 1.00 83.69 182 GLU A O 1
ATOM 1518 N N . THR A 1 183 ? 20.310 29.112 -46.512 1.00 87.38 183 THR A N 1
ATOM 1519 C CA . THR A 1 183 ? 21.378 29.875 -47.167 1.00 87.38 183 THR A CA 1
ATOM 1520 C C . THR A 1 183 ? 22.136 29.003 -48.170 1.00 87.38 183 THR A C 1
ATOM 1522 O O . THR A 1 183 ? 22.320 29.419 -49.313 1.00 87.38 183 THR A O 1
ATOM 1525 N N . GLN A 1 184 ? 22.492 27.770 -47.791 1.00 85.62 184 GLN A N 1
ATOM 1526 C CA . GLN A 1 184 ? 23.126 26.802 -48.696 1.00 85.62 184 GLN A CA 1
ATOM 1527 C C . GLN A 1 184 ? 22.216 26.433 -49.874 1.00 85.62 184 GLN A C 1
ATOM 1529 O O . GLN A 1 184 ? 22.676 26.381 -51.011 1.00 85.62 184 GLN A O 1
ATOM 1534 N N . VAL A 1 185 ? 20.913 26.247 -49.640 1.00 87.44 185 VAL A N 1
ATOM 1535 C CA . VAL A 1 185 ? 19.937 25.966 -50.704 1.00 87.44 185 VAL A CA 1
ATOM 1536 C C . VAL A 1 185 ? 19.829 27.135 -51.681 1.00 87.44 185 VAL A C 1
ATOM 1538 O O . VAL A 1 185 ? 19.822 26.908 -52.889 1.00 87.44 185 VAL A O 1
ATOM 1541 N N . LYS A 1 186 ? 19.795 28.385 -51.201 1.00 86.56 186 LYS A N 1
ATOM 1542 C CA . LYS A 1 186 ? 19.815 29.566 -52.083 1.00 86.56 186 LYS A CA 1
ATOM 1543 C C . LYS A 1 186 ? 21.097 29.643 -52.911 1.00 86.56 186 LYS A C 1
ATOM 1545 O O . LYS A 1 186 ? 21.039 29.997 -54.085 1.00 86.56 186 LYS A O 1
ATOM 1550 N N . GLN A 1 187 ? 22.234 29.286 -52.320 1.00 84.12 187 GLN A N 1
ATOM 1551 C CA . GLN A 1 187 ? 23.528 29.279 -52.997 1.00 84.12 187 GLN A CA 1
ATOM 1552 C C . GLN A 1 187 ? 23.577 28.202 -54.095 1.00 84.12 187 GLN A C 1
ATOM 1554 O O . GLN A 1 187 ? 23.883 28.517 -55.243 1.00 84.12 187 GLN A O 1
ATOM 1559 N N . LEU A 1 188 ? 23.119 26.983 -53.798 1.00 82.31 188 LEU A N 1
ATOM 1560 C CA . LEU A 1 188 ? 22.977 25.903 -54.780 1.00 82.31 188 LEU A CA 1
ATOM 1561 C C . LEU A 1 188 ? 21.959 26.237 -55.878 1.00 82.31 188 LEU A C 1
ATOM 1563 O O . LEU A 1 188 ? 22.188 25.942 -57.046 1.00 82.31 188 LEU A O 1
ATOM 1567 N N . GLN A 1 189 ? 20.843 26.894 -55.548 1.00 82.69 189 GLN A N 1
ATOM 1568 C CA . GLN A 1 189 ? 19.890 27.377 -56.553 1.00 82.69 189 GLN A CA 1
ATOM 1569 C C . GLN A 1 189 ? 20.513 28.437 -57.468 1.00 82.69 189 GLN A C 1
ATOM 1571 O O . GLN A 1 189 ? 20.230 28.440 -58.666 1.00 82.69 189 GLN A O 1
ATOM 1576 N N . SER A 1 190 ? 21.376 29.307 -56.935 1.00 79.94 190 SER A N 1
ATOM 1577 C CA . SER A 1 190 ? 22.108 30.286 -57.742 1.00 79.94 190 SER A CA 1
ATOM 1578 C C . SER A 1 190 ? 23.168 29.637 -58.643 1.00 79.94 190 SER A C 1
ATOM 1580 O O . SER A 1 190 ? 23.267 30.016 -59.808 1.00 79.94 190 SER A O 1
ATOM 1582 N N . GLU A 1 191 ? 23.873 28.602 -58.170 1.00 79.94 191 GLU A N 1
ATOM 1583 C CA . GLU A 1 191 ? 24.813 27.810 -58.979 1.00 79.94 191 GLU A CA 1
ATOM 1584 C C . GLU A 1 191 ? 24.091 27.014 -60.075 1.00 79.94 191 GLU A C 1
ATOM 1586 O O . GLU A 1 191 ? 24.502 27.039 -61.232 1.00 79.94 191 GLU A O 1
ATOM 1591 N N . ILE A 1 192 ? 22.957 26.378 -59.764 1.00 76.31 192 ILE A N 1
ATOM 1592 C CA . ILE A 1 192 ? 22.118 25.696 -60.765 1.00 76.31 192 ILE A CA 1
ATOM 1593 C C . ILE A 1 192 ? 21.572 26.702 -61.789 1.00 76.31 192 ILE A C 1
ATOM 1595 O O . ILE A 1 192 ? 21.493 26.390 -62.978 1.00 76.31 192 ILE A O 1
ATOM 1599 N N . GLY A 1 193 ? 21.220 27.915 -61.355 1.00 70.12 193 GLY A N 1
ATOM 1600 C CA . GLY A 1 193 ? 20.838 29.013 -62.241 1.00 70.12 193 GLY A CA 1
ATOM 1601 C C . GLY A 1 193 ? 21.966 29.421 -63.195 1.00 70.12 193 GLY A C 1
ATOM 1602 O O . GLY A 1 193 ? 21.714 29.577 -64.387 1.00 70.12 193 GLY A O 1
ATOM 1603 N N . GLN A 1 194 ? 23.206 29.511 -62.700 1.00 63.81 194 GLN A N 1
ATOM 1604 C CA . GLN A 1 194 ? 24.391 29.816 -63.511 1.00 63.81 194 GLN A CA 1
ATOM 1605 C C . GLN A 1 194 ? 24.746 28.690 -64.493 1.00 63.81 194 GLN A C 1
ATOM 1607 O O . GLN A 1 194 ? 25.057 28.970 -65.652 1.00 63.81 194 GLN A O 1
ATOM 1612 N N . HIS A 1 195 ? 24.625 27.424 -64.084 1.00 56.62 195 HIS A N 1
ATOM 1613 C CA . HIS A 1 195 ? 24.854 26.275 -64.965 1.00 56.62 195 HIS A CA 1
ATOM 1614 C C . HIS A 1 195 ? 23.772 26.131 -66.044 1.00 56.62 195 HIS A C 1
ATOM 1616 O O . HIS A 1 195 ? 24.097 25.849 -67.194 1.00 56.62 195 HIS A O 1
ATOM 1622 N N . ARG A 1 196 ? 22.503 26.440 -65.739 1.00 53.91 196 ARG A N 1
ATOM 1623 C CA . ARG A 1 196 ? 21.439 26.478 -66.760 1.00 53.91 196 ARG A CA 1
ATOM 1624 C C . ARG A 1 196 ? 21.631 27.581 -67.801 1.00 53.91 196 ARG A C 1
ATOM 1626 O O . ARG A 1 196 ? 21.161 27.422 -68.919 1.00 53.91 196 ARG A O 1
ATOM 1633 N N . THR A 1 197 ? 22.324 28.670 -67.467 1.00 50.00 197 THR A N 1
ATOM 1634 C CA . THR A 1 197 ? 22.682 29.717 -68.440 1.00 50.00 197 THR A CA 1
ATOM 1635 C C . THR A 1 197 ? 24.003 29.468 -69.173 1.00 50.00 197 THR A C 1
ATOM 1637 O O . THR A 1 197 ? 24.286 30.181 -70.131 1.00 50.00 197 THR A O 1
ATOM 1640 N N . SER A 1 198 ? 24.809 28.480 -68.760 1.00 46.00 198 SER A N 1
ATOM 1641 C CA . SER A 1 198 ? 26.119 28.202 -69.372 1.00 46.00 198 SER A CA 1
ATOM 1642 C C . SER A 1 198 ? 26.132 27.003 -70.329 1.00 46.00 198 SER A C 1
ATOM 1644 O O . SER A 1 198 ? 27.076 26.893 -71.110 1.00 46.00 198 SER A O 1
ATOM 1646 N N . ASP A 1 199 ? 25.109 26.144 -70.319 1.00 42.94 199 ASP A N 1
ATOM 1647 C CA . ASP A 1 199 ? 25.067 24.931 -71.157 1.00 42.94 199 ASP A CA 1
ATOM 1648 C C . ASP A 1 199 ? 24.297 25.088 -72.481 1.00 42.94 199 ASP A C 1
ATOM 1650 O O . ASP A 1 199 ? 24.122 24.114 -73.210 1.00 42.94 199 ASP A O 1
ATOM 1654 N N . ASP A 1 200 ? 23.915 26.316 -72.848 1.00 47.34 200 ASP A N 1
ATOM 1655 C CA . ASP A 1 200 ? 23.159 26.594 -74.078 1.00 47.34 200 ASP A CA 1
ATOM 1656 C C . ASP A 1 200 ? 23.823 27.647 -74.987 1.00 47.34 200 ASP A C 1
ATOM 1658 O O . ASP A 1 200 ? 23.144 28.431 -75.634 1.00 47.34 200 ASP A O 1
ATOM 1662 N N . VAL A 1 201 ? 25.163 27.684 -75.074 1.00 47.12 201 VAL A N 1
ATOM 1663 C CA . VAL A 1 201 ? 25.886 28.349 -76.185 1.00 47.12 201 VAL A CA 1
ATOM 1664 C C . VAL A 1 201 ? 27.223 27.644 -76.471 1.00 47.12 201 VAL A C 1
ATOM 1666 O O . VAL A 1 201 ? 28.258 28.019 -75.928 1.00 47.12 201 VAL A O 1
ATOM 1669 N N . LYS A 1 202 ? 27.184 26.650 -77.375 1.00 43.66 202 LYS A N 1
ATOM 1670 C CA . LYS A 1 202 ? 28.188 26.284 -78.413 1.00 43.66 202 LYS A CA 1
ATOM 1671 C C . LYS A 1 202 ? 28.321 24.772 -78.605 1.00 43.66 202 LYS A C 1
ATOM 1673 O O . LYS A 1 202 ? 29.249 24.130 -78.120 1.00 43.66 202 LYS A O 1
ATOM 1678 N N . LYS A 1 203 ? 27.482 24.243 -79.492 1.00 36.84 203 LYS A N 1
ATOM 1679 C CA . LYS A 1 203 ? 27.905 23.234 -80.465 1.00 36.84 203 LYS A CA 1
ATOM 1680 C C . LYS A 1 203 ? 27.215 23.507 -81.798 1.00 36.84 203 LYS A C 1
ATOM 1682 O O . LYS A 1 203 ? 26.033 23.820 -81.824 1.00 36.84 203 LYS A O 1
ATOM 1687 N N . VAL A 1 204 ? 27.989 23.290 -82.861 1.00 36.16 204 VAL A N 1
ATOM 1688 C CA . VAL A 1 204 ? 27.659 23.316 -84.296 1.00 36.16 204 VAL A CA 1
ATOM 1689 C C . VAL A 1 204 ? 27.902 24.653 -85.003 1.00 36.16 204 VAL A C 1
ATOM 1691 O O . VAL A 1 204 ? 27.016 25.487 -85.115 1.00 36.16 204 VAL A O 1
ATOM 1694 N N . GLN A 1 205 ? 29.085 24.763 -85.611 1.00 32.78 205 GLN A N 1
ATOM 1695 C CA . GLN A 1 205 ? 29.154 25.014 -87.050 1.00 32.78 205 GLN A CA 1
ATOM 1696 C C . GLN A 1 205 ? 30.401 24.322 -87.618 1.00 32.78 205 GLN A C 1
ATOM 1698 O O . GLN A 1 205 ? 31.528 24.602 -87.216 1.00 32.78 205 GLN A O 1
ATOM 1703 N N . LYS A 1 206 ? 30.152 23.316 -88.462 1.00 38.06 206 LYS A N 1
ATOM 1704 C CA . LYS A 1 206 ? 31.084 22.878 -89.499 1.00 38.06 206 LYS A CA 1
ATOM 1705 C C . LYS A 1 206 ? 31.142 24.011 -90.515 1.00 38.06 206 LYS A C 1
ATOM 1707 O O . LYS A 1 206 ? 30.068 24.446 -90.909 1.00 38.06 206 LYS A O 1
ATOM 1712 N N . ASP A 1 207 ? 32.334 24.379 -90.954 1.00 35.03 207 ASP A N 1
ATOM 1713 C CA . ASP A 1 207 ? 32.548 24.947 -92.281 1.00 35.03 207 ASP A CA 1
ATOM 1714 C C . ASP A 1 207 ? 33.815 24.298 -92.851 1.00 35.03 207 ASP A C 1
ATOM 1716 O O . ASP A 1 207 ? 34.895 24.358 -92.255 1.00 35.03 207 ASP A O 1
ATOM 1720 N N . ASP A 1 208 ? 33.600 23.575 -93.949 1.00 35.62 208 ASP A N 1
ATOM 1721 C CA . ASP A 1 208 ? 34.595 23.202 -94.946 1.00 35.62 208 ASP A CA 1
ATOM 1722 C C . ASP A 1 208 ? 35.018 24.464 -95.732 1.00 35.62 208 ASP A C 1
ATOM 1724 O O . ASP A 1 208 ? 34.312 25.471 -95.736 1.00 35.62 208 ASP A O 1
ATOM 1728 N N . ASP A 1 209 ? 36.149 24.351 -96.431 1.00 34.16 209 ASP A N 1
ATOM 1729 C CA . ASP A 1 209 ? 36.666 25.251 -97.472 1.00 34.16 209 ASP A CA 1
ATOM 1730 C C . ASP A 1 209 ? 37.234 26.620 -97.042 1.00 34.16 209 ASP A C 1
ATOM 1732 O O . ASP A 1 209 ? 36.524 27.611 -96.893 1.00 34.16 209 ASP A O 1
ATOM 1736 N N . ASN A 1 210 ? 38.573 26.722 -97.016 1.00 35.34 210 ASN A N 1
ATOM 1737 C CA . ASN A 1 210 ? 39.228 27.762 -97.817 1.00 35.34 210 ASN A CA 1
ATOM 1738 C C . ASN A 1 210 ? 40.702 27.456 -98.123 1.00 35.34 210 ASN A C 1
ATOM 1740 O O . ASN A 1 210 ? 41.532 27.247 -97.237 1.00 35.34 210 ASN A O 1
ATOM 1744 N N . GLU A 1 211 ? 40.993 27.461 -99.419 1.00 34.16 211 GLU A N 1
ATOM 1745 C CA . GLU A 1 211 ? 42.318 27.510 -100.017 1.00 34.16 211 GLU A CA 1
ATOM 1746 C C . GLU A 1 211 ? 43.028 28.848 -99.726 1.00 34.16 211 GLU A C 1
ATOM 1748 O O . GLU A 1 211 ? 42.390 29.870 -99.485 1.00 34.16 211 GLU A O 1
ATOM 1753 N N . SER A 1 212 ? 44.347 28.840 -99.956 1.00 33.09 212 SER A N 1
ATOM 1754 C CA . SER A 1 212 ? 45.181 29.989 -100.361 1.00 33.09 212 SER A CA 1
ATOM 1755 C C . SER A 1 212 ? 45.765 30.892 -99.267 1.00 33.09 212 SER A C 1
ATOM 1757 O O . SER A 1 212 ? 45.075 31.711 -98.683 1.00 33.09 212 SER A O 1
ATOM 1759 N N . GLU A 1 213 ? 47.088 30.812 -99.081 1.00 36.56 213 GLU A N 1
ATOM 1760 C CA . GLU A 1 213 ? 48.059 31.884 -99.407 1.00 36.56 213 GLU A CA 1
ATOM 1761 C C . GLU A 1 213 ? 49.463 31.445 -98.945 1.00 36.56 213 GLU A C 1
ATOM 1763 O O . GLU A 1 213 ? 49.746 31.263 -97.766 1.00 36.56 213 GLU A O 1
ATOM 1768 N N . LYS A 1 214 ? 50.280 30.970 -99.891 1.00 37.22 214 LYS A N 1
ATOM 1769 C CA . LYS A 1 214 ? 51.454 31.687 -100.426 1.00 37.22 214 LYS A CA 1
ATOM 1770 C C . LYS A 1 214 ? 52.471 32.085 -99.353 1.00 37.22 214 LYS A C 1
ATOM 1772 O O . LYS A 1 214 ? 52.404 33.140 -98.739 1.00 37.22 214 LYS A O 1
ATOM 1777 N N . GLN A 1 215 ? 53.474 31.223 -99.215 1.00 33.81 215 GLN A N 1
ATOM 1778 C CA . GLN A 1 215 ? 54.748 31.551 -98.599 1.00 33.81 215 GLN A CA 1
ATOM 1779 C C . GLN A 1 215 ? 55.641 32.145 -99.698 1.00 33.81 215 GLN A C 1
ATOM 1781 O O . GLN A 1 215 ? 56.058 31.436 -100.615 1.00 33.81 215 GLN A O 1
ATOM 1786 N N . ASP A 1 216 ? 55.852 33.459 -99.640 1.00 32.44 216 ASP A N 1
ATOM 1787 C CA . ASP A 1 216 ? 56.669 34.204 -100.592 1.00 32.44 216 ASP A CA 1
ATOM 1788 C C . ASP A 1 216 ? 58.128 33.730 -100.576 1.00 32.44 216 ASP A C 1
ATOM 1790 O O . ASP A 1 216 ? 58.839 33.797 -99.570 1.00 32.44 216 ASP A O 1
ATOM 1794 N N . HIS A 1 217 ? 58.583 33.294 -101.748 1.00 33.75 217 HIS A N 1
ATOM 1795 C CA . HIS A 1 217 ? 59.980 33.369 -102.134 1.00 33.75 217 HIS A CA 1
ATOM 1796 C C . HIS A 1 217 ? 60.325 34.832 -102.414 1.00 33.75 217 HIS A C 1
ATOM 1798 O O . HIS A 1 217 ? 59.675 35.466 -103.240 1.00 33.75 217 HIS A O 1
ATOM 1804 N N . ASN A 1 218 ? 61.400 35.340 -101.812 1.00 34.00 218 ASN A N 1
ATOM 1805 C CA . ASN A 1 218 ? 62.110 36.472 -102.391 1.00 34.00 218 ASN A CA 1
ATOM 1806 C C . ASN A 1 218 ? 63.618 36.219 -102.348 1.00 34.00 218 ASN A C 1
ATOM 1808 O O . ASN A 1 218 ? 64.279 36.330 -101.318 1.00 34.00 218 ASN A O 1
ATOM 1812 N N . SER A 1 219 ? 64.123 35.800 -103.504 1.00 32.56 219 SER A N 1
ATOM 1813 C CA . SER A 1 219 ? 65.527 35.687 -103.862 1.00 32.56 219 SER A CA 1
ATOM 1814 C C . SER A 1 219 ? 65.988 37.002 -104.488 1.00 32.56 219 SER A C 1
ATOM 1816 O O . SER A 1 219 ? 65.485 37.386 -105.540 1.00 32.56 219 SER A O 1
ATOM 1818 N N . SER A 1 220 ? 66.991 37.650 -103.903 1.00 33.03 220 SER A N 1
ATOM 1819 C CA . SER A 1 220 ? 67.805 38.648 -104.599 1.00 33.03 220 SER A CA 1
ATOM 1820 C C . SER A 1 220 ? 69.268 38.233 -104.485 1.00 33.03 220 SER A C 1
ATOM 1822 O O . SER A 1 220 ? 69.965 38.566 -103.526 1.00 33.03 220 SER A O 1
ATOM 1824 N N . THR A 1 221 ? 69.729 37.439 -105.444 1.00 37.81 221 THR A N 1
ATOM 1825 C CA . THR A 1 221 ? 71.158 37.266 -105.706 1.00 37.81 221 THR A CA 1
ATOM 1826 C C . THR A 1 221 ? 71.330 37.287 -107.214 1.00 37.81 221 THR A C 1
ATOM 1828 O O . THR A 1 221 ? 71.048 36.322 -107.917 1.00 37.81 221 THR A O 1
ATOM 1831 N N . GLU A 1 222 ? 71.681 38.477 -107.674 1.00 39.72 222 GLU A N 1
ATOM 1832 C CA . GLU A 1 222 ? 72.044 38.858 -109.029 1.00 39.72 222 GLU A CA 1
ATOM 1833 C C . GLU A 1 222 ? 73.324 38.097 -109.413 1.00 39.72 222 GLU A C 1
ATOM 1835 O O . GLU A 1 222 ? 74.358 38.241 -108.759 1.00 39.72 222 GLU A O 1
ATOM 1840 N N . VAL A 1 223 ? 73.238 37.221 -110.416 1.00 44.09 223 VAL A N 1
ATOM 1841 C CA . VAL A 1 223 ? 74.386 36.497 -110.977 1.00 44.09 223 VAL A CA 1
ATOM 1842 C C . VAL A 1 223 ? 74.327 36.629 -112.495 1.00 44.09 223 VAL A C 1
ATOM 1844 O O . VAL A 1 223 ? 73.312 36.307 -113.109 1.00 44.09 223 VAL A O 1
ATOM 1847 N N . ASP A 1 224 ? 75.429 37.134 -113.049 1.00 45.84 224 ASP A N 1
ATOM 1848 C CA . ASP A 1 224 ? 75.749 37.313 -114.468 1.00 45.84 224 ASP A CA 1
ATOM 1849 C C . ASP A 1 224 ? 75.121 36.260 -115.396 1.00 45.84 224 ASP A C 1
ATOM 1851 O O . ASP A 1 224 ? 75.432 35.066 -115.329 1.00 45.84 224 ASP A O 1
ATOM 1855 N N . LEU A 1 225 ? 74.285 36.724 -116.327 1.00 48.72 225 LEU A N 1
ATOM 1856 C CA . LEU A 1 225 ? 73.706 35.908 -117.391 1.00 48.72 225 LEU A CA 1
ATOM 1857 C C . LEU A 1 225 ? 74.760 35.642 -118.478 1.00 48.72 225 LEU A C 1
ATOM 1859 O O . LEU A 1 225 ? 74.934 36.419 -119.416 1.00 48.72 225 LEU A O 1
ATOM 1863 N N . ARG A 1 226 ? 75.461 34.509 -118.359 1.00 60.06 226 ARG A N 1
ATOM 1864 C CA . ARG A 1 226 ? 75.992 33.785 -119.528 1.00 60.06 226 ARG A CA 1
ATOM 1865 C C . ARG A 1 226 ? 74.819 33.225 -120.345 1.00 60.06 226 ARG A C 1
ATOM 1867 O O . ARG A 1 226 ? 73.821 32.832 -119.750 1.00 60.06 226 ARG A O 1
ATOM 1874 N N . ASP A 1 227 ? 74.974 33.179 -121.672 1.00 52.81 227 ASP A N 1
ATOM 1875 C CA . ASP A 1 227 ? 73.971 32.731 -122.657 1.00 52.81 227 ASP A CA 1
ATOM 1876 C C . ASP A 1 227 ? 73.093 31.561 -122.165 1.00 52.81 227 ASP A C 1
ATOM 1878 O O . ASP A 1 227 ? 73.575 30.499 -121.782 1.00 52.81 227 ASP A O 1
ATOM 1882 N N . GLU A 1 228 ? 71.774 31.741 -122.210 1.00 56.47 228 GLU A N 1
ATOM 1883 C CA . GLU A 1 228 ? 70.767 30.816 -121.662 1.00 56.47 228 GLU A CA 1
ATOM 1884 C C . GLU A 1 228 ? 70.695 29.464 -122.411 1.00 56.47 228 GLU A C 1
ATOM 1886 O O . GLU A 1 228 ? 70.139 28.473 -121.923 1.00 56.47 228 GLU A O 1
ATOM 1891 N N . SER A 1 229 ? 71.327 29.395 -123.587 1.00 56.34 229 SER A N 1
ATOM 1892 C CA . SER A 1 229 ? 71.473 28.179 -124.392 1.00 56.34 229 SER A CA 1
ATOM 1893 C C . SER A 1 229 ? 72.506 27.196 -123.824 1.00 56.34 229 SER A C 1
ATOM 1895 O O . SER A 1 229 ? 72.292 25.991 -123.910 1.00 56.34 229 SER A O 1
ATOM 1897 N N . THR A 1 230 ? 73.571 27.659 -123.156 1.00 56.34 230 THR A N 1
ATOM 1898 C CA . THR A 1 230 ? 74.584 26.754 -122.573 1.00 56.34 230 THR A CA 1
ATOM 1899 C C . THR A 1 230 ? 74.121 26.145 -121.250 1.00 56.34 230 THR A C 1
ATOM 1901 O O . THR A 1 230 ? 74.397 24.981 -120.978 1.00 56.34 230 THR A O 1
ATOM 1904 N N . TRP A 1 231 ? 73.318 26.868 -120.465 1.00 52.88 231 TRP A N 1
ATOM 1905 C CA . TRP A 1 231 ? 72.711 26.348 -119.231 1.00 52.88 231 TRP A CA 1
ATOM 1906 C C . TRP A 1 231 ? 71.629 25.308 -119.476 1.00 52.88 231 TRP A C 1
ATOM 1908 O O . TRP A 1 231 ? 71.453 24.388 -118.677 1.00 52.88 231 TRP A O 1
ATOM 1918 N N . THR A 1 232 ? 70.865 25.468 -120.552 1.00 55.78 232 THR A N 1
ATOM 1919 C CA . THR A 1 232 ? 69.845 24.490 -120.926 1.00 55.78 232 THR A CA 1
ATOM 1920 C C . THR A 1 232 ? 70.490 23.208 -121.441 1.00 55.78 232 THR A C 1
ATOM 1922 O O . THR A 1 232 ? 70.014 22.128 -121.100 1.00 55.78 232 THR A O 1
ATOM 1925 N N . GLU A 1 233 ? 71.619 23.304 -122.144 1.00 55.91 233 GLU A N 1
ATOM 1926 C CA . GLU A 1 233 ? 72.381 22.155 -122.636 1.00 55.91 233 GLU A CA 1
ATOM 1927 C C . GLU A 1 233 ? 73.163 21.438 -121.518 1.00 55.91 233 GLU A C 1
ATOM 1929 O O . GLU A 1 233 ? 73.012 20.227 -121.365 1.00 55.91 233 GLU A O 1
ATOM 1934 N N . GLU A 1 234 ? 73.855 22.160 -120.629 1.00 56.16 234 GLU A N 1
ATOM 1935 C CA . GLU A 1 234 ? 74.511 21.573 -119.447 1.00 56.16 234 GLU A CA 1
ATOM 1936 C C . GLU A 1 234 ? 73.502 21.032 -118.416 1.00 56.16 234 GLU A C 1
ATOM 1938 O O . GLU A 1 234 ? 73.751 19.996 -117.799 1.00 56.16 234 GLU A O 1
ATOM 1943 N N . ARG A 1 235 ? 72.313 21.644 -118.251 1.00 59.53 235 ARG A N 1
ATOM 1944 C CA . ARG A 1 235 ? 71.214 21.036 -117.468 1.00 59.53 235 ARG A CA 1
ATOM 1945 C C . ARG A 1 235 ? 70.712 19.761 -118.129 1.00 59.53 235 ARG A C 1
ATOM 1947 O O . ARG A 1 235 ? 70.491 18.777 -117.430 1.00 59.53 235 ARG A O 1
ATOM 1954 N N . MET A 1 236 ? 70.516 19.760 -119.445 1.00 56.69 236 MET A N 1
ATOM 1955 C CA . MET A 1 236 ? 70.081 18.569 -120.178 1.00 56.69 236 MET A CA 1
ATOM 1956 C C . MET A 1 236 ? 71.133 17.453 -120.126 1.00 56.69 236 MET A C 1
ATOM 1958 O O . MET A 1 236 ? 70.751 16.290 -120.019 1.00 56.69 236 MET A O 1
ATOM 1962 N N . GLU A 1 237 ? 72.430 17.769 -120.124 1.00 58.22 237 GLU A N 1
ATOM 1963 C CA . GLU A 1 237 ? 73.503 16.794 -119.891 1.00 58.22 237 GLU A CA 1
ATOM 1964 C C . GLU A 1 237 ? 73.576 16.332 -118.431 1.00 58.22 237 GLU A C 1
ATOM 1966 O O . GLU A 1 237 ? 73.730 15.139 -118.180 1.00 58.22 237 GLU A O 1
ATOM 1971 N N . PHE A 1 238 ? 73.364 17.217 -117.454 1.00 54.56 238 PHE A N 1
ATOM 1972 C CA . PHE A 1 238 ? 73.290 16.850 -116.037 1.00 54.56 238 PHE A CA 1
ATOM 1973 C C . PHE A 1 238 ? 72.126 15.887 -115.746 1.00 54.56 238 PHE A C 1
ATOM 1975 O O . PHE A 1 238 ? 72.289 14.962 -114.951 1.00 54.56 238 PHE A O 1
ATOM 1982 N N . TYR A 1 239 ? 70.984 16.062 -116.423 1.00 55.03 239 TYR A N 1
ATOM 1983 C CA . TYR A 1 239 ? 69.835 15.148 -116.365 1.00 55.03 239 TYR A CA 1
ATOM 1984 C C . TYR A 1 239 ? 69.981 13.900 -117.259 1.00 55.03 239 TYR A C 1
ATOM 1986 O O . TYR A 1 239 ? 69.247 12.936 -117.055 1.00 55.03 239 TYR A O 1
ATOM 1994 N N . LYS A 1 240 ? 70.917 13.879 -118.219 1.00 57.44 240 LYS A N 1
ATOM 1995 C CA . LYS A 1 240 ? 71.275 12.685 -119.015 1.00 57.44 240 LYS A CA 1
ATOM 1996 C C . LYS A 1 240 ? 72.400 11.858 -118.396 1.00 57.44 240 LYS A C 1
ATOM 1998 O O . LYS A 1 240 ? 72.562 10.697 -118.761 1.00 57.44 240 LYS A O 1
ATOM 2003 N N . ASN A 1 241 ? 73.181 12.433 -117.486 1.00 61.22 241 ASN A N 1
ATOM 2004 C CA . ASN A 1 241 ? 74.260 11.731 -116.813 1.00 61.22 241 ASN A CA 1
ATOM 2005 C C . ASN A 1 241 ? 73.665 10.755 -115.782 1.00 61.22 241 ASN A C 1
ATOM 2007 O O . ASN A 1 241 ? 73.242 11.162 -114.697 1.00 61.22 241 ASN A O 1
ATOM 2011 N N . GLU A 1 242 ? 73.607 9.468 -116.139 1.00 59.88 242 GLU A N 1
ATOM 2012 C CA . GLU A 1 242 ? 73.003 8.393 -115.332 1.00 59.88 242 GLU A CA 1
ATOM 2013 C C . GLU A 1 242 ? 73.528 8.366 -113.888 1.00 59.88 242 GLU A C 1
ATOM 2015 O O . GLU A 1 242 ? 72.784 8.059 -112.958 1.00 59.88 242 GLU A O 1
ATOM 2020 N N . GLU A 1 243 ? 74.788 8.753 -113.669 1.00 66.56 243 GLU A N 1
ATOM 2021 C CA . GLU A 1 243 ? 75.385 8.815 -112.335 1.00 66.56 243 GLU A CA 1
ATOM 2022 C C . GLU A 1 243 ? 74.747 9.905 -111.451 1.00 66.56 243 GLU A C 1
ATOM 2024 O O . GLU A 1 243 ? 74.520 9.690 -110.257 1.00 66.56 243 GLU A O 1
ATOM 2029 N N . ASN A 1 244 ? 74.407 11.064 -112.023 1.00 66.62 244 ASN A N 1
ATOM 2030 C CA . ASN A 1 244 ? 73.720 12.142 -111.307 1.00 66.62 244 ASN A CA 1
ATOM 2031 C C . ASN A 1 244 ? 72.239 11.820 -111.095 1.00 66.62 244 ASN A C 1
ATOM 2033 O O . ASN A 1 244 ? 71.694 12.150 -110.040 1.00 66.62 244 ASN A O 1
ATOM 2037 N N . LEU A 1 245 ? 71.612 11.118 -112.045 1.00 65.31 245 LEU A N 1
ATOM 2038 C CA . LEU A 1 245 ? 70.258 10.590 -111.886 1.00 65.31 245 LEU A CA 1
ATOM 2039 C C . LEU A 1 245 ? 70.202 9.591 -110.717 1.00 65.31 245 LEU A C 1
ATOM 2041 O O . LEU A 1 245 ? 69.397 9.767 -109.805 1.00 65.31 245 LEU A O 1
ATOM 2045 N N . MET A 1 246 ? 71.137 8.632 -110.662 1.00 69.44 246 MET A N 1
ATOM 2046 C CA . MET A 1 246 ? 71.244 7.670 -109.558 1.00 69.44 246 MET A CA 1
ATOM 2047 C C . MET A 1 246 ? 71.555 8.335 -108.213 1.00 69.44 246 MET A C 1
ATOM 2049 O O . MET A 1 246 ? 70.962 7.969 -107.199 1.00 69.44 246 MET A O 1
ATOM 2053 N N . LYS A 1 247 ? 72.459 9.323 -108.161 1.00 73.75 247 LYS A N 1
ATOM 2054 C CA . LYS A 1 247 ? 72.740 10.068 -106.918 1.00 73.75 247 LYS A CA 1
ATOM 2055 C C . LYS A 1 247 ? 71.519 10.855 -106.439 1.00 73.75 247 LYS A C 1
ATOM 2057 O O . LYS A 1 247 ? 71.272 10.900 -105.234 1.00 73.75 247 LYS A O 1
ATOM 2062 N N . ASN A 1 248 ? 70.740 11.434 -107.352 1.00 76.38 248 ASN A N 1
ATOM 2063 C CA . ASN A 1 248 ? 69.505 12.141 -107.025 1.00 76.38 248 ASN A CA 1
ATOM 2064 C C . ASN A 1 248 ? 68.399 11.179 -106.556 1.00 76.38 248 ASN A C 1
ATOM 2066 O O . ASN A 1 248 ? 67.742 11.442 -105.553 1.00 76.38 248 ASN A O 1
ATOM 2070 N N . GLU A 1 249 ? 68.233 10.024 -107.201 1.00 78.00 249 GLU A N 1
ATOM 2071 C CA . GLU A 1 249 ? 67.314 8.969 -106.749 1.00 78.00 249 GLU A CA 1
ATOM 2072 C C . GLU A 1 249 ? 67.705 8.416 -105.376 1.00 78.00 249 GLU A C 1
ATOM 2074 O O . GLU A 1 249 ? 66.847 8.225 -104.511 1.00 78.00 249 GLU A O 1
ATOM 2079 N N . LEU A 1 250 ? 69.005 8.226 -105.135 1.00 81.12 250 LEU A N 1
ATOM 2080 C CA . LEU A 1 250 ? 69.526 7.818 -103.839 1.00 81.12 250 LEU A CA 1
ATOM 2081 C C . LEU A 1 250 ? 69.258 8.902 -102.786 1.00 81.12 250 LEU A C 1
ATOM 2083 O O . LEU A 1 250 ? 68.764 8.583 -101.707 1.00 81.12 250 LEU A O 1
ATOM 2087 N N . TYR A 1 251 ? 69.511 10.178 -103.096 1.00 83.19 251 TYR A N 1
ATOM 2088 C CA . TYR A 1 251 ? 69.199 11.312 -102.221 1.00 83.19 251 TYR A CA 1
ATOM 2089 C C . TYR A 1 251 ? 67.701 11.398 -101.907 1.00 83.19 251 TYR A C 1
ATOM 2091 O O . TYR A 1 251 ? 67.330 11.526 -100.743 1.00 83.19 251 TYR A O 1
ATOM 2099 N N . LEU A 1 252 ? 66.831 11.245 -102.909 1.00 83.25 252 LEU A N 1
ATOM 2100 C CA . LEU A 1 252 ? 65.382 11.166 -102.725 1.00 83.25 252 LEU A CA 1
ATOM 2101 C C . LEU A 1 252 ? 64.992 9.960 -101.861 1.00 83.25 252 LEU A C 1
ATOM 2103 O O . LEU A 1 252 ? 64.121 10.082 -101.002 1.00 83.25 252 LEU A O 1
ATOM 2107 N N . GLY A 1 253 ? 65.655 8.815 -102.030 1.00 85.88 253 GLY A N 1
ATOM 2108 C CA . GLY A 1 253 ? 65.473 7.625 -101.200 1.00 85.88 253 GLY A CA 1
ATOM 2109 C C . GLY A 1 253 ? 65.881 7.843 -99.740 1.00 85.88 253 GLY A C 1
ATOM 2110 O O . GLY A 1 253 ? 65.134 7.481 -98.830 1.00 85.88 253 GLY A O 1
ATOM 2111 N N . TRP A 1 254 ? 67.029 8.478 -99.493 1.00 87.75 254 TRP A N 1
ATOM 2112 C CA . TRP A 1 254 ? 67.484 8.849 -98.148 1.00 87.75 254 TRP A CA 1
ATOM 2113 C C . TRP A 1 254 ? 66.600 9.919 -97.517 1.00 87.75 254 TRP A C 1
ATOM 2115 O O . TRP A 1 254 ? 66.277 9.806 -96.338 1.00 87.75 254 TRP A O 1
ATOM 2125 N N . LYS A 1 255 ? 66.154 10.910 -98.292 1.00 90.19 255 LYS A N 1
ATOM 2126 C CA . LYS A 1 255 ? 65.223 11.948 -97.842 1.00 90.19 255 LYS A CA 1
ATOM 2127 C C . LYS A 1 255 ? 63.879 11.343 -97.437 1.00 90.19 255 LYS A C 1
ATOM 2129 O O . LYS A 1 255 ? 63.429 11.599 -96.327 1.00 90.19 255 LYS A O 1
ATOM 2134 N N . LYS A 1 256 ? 63.306 10.453 -98.258 1.00 90.12 256 LYS A N 1
ATOM 2135 C CA . LYS A 1 256 ? 62.083 9.703 -97.919 1.00 90.12 256 LYS A CA 1
ATOM 2136 C C . LYS A 1 256 ? 62.260 8.850 -96.662 1.00 90.12 256 LYS A C 1
ATOM 2138 O O . LYS A 1 256 ? 61.385 8.838 -95.803 1.00 90.12 256 LYS A O 1
ATOM 2143 N N . LYS A 1 257 ? 63.398 8.158 -96.513 1.00 90.62 257 LYS A N 1
ATOM 2144 C CA . LYS A 1 257 ? 63.709 7.405 -95.284 1.00 90.62 257 LYS A CA 1
ATOM 2145 C C . LYS A 1 257 ? 63.827 8.328 -94.070 1.00 90.62 257 LYS A C 1
ATOM 2147 O O . LYS A 1 257 ? 63.300 7.997 -93.016 1.00 90.62 257 LYS A O 1
ATOM 2152 N N . ALA A 1 258 ? 64.480 9.480 -94.204 1.00 85.75 258 ALA A N 1
ATOM 2153 C CA . ALA A 1 258 ? 64.625 10.456 -93.126 1.00 85.75 258 ALA A CA 1
ATOM 2154 C C . ALA A 1 258 ? 63.278 11.076 -92.716 1.00 85.75 258 ALA A C 1
ATOM 2156 O O . ALA A 1 258 ? 63.016 11.223 -91.524 1.00 85.75 258 ALA A O 1
ATOM 2157 N N . GLU A 1 259 ? 62.408 11.385 -93.679 1.00 90.56 259 GLU A N 1
ATOM 2158 C CA . GLU A 1 259 ? 61.032 11.836 -93.435 1.00 90.56 259 GLU A CA 1
ATOM 2159 C C . GLU A 1 259 ? 60.223 10.755 -92.702 1.00 90.56 259 GLU A C 1
ATOM 2161 O O . GLU A 1 259 ? 59.643 11.043 -91.656 1.00 90.56 259 GLU A O 1
ATOM 2166 N N . ALA A 1 260 ? 60.295 9.495 -93.146 1.00 90.00 260 ALA A N 1
ATOM 2167 C CA . ALA A 1 260 ? 59.647 8.370 -92.468 1.00 90.00 260 ALA A CA 1
ATOM 2168 C C . ALA A 1 260 ? 60.166 8.158 -91.031 1.00 90.00 260 ALA A C 1
ATOM 2170 O O . ALA A 1 260 ? 59.376 7.944 -90.115 1.00 90.00 260 ALA A O 1
ATOM 2171 N N . TYR A 1 261 ? 61.479 8.271 -90.793 1.00 92.31 261 TYR A N 1
ATOM 2172 C CA . TYR A 1 261 ? 62.042 8.196 -89.438 1.00 92.31 261 TYR A CA 1
ATOM 2173 C C . TYR A 1 261 ? 61.610 9.370 -88.555 1.00 92.31 261 TYR A C 1
ATOM 2175 O O . TYR A 1 261 ? 61.394 9.187 -87.357 1.00 92.31 261 TYR A O 1
ATOM 2183 N N . LYS A 1 262 ? 61.465 10.573 -89.122 1.00 92.38 262 LYS A N 1
ATOM 2184 C CA . LYS A 1 262 ? 60.972 11.746 -88.393 1.00 92.38 262 LYS A CA 1
ATOM 2185 C C . LYS A 1 262 ? 59.507 11.568 -87.984 1.00 92.38 262 LYS A C 1
ATOM 2187 O O . LYS A 1 262 ? 59.162 11.883 -86.845 1.00 92.38 262 LYS A O 1
ATOM 2192 N N . GLU A 1 263 ? 58.668 11.041 -88.874 1.00 92.19 263 GLU A N 1
ATOM 2193 C CA . GLU A 1 263 ? 57.277 10.693 -88.563 1.00 92.19 263 GLU A CA 1
ATOM 2194 C C . GLU A 1 263 ? 57.183 9.586 -87.508 1.00 92.19 263 GLU A C 1
ATOM 2196 O O . GLU A 1 263 ? 56.410 9.709 -86.558 1.00 92.19 263 GLU A O 1
ATOM 2201 N N . GLU A 1 264 ? 58.004 8.539 -87.620 1.00 92.25 264 GLU A N 1
ATOM 2202 C CA . GLU A 1 264 ? 58.027 7.437 -86.655 1.00 92.25 264 GLU A CA 1
ATOM 2203 C C . GLU A 1 264 ? 58.496 7.901 -85.269 1.00 92.25 264 GLU A C 1
ATOM 2205 O O . GLU A 1 264 ? 57.875 7.577 -84.257 1.00 92.25 264 GLU A O 1
ATOM 2210 N N . LEU A 1 265 ? 59.522 8.755 -85.201 1.00 92.12 265 LEU A N 1
ATOM 2211 C CA . LEU A 1 265 ? 59.953 9.374 -83.947 1.00 92.12 265 LEU A CA 1
ATOM 2212 C C . LEU A 1 265 ? 58.834 10.227 -83.325 1.00 92.12 265 LEU A C 1
ATOM 2214 O O . LEU A 1 265 ? 58.643 10.214 -82.106 1.00 92.12 265 LEU A O 1
ATOM 2218 N N . GLN A 1 266 ? 58.072 10.959 -84.143 1.00 90.75 266 GLN A N 1
ATOM 2219 C CA . GLN A 1 266 ? 56.937 11.753 -83.670 1.00 90.75 266 GLN A CA 1
ATOM 2220 C C . GLN A 1 266 ? 55.7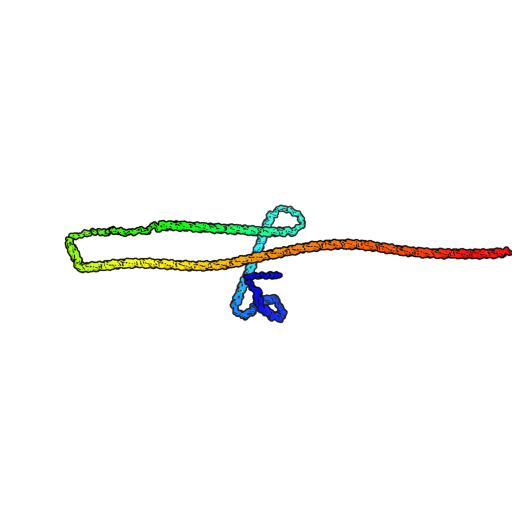82 10.865 -83.177 1.00 90.75 266 GLN A C 1
ATOM 2222 O O . GLN A 1 266 ? 55.170 11.175 -82.148 1.00 90.75 266 GLN A O 1
ATOM 2227 N N . ARG A 1 267 ? 55.515 9.730 -83.842 1.00 92.69 267 ARG A N 1
ATOM 2228 C CA . ARG A 1 267 ? 54.570 8.712 -83.353 1.00 92.69 267 ARG A CA 1
ATOM 2229 C C . ARG A 1 267 ? 55.010 8.146 -82.011 1.00 92.69 267 ARG A C 1
ATOM 2231 O O . ARG A 1 267 ? 54.212 8.159 -81.077 1.00 92.69 267 ARG A O 1
ATOM 2238 N N . GLN A 1 268 ? 56.271 7.744 -81.870 1.00 92.44 268 GLN A N 1
ATOM 2239 C CA . GLN A 1 268 ? 56.801 7.221 -80.607 1.00 92.44 268 GLN A CA 1
ATOM 2240 C C . GLN A 1 268 ? 56.697 8.244 -79.470 1.00 92.44 268 GLN A C 1
ATOM 2242 O O . GLN A 1 268 ? 56.248 7.902 -78.379 1.00 92.44 268 GLN A O 1
ATOM 2247 N N . LYS A 1 269 ? 57.008 9.523 -79.718 1.00 92.88 269 LYS A N 1
ATOM 2248 C CA . LYS A 1 269 ? 56.809 10.598 -78.725 1.00 92.88 269 LYS A CA 1
ATOM 2249 C C . LYS A 1 269 ? 55.350 10.774 -78.308 1.00 92.88 269 LYS A C 1
ATOM 2251 O O . LYS A 1 269 ? 55.074 11.183 -77.182 1.00 92.88 269 LYS A O 1
ATOM 2256 N N . THR A 1 270 ? 54.412 10.538 -79.216 1.00 91.56 270 THR A N 1
ATOM 2257 C CA . THR A 1 270 ? 52.977 10.659 -78.924 1.00 91.56 270 THR A CA 1
ATOM 2258 C C . THR A 1 270 ? 52.496 9.451 -78.124 1.00 91.56 270 THR A C 1
ATOM 2260 O O . THR A 1 270 ? 51.892 9.637 -77.073 1.00 91.56 270 THR A O 1
ATOM 2263 N N . GLN A 1 271 ? 52.916 8.241 -78.505 1.00 92.50 271 GLN A N 1
ATOM 2264 C CA . GLN A 1 271 ? 52.665 7.019 -77.736 1.00 92.50 271 GLN A CA 1
ATOM 2265 C C . GLN A 1 271 ? 53.260 7.074 -76.323 1.00 92.50 271 GLN A C 1
ATOM 2267 O O . GLN A 1 271 ? 52.625 6.620 -75.375 1.00 92.50 271 GLN A O 1
ATOM 2272 N N . MET A 1 272 ? 54.463 7.631 -76.151 1.00 91.25 272 MET A N 1
ATOM 2273 C CA . MET A 1 272 ? 55.067 7.789 -74.823 1.00 91.25 272 MET A CA 1
ATOM 2274 C C . MET A 1 272 ? 54.246 8.731 -73.938 1.00 91.25 272 MET A C 1
ATOM 2276 O O . MET A 1 272 ? 53.941 8.366 -72.808 1.00 91.25 272 MET A O 1
ATOM 2280 N N . ARG A 1 273 ? 53.789 9.874 -74.470 1.00 90.06 273 ARG A N 1
ATOM 2281 C CA . ARG A 1 273 ? 52.901 10.795 -73.738 1.00 90.06 273 ARG A CA 1
ATOM 2282 C C . ARG A 1 273 ? 51.558 10.156 -73.377 1.00 90.06 273 ARG A C 1
ATOM 2284 O O . ARG A 1 273 ? 51.057 10.355 -72.277 1.00 90.06 273 ARG A O 1
ATOM 2291 N N . GLU A 1 274 ? 50.974 9.371 -74.278 1.00 92.12 274 GLU A N 1
ATOM 2292 C CA . GLU A 1 274 ? 49.732 8.634 -74.006 1.00 92.12 274 GLU A CA 1
ATOM 2293 C C . GLU A 1 274 ? 49.921 7.577 -72.911 1.00 92.12 274 GLU A C 1
ATOM 2295 O O . GLU A 1 274 ? 49.085 7.464 -72.014 1.00 92.12 274 GLU A O 1
ATOM 2300 N N . ARG A 1 275 ? 51.044 6.845 -72.931 1.00 90.25 275 ARG A N 1
ATOM 2301 C CA . ARG A 1 275 ? 51.403 5.889 -71.872 1.00 90.25 275 ARG A CA 1
ATOM 2302 C C . ARG A 1 275 ? 51.616 6.583 -70.531 1.00 90.25 275 ARG A C 1
ATOM 2304 O O . ARG A 1 275 ? 51.086 6.115 -69.530 1.00 90.25 275 ARG A O 1
ATOM 2311 N N . GLU A 1 276 ? 52.339 7.699 -70.508 1.00 92.50 276 GLU A N 1
ATOM 2312 C CA . GLU A 1 276 ? 52.545 8.510 -69.301 1.00 92.50 276 GLU A CA 1
ATOM 2313 C C . GLU A 1 276 ? 51.211 9.008 -68.727 1.00 92.50 276 GLU A C 1
ATOM 2315 O O . GLU A 1 276 ? 50.953 8.843 -67.534 1.00 92.50 276 GLU A O 1
ATOM 2320 N N . ASN A 1 277 ? 50.311 9.516 -69.576 1.00 92.94 277 ASN A N 1
ATOM 2321 C CA . ASN A 1 277 ? 48.966 9.924 -69.163 1.00 92.94 277 ASN A CA 1
ATOM 2322 C C . ASN A 1 277 ? 48.142 8.744 -68.622 1.00 92.94 277 ASN A C 1
ATOM 2324 O O . ASN A 1 277 ? 47.460 8.882 -67.607 1.00 92.94 277 ASN A O 1
ATOM 2328 N N . SER A 1 278 ? 48.222 7.570 -69.255 1.00 93.19 278 SER A N 1
ATOM 2329 C CA . SER A 1 278 ? 47.544 6.362 -68.776 1.00 93.19 278 SER A CA 1
ATOM 2330 C C . SER A 1 278 ? 48.070 5.913 -67.411 1.00 93.19 278 SER A C 1
ATOM 2332 O O . SER A 1 278 ? 47.276 5.529 -66.555 1.00 93.19 278 SER A O 1
ATOM 2334 N N . ILE A 1 279 ? 49.385 5.971 -67.186 1.00 92.94 279 ILE A N 1
ATOM 2335 C CA . ILE A 1 279 ? 49.997 5.643 -65.891 1.00 92.94 279 ILE A CA 1
ATOM 2336 C C . ILE A 1 279 ? 49.527 6.633 -64.821 1.00 92.94 279 ILE A C 1
ATOM 2338 O O . ILE A 1 279 ? 49.128 6.211 -63.739 1.00 92.94 279 ILE A O 1
ATOM 2342 N N . LEU A 1 280 ? 49.495 7.933 -65.128 1.00 94.00 280 LEU A N 1
ATOM 2343 C CA . LEU A 1 280 ? 48.977 8.953 -64.210 1.00 94.00 280 LEU A CA 1
ATOM 2344 C C . LEU A 1 280 ? 47.510 8.706 -63.834 1.00 94.00 280 LEU A C 1
ATOM 2346 O O . LEU A 1 280 ? 47.144 8.850 -62.668 1.00 94.00 280 LEU A O 1
ATOM 2350 N N . HIS A 1 281 ? 46.667 8.304 -64.789 1.00 93.31 281 HIS A N 1
ATOM 2351 C CA . HIS A 1 281 ? 45.282 7.929 -64.496 1.00 93.31 281 HIS A CA 1
ATOM 2352 C C . HIS A 1 281 ? 45.184 6.690 -63.602 1.00 93.31 281 HIS A C 1
ATOM 2354 O O . HIS A 1 281 ? 44.391 6.693 -62.663 1.00 93.31 281 HIS A O 1
ATOM 2360 N N . LEU A 1 282 ? 46.010 5.668 -63.843 1.00 93.88 282 LEU A N 1
ATOM 2361 C CA . LEU A 1 282 ? 46.051 4.466 -63.008 1.00 93.88 282 LEU A CA 1
ATOM 2362 C C . LEU A 1 282 ? 46.492 4.772 -61.572 1.00 93.88 282 LEU A C 1
ATOM 2364 O O . LEU A 1 282 ? 45.912 4.222 -60.641 1.00 93.88 282 LEU A O 1
ATOM 2368 N N . ILE A 1 283 ? 47.467 5.668 -61.382 1.00 93.00 283 ILE A N 1
ATOM 2369 C CA . ILE A 1 283 ? 47.890 6.113 -60.044 1.00 93.00 283 ILE A CA 1
ATOM 2370 C C . ILE A 1 283 ? 46.719 6.784 -59.320 1.00 93.00 283 ILE A C 1
ATOM 2372 O O . ILE A 1 283 ? 46.390 6.375 -58.212 1.00 93.00 283 ILE A O 1
ATOM 2376 N N . LYS A 1 284 ? 46.023 7.725 -59.972 1.00 94.50 284 LYS A N 1
ATOM 2377 C CA . LYS A 1 284 ? 44.844 8.385 -59.385 1.00 94.50 284 LYS A CA 1
ATOM 2378 C C . LYS A 1 284 ? 43.736 7.397 -59.021 1.00 94.50 284 LYS A C 1
ATOM 2380 O O . LYS A 1 284 ? 43.109 7.532 -57.980 1.00 94.50 284 LYS A O 1
ATOM 2385 N N . TRP A 1 285 ? 43.487 6.401 -59.870 1.00 94.00 285 TRP A N 1
ATOM 2386 C CA . TRP A 1 285 ? 42.482 5.370 -59.596 1.00 94.00 285 TRP A CA 1
ATOM 2387 C C . TRP A 1 285 ? 42.881 4.474 -58.428 1.00 94.00 285 TRP A C 1
ATOM 2389 O O . TRP A 1 285 ? 42.025 4.081 -57.643 1.00 94.00 285 TRP A O 1
ATOM 2399 N N . LYS A 1 286 ? 44.174 4.166 -58.299 1.00 95.19 286 LYS A N 1
ATOM 2400 C CA . LYS A 1 286 ? 44.694 3.410 -57.163 1.00 95.19 286 LYS A CA 1
ATOM 2401 C C . LYS A 1 286 ? 44.542 4.195 -55.858 1.00 95.19 286 LYS A C 1
ATOM 2403 O O . LYS A 1 286 ? 44.052 3.636 -54.885 1.00 95.19 286 LYS A O 1
ATOM 2408 N N . GLU A 1 287 ? 44.910 5.474 -55.856 1.00 94.00 287 GLU A N 1
ATOM 2409 C CA . GLU A 1 287 ? 44.748 6.361 -54.695 1.00 94.00 287 GLU A CA 1
ATOM 2410 C C . GLU A 1 287 ? 43.272 6.494 -54.286 1.00 94.00 287 GLU A C 1
ATOM 2412 O O . GLU A 1 287 ? 42.946 6.406 -53.103 1.00 94.00 287 GLU A O 1
ATOM 2417 N N . GLU A 1 288 ? 42.360 6.637 -55.253 1.00 93.25 288 GLU A N 1
ATOM 2418 C CA . GLU A 1 288 ? 40.919 6.688 -54.976 1.00 93.25 288 GLU A CA 1
ATOM 2419 C C . GLU A 1 288 ? 40.390 5.348 -54.441 1.00 93.25 288 GLU A C 1
ATOM 2421 O O . GLU A 1 288 ? 39.577 5.330 -53.521 1.00 93.25 288 GLU A O 1
ATOM 2426 N N . ALA A 1 289 ? 40.877 4.216 -54.956 1.00 92.69 289 ALA A N 1
ATOM 2427 C CA . ALA A 1 289 ? 40.505 2.896 -54.450 1.00 92.69 289 ALA A CA 1
ATOM 2428 C C . ALA A 1 289 ? 40.981 2.672 -53.003 1.00 92.69 289 ALA A C 1
ATOM 2430 O O . ALA A 1 289 ? 40.217 2.163 -52.186 1.00 92.69 289 ALA A O 1
ATOM 2431 N N . GLU A 1 290 ? 42.208 3.083 -52.664 1.00 92.94 290 GLU A N 1
ATOM 2432 C CA . GLU A 1 290 ? 42.729 3.034 -51.289 1.00 92.94 290 GLU A CA 1
ATOM 2433 C C . GLU A 1 290 ? 41.912 3.944 -50.355 1.00 92.94 290 GLU A C 1
ATOM 2435 O O . GLU A 1 290 ? 41.531 3.536 -49.256 1.00 92.94 290 GLU A O 1
ATOM 2440 N N . ARG A 1 291 ? 41.550 5.148 -50.816 1.00 94.25 291 ARG A N 1
ATOM 2441 C CA . ARG A 1 291 ? 40.668 6.062 -50.076 1.00 94.25 291 ARG A CA 1
ATOM 2442 C C . ARG A 1 291 ? 39.287 5.453 -49.824 1.00 94.25 291 ARG A C 1
ATOM 2444 O O . ARG A 1 291 ? 38.779 5.546 -48.707 1.00 94.25 291 ARG A O 1
ATOM 2451 N N . LEU A 1 292 ? 38.676 4.841 -50.839 1.00 91.31 292 LEU A N 1
ATOM 2452 C CA . LEU A 1 292 ? 37.377 4.179 -50.711 1.00 91.31 292 LEU A CA 1
ATOM 2453 C C . LEU A 1 292 ? 37.438 2.985 -49.754 1.00 91.31 292 LEU A C 1
ATOM 2455 O O . LEU A 1 292 ? 36.522 2.820 -48.955 1.00 91.31 292 LEU A O 1
ATOM 2459 N N . HIS A 1 293 ? 38.525 2.210 -49.779 1.00 92.50 293 HIS A N 1
ATOM 2460 C CA . HIS A 1 293 ? 38.730 1.100 -48.849 1.00 92.50 293 HIS A CA 1
ATOM 2461 C C . HIS A 1 293 ? 38.776 1.579 -47.392 1.00 92.50 293 HIS A C 1
ATOM 2463 O O . HIS A 1 293 ? 38.089 1.024 -46.539 1.00 92.50 293 HIS A O 1
ATOM 2469 N N . HIS A 1 294 ? 39.518 2.652 -47.099 1.00 91.31 294 HIS A N 1
ATOM 2470 C CA . HIS A 1 294 ? 39.546 3.224 -45.748 1.00 91.31 294 HIS A CA 1
ATOM 2471 C C . HIS A 1 294 ? 38.179 3.754 -45.298 1.00 91.31 294 HIS A C 1
ATOM 2473 O O . HIS A 1 294 ? 37.776 3.530 -44.158 1.00 91.31 294 HIS A O 1
ATOM 2479 N N . LEU A 1 295 ? 37.426 4.398 -46.195 1.00 91.56 295 LEU A N 1
ATOM 2480 C CA . LEU A 1 295 ? 36.060 4.830 -45.890 1.00 91.56 295 LEU A CA 1
ATOM 2481 C C . LEU A 1 295 ? 35.116 3.646 -45.636 1.00 91.56 295 LEU A C 1
ATOM 2483 O O . LEU A 1 295 ? 34.209 3.752 -44.812 1.00 91.56 295 LEU A O 1
ATOM 2487 N N . GLU A 1 296 ? 35.306 2.518 -46.321 1.00 93.12 296 GLU A N 1
ATOM 2488 C CA . GLU A 1 296 ? 34.534 1.297 -46.084 1.00 93.12 296 GLU A CA 1
ATOM 2489 C C . GLU A 1 296 ? 34.856 0.676 -44.714 1.00 93.12 296 GLU A C 1
ATOM 2491 O O . GLU A 1 296 ? 33.937 0.291 -43.988 1.00 93.12 296 GLU A O 1
ATOM 2496 N N . GLU A 1 297 ? 36.131 0.650 -44.314 1.00 93.44 297 GLU A N 1
ATOM 2497 C CA . GLU A 1 297 ? 36.558 0.218 -42.976 1.00 93.44 297 GLU A CA 1
ATOM 2498 C C . GLU A 1 297 ? 35.947 1.092 -41.873 1.00 93.44 297 GLU A C 1
ATOM 2500 O O . GLU A 1 297 ? 35.374 0.565 -40.916 1.00 93.44 297 GLU A O 1
ATOM 2505 N N . GLU A 1 298 ? 36.005 2.419 -42.019 1.00 92.38 298 GLU A N 1
ATOM 2506 C CA . GLU A 1 298 ? 35.378 3.361 -41.083 1.00 92.38 298 GLU A CA 1
ATOM 2507 C C . GLU A 1 298 ? 33.858 3.156 -41.013 1.00 92.38 298 GLU A C 1
ATOM 2509 O O . GLU A 1 298 ? 33.279 3.093 -39.927 1.00 92.38 298 GLU A O 1
ATOM 2514 N N . ASN A 1 299 ? 33.195 2.980 -42.158 1.00 92.88 299 ASN A N 1
ATOM 2515 C CA . ASN A 1 299 ? 31.754 2.730 -42.214 1.00 92.88 299 ASN A CA 1
ATOM 2516 C C . ASN A 1 299 ? 31.377 1.414 -41.513 1.00 92.88 299 ASN A C 1
ATOM 2518 O O . ASN A 1 299 ? 30.398 1.366 -40.766 1.00 92.88 299 ASN A O 1
ATOM 2522 N N . ASN A 1 300 ? 32.178 0.361 -41.681 1.00 93.56 300 ASN A N 1
ATOM 2523 C CA . ASN A 1 300 ? 31.973 -0.905 -40.981 1.00 93.56 300 ASN A CA 1
ATOM 2524 C C . ASN A 1 300 ? 32.146 -0.753 -39.463 1.00 93.56 300 ASN A C 1
ATOM 2526 O O . ASN A 1 300 ? 31.313 -1.252 -38.706 1.00 93.56 300 ASN A O 1
ATOM 2530 N N . GLN A 1 301 ? 33.140 0.014 -39.007 1.00 93.56 301 GLN A N 1
ATOM 2531 C CA . GLN A 1 301 ? 33.294 0.330 -37.582 1.00 93.56 301 GLN A CA 1
ATOM 2532 C C . GLN A 1 301 ? 32.093 1.109 -37.035 1.00 93.56 301 GLN A C 1
ATOM 2534 O O . GLN A 1 301 ? 31.601 0.800 -35.947 1.00 93.56 301 GLN A O 1
ATOM 2539 N N . TYR A 1 302 ? 31.582 2.092 -37.783 1.00 93.38 302 TYR A N 1
ATOM 2540 C CA . TYR A 1 302 ? 30.392 2.835 -37.373 1.00 93.38 302 TYR A CA 1
ATOM 2541 C C . TYR A 1 302 ? 29.151 1.948 -37.305 1.00 93.38 302 TYR A C 1
ATOM 2543 O O . TYR A 1 302 ? 28.392 2.068 -36.345 1.00 93.38 302 TYR A O 1
ATOM 2551 N N . LYS A 1 303 ? 28.958 1.023 -38.253 1.00 94.88 303 LYS A N 1
ATOM 2552 C CA . LYS A 1 303 ? 27.862 0.042 -38.197 1.00 94.88 303 LYS A CA 1
ATOM 2553 C C . LYS A 1 303 ? 27.949 -0.838 -36.954 1.00 94.88 303 LYS A C 1
ATOM 2555 O O . LYS A 1 303 ? 26.961 -0.954 -36.237 1.00 94.88 303 LYS A O 1
ATOM 2560 N N . GLU A 1 304 ? 29.127 -1.375 -36.637 1.00 94.00 304 GLU A N 1
ATOM 2561 C CA . GLU A 1 304 ? 29.314 -2.180 -35.423 1.00 94.00 304 GLU A CA 1
ATOM 2562 C C . GLU A 1 304 ? 29.036 -1.388 -34.137 1.00 94.00 304 GLU A C 1
ATOM 2564 O O . GLU A 1 304 ? 28.466 -1.918 -33.180 1.00 94.00 304 GLU A O 1
ATOM 2569 N N . GLN A 1 305 ? 29.438 -0.114 -34.083 1.00 94.56 305 GLN A N 1
ATOM 2570 C CA . GLN A 1 305 ? 29.125 0.760 -32.948 1.00 94.56 305 GLN A CA 1
ATOM 2571 C C . GLN A 1 305 ? 27.617 1.010 -32.829 1.00 94.56 305 GLN A C 1
ATOM 2573 O O . GLN A 1 305 ? 27.080 0.999 -31.719 1.00 94.56 305 GLN A O 1
ATOM 2578 N N . LEU A 1 306 ? 26.932 1.194 -33.959 1.00 93.06 306 LEU A N 1
ATOM 2579 C CA . LEU A 1 306 ? 25.485 1.396 -34.019 1.00 93.06 306 LEU A CA 1
ATOM 2580 C C . LEU A 1 306 ? 24.730 0.147 -33.544 1.00 93.06 306 LEU A C 1
ATOM 2582 O O . LEU A 1 306 ? 23.804 0.262 -32.742 1.00 93.06 306 LEU A O 1
ATOM 2586 N N . ASP A 1 307 ? 25.170 -1.043 -33.952 1.00 94.81 307 ASP A N 1
ATOM 2587 C CA . ASP A 1 307 ? 24.587 -2.313 -33.511 1.00 94.81 307 ASP A CA 1
ATOM 2588 C C . ASP A 1 307 ? 24.763 -2.526 -32.002 1.00 94.81 307 ASP A C 1
ATOM 2590 O O . ASP A 1 307 ? 23.800 -2.858 -31.306 1.00 94.81 307 ASP A O 1
ATOM 2594 N N . LYS A 1 308 ? 25.954 -2.236 -31.458 1.00 93.56 308 LYS A N 1
ATOM 2595 C CA . LYS A 1 308 ? 26.203 -2.288 -30.004 1.00 93.56 308 LYS A CA 1
ATOM 2596 C C . LYS A 1 308 ? 25.315 -1.311 -29.233 1.00 93.56 308 LYS A C 1
ATOM 2598 O O . LYS A 1 308 ? 2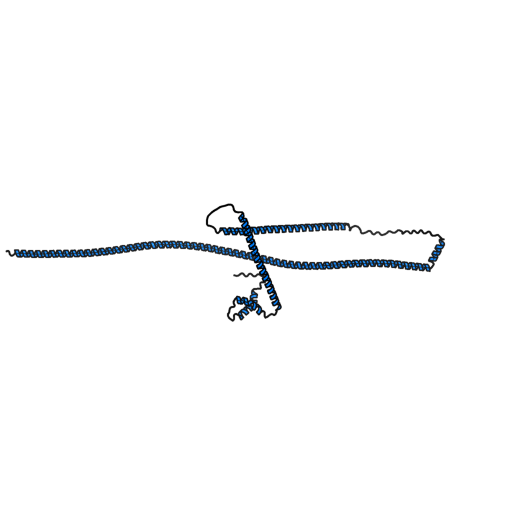4.769 -1.670 -28.190 1.00 93.56 308 LYS A O 1
ATOM 2603 N N . LEU A 1 309 ? 25.151 -0.084 -29.731 1.00 92.00 309 LEU A N 1
ATOM 2604 C CA . LEU A 1 309 ? 24.271 0.914 -29.115 1.00 92.00 309 LEU A CA 1
ATOM 2605 C C . LEU A 1 309 ? 22.801 0.485 -29.169 1.00 92.00 309 LEU A C 1
ATOM 2607 O O . LEU A 1 309 ? 22.085 0.633 -28.177 1.00 92.00 309 LEU A O 1
ATOM 2611 N N . ASN A 1 310 ? 22.355 -0.094 -30.284 1.00 92.69 310 ASN A N 1
ATOM 2612 C CA . ASN A 1 310 ? 21.002 -0.631 -30.417 1.00 92.69 310 ASN A CA 1
ATOM 2613 C C . ASN A 1 310 ? 20.748 -1.792 -29.449 1.00 92.69 310 ASN A C 1
ATOM 2615 O O . ASN A 1 310 ? 19.680 -1.859 -28.834 1.00 92.69 310 ASN A O 1
ATOM 2619 N N . GLU A 1 311 ? 21.725 -2.679 -29.257 1.00 94.31 311 GLU A N 1
ATOM 2620 C CA . GLU A 1 311 ? 21.616 -3.764 -28.284 1.00 94.31 311 GLU A CA 1
ATOM 2621 C C . GLU A 1 311 ? 21.501 -3.222 -26.851 1.00 94.31 311 GLU A C 1
ATOM 2623 O O . GLU A 1 311 ? 20.596 -3.615 -26.108 1.00 94.31 311 GLU A O 1
ATOM 2628 N N . GLN A 1 312 ? 22.349 -2.257 -26.479 1.00 91.88 312 GLN A N 1
ATOM 2629 C CA . GLN A 1 312 ? 22.284 -1.593 -25.172 1.00 91.88 312 GLN A CA 1
ATOM 2630 C C . GLN A 1 312 ? 20.941 -0.886 -24.952 1.00 91.88 312 GLN A C 1
ATOM 2632 O O . GLN A 1 312 ? 20.352 -0.994 -23.873 1.00 91.88 312 GLN A O 1
ATOM 2637 N N . LEU A 1 313 ? 20.418 -0.207 -25.975 1.00 90.19 313 LEU A N 1
ATOM 2638 C CA . LEU A 1 313 ? 19.123 0.465 -25.916 1.00 90.19 313 LEU A CA 1
ATOM 2639 C C . LEU A 1 313 ? 17.973 -0.537 -25.736 1.00 90.19 313 LEU A C 1
ATOM 2641 O O . LEU A 1 313 ? 17.091 -0.313 -24.906 1.00 90.19 313 LEU A O 1
ATOM 2645 N N . SER A 1 314 ? 18.013 -1.678 -26.429 1.00 90.31 314 SER A N 1
ATOM 2646 C CA . SER A 1 314 ? 17.028 -2.754 -26.256 1.00 90.31 314 SER A CA 1
ATOM 2647 C C . SER A 1 314 ? 17.070 -3.355 -24.845 1.00 90.31 314 SER A C 1
ATOM 2649 O O . SER A 1 314 ? 16.028 -3.549 -24.211 1.00 90.31 314 SER A O 1
ATOM 2651 N N . GLN A 1 315 ? 18.266 -3.605 -24.302 1.00 89.62 315 GLN A N 1
ATOM 2652 C CA . GLN A 1 315 ? 18.429 -4.086 -22.925 1.00 89.62 315 GLN A CA 1
ATOM 2653 C C . GLN A 1 315 ? 17.904 -3.068 -21.902 1.00 89.62 315 GLN A C 1
ATOM 2655 O O . GLN A 1 315 ? 17.219 -3.441 -20.942 1.00 89.62 315 GLN A O 1
ATOM 2660 N N . PHE A 1 316 ? 18.164 -1.777 -22.122 1.00 87.25 316 PHE A N 1
ATOM 2661 C CA . PHE A 1 316 ? 17.653 -0.707 -21.272 1.00 87.25 316 PHE A CA 1
ATOM 2662 C C . PHE A 1 316 ? 16.121 -0.631 -21.300 1.00 87.25 316 PHE A C 1
ATOM 2664 O O . PHE A 1 316 ? 15.496 -0.561 -20.241 1.00 87.25 316 PHE A O 1
ATOM 2671 N N . GLN A 1 317 ? 15.503 -0.718 -22.482 1.00 84.50 317 GLN A N 1
ATOM 2672 C CA . GLN A 1 317 ? 14.044 -0.732 -22.629 1.00 84.50 317 GLN A CA 1
ATOM 2673 C C . GLN A 1 317 ? 13.405 -1.905 -21.876 1.00 84.50 317 GLN A C 1
ATOM 2675 O O . GLN A 1 317 ? 12.480 -1.687 -21.092 1.00 84.50 317 GLN A O 1
ATOM 2680 N N . LYS A 1 318 ? 13.949 -3.123 -22.016 1.00 86.12 318 LYS A N 1
ATOM 2681 C CA . LYS A 1 318 ? 13.479 -4.307 -21.272 1.00 86.12 318 LYS A CA 1
ATOM 2682 C C . LYS A 1 318 ? 13.581 -4.111 -19.756 1.00 86.12 318 LYS A C 1
ATOM 2684 O O . LYS A 1 318 ? 12.650 -4.422 -19.015 1.00 86.12 318 LYS A O 1
ATOM 2689 N N . SER A 1 319 ? 14.698 -3.554 -19.283 1.00 86.81 319 SER A N 1
ATOM 2690 C CA . SER A 1 319 ? 14.898 -3.247 -17.860 1.00 86.81 319 SER A CA 1
ATOM 2691 C C . SER A 1 319 ? 13.901 -2.200 -17.347 1.00 86.81 319 SER A C 1
ATOM 2693 O O . SER A 1 319 ? 13.338 -2.347 -16.256 1.00 86.81 319 SER A O 1
ATOM 2695 N N . HIS A 1 320 ? 13.640 -1.160 -18.141 1.00 84.69 320 HIS A N 1
ATOM 2696 C CA . HIS A 1 320 ? 12.688 -0.105 -17.811 1.00 84.69 320 HIS A CA 1
ATOM 2697 C C . HIS A 1 320 ? 11.246 -0.629 -17.763 1.00 84.69 320 HIS A C 1
ATOM 2699 O O . HIS A 1 320 ? 10.504 -0.309 -16.834 1.00 84.69 320 HIS A O 1
ATOM 2705 N N . GLU A 1 321 ? 10.853 -1.482 -18.706 1.00 83.56 321 GLU A N 1
ATOM 2706 C CA . GLU A 1 321 ? 9.538 -2.125 -18.710 1.00 83.56 321 GLU A CA 1
ATOM 2707 C C . GLU A 1 321 ? 9.350 -3.029 -17.483 1.00 83.56 321 GLU A C 1
ATOM 2709 O O . GLU A 1 321 ? 8.344 -2.916 -16.781 1.00 83.56 321 GLU A O 1
ATOM 2714 N N . GLY A 1 322 ? 10.380 -3.796 -17.105 1.00 83.81 322 GLY A N 1
ATOM 2715 C CA . GLY A 1 322 ? 10.386 -4.547 -15.847 1.00 83.81 322 GLY A CA 1
ATOM 2716 C C . GLY A 1 322 ? 10.263 -3.658 -14.599 1.00 83.81 322 GLY A C 1
ATOM 2717 O O . GLY A 1 322 ? 9.611 -4.029 -13.623 1.00 83.81 322 GLY A O 1
ATOM 2718 N N . ARG A 1 323 ? 10.848 -2.449 -14.595 1.00 82.69 323 ARG A N 1
ATOM 2719 C CA . ARG A 1 323 ? 10.635 -1.463 -13.511 1.00 82.69 323 ARG A CA 1
ATOM 2720 C C . ARG A 1 323 ? 9.208 -0.913 -13.501 1.00 82.69 323 ARG A C 1
ATOM 2722 O O . ARG A 1 323 ? 8.640 -0.798 -12.419 1.00 82.69 323 ARG A O 1
ATOM 2729 N N . LYS A 1 324 ? 8.620 -0.620 -14.664 1.00 86.19 324 LYS A N 1
ATOM 2730 C CA . LYS A 1 324 ? 7.234 -0.139 -14.782 1.00 86.19 324 LYS A CA 1
ATOM 2731 C C . LYS A 1 324 ? 6.232 -1.172 -14.260 1.00 86.19 324 LYS A C 1
ATOM 2733 O O . LYS A 1 324 ? 5.363 -0.813 -13.470 1.00 86.19 324 LYS A O 1
ATOM 2738 N N . MET A 1 325 ? 6.399 -2.443 -14.631 1.00 80.69 325 MET A N 1
ATOM 2739 C CA . MET A 1 325 ? 5.560 -3.542 -14.137 1.00 80.69 325 MET A CA 1
ATOM 2740 C C . MET A 1 325 ? 5.675 -3.703 -12.616 1.00 80.69 325 MET A C 1
ATOM 2742 O O . MET A 1 325 ? 4.663 -3.798 -11.925 1.00 80.69 325 MET A O 1
ATOM 2746 N N . ARG A 1 326 ? 6.897 -3.635 -12.064 1.00 80.62 326 ARG A N 1
ATOM 2747 C CA . ARG A 1 326 ? 7.104 -3.648 -10.604 1.00 80.62 326 ARG A CA 1
ATOM 2748 C C . ARG A 1 326 ? 6.448 -2.460 -9.906 1.00 80.62 326 ARG A C 1
ATOM 2750 O O . ARG A 1 326 ? 5.820 -2.650 -8.874 1.00 80.62 326 ARG A O 1
ATOM 2757 N N . ALA A 1 327 ? 6.555 -1.255 -10.463 1.00 85.06 327 ALA A N 1
ATOM 2758 C CA . ALA A 1 327 ? 5.899 -0.080 -9.897 1.00 85.06 327 ALA A CA 1
ATOM 2759 C C . ALA A 1 327 ? 4.371 -0.249 -9.869 1.00 85.06 327 ALA A C 1
ATOM 2761 O O . ALA A 1 327 ? 3.754 0.006 -8.841 1.00 85.06 327 ALA A O 1
ATOM 2762 N N . GLN A 1 328 ? 3.765 -0.742 -10.955 1.00 85.25 328 GLN A N 1
ATOM 2763 C CA . GLN A 1 328 ? 2.326 -1.031 -11.003 1.00 85.25 328 GLN A CA 1
ATOM 2764 C C . GLN A 1 328 ? 1.903 -2.075 -9.962 1.00 85.25 328 GLN A C 1
ATOM 2766 O O . GLN A 1 328 ? 0.911 -1.863 -9.270 1.00 85.25 328 GLN A O 1
ATOM 2771 N N . SER A 1 329 ? 2.677 -3.151 -9.802 1.00 83.31 329 SER A N 1
ATOM 2772 C CA . SER A 1 329 ? 2.434 -4.168 -8.772 1.00 83.31 329 SER A CA 1
ATOM 2773 C C . SER A 1 329 ? 2.535 -3.590 -7.352 1.00 83.31 329 SER A C 1
ATOM 2775 O O . SER A 1 329 ? 1.659 -3.839 -6.528 1.00 83.31 329 SER A O 1
ATOM 2777 N N . ILE A 1 330 ? 3.525 -2.730 -7.077 1.00 85.38 330 ILE A N 1
ATOM 2778 C CA . ILE A 1 330 ? 3.646 -2.027 -5.787 1.00 85.38 330 ILE A CA 1
ATOM 2779 C C . ILE A 1 330 ? 2.440 -1.109 -5.540 1.00 85.38 330 ILE A C 1
ATOM 2781 O O . ILE A 1 330 ? 1.909 -1.096 -4.431 1.00 85.38 330 ILE A O 1
ATOM 2785 N N . TYR A 1 331 ? 1.978 -0.362 -6.548 1.00 86.62 331 TYR A N 1
ATOM 2786 C CA . TYR A 1 331 ? 0.790 0.489 -6.411 1.00 86.62 331 TYR A CA 1
ATOM 2787 C C . TYR A 1 331 ? -0.479 -0.318 -6.132 1.00 86.62 331 TYR A C 1
ATOM 2789 O O . TYR A 1 331 ? -1.279 0.086 -5.289 1.00 86.62 331 TYR A O 1
ATOM 2797 N N . GLN A 1 332 ? -0.654 -1.461 -6.798 1.00 88.44 332 GLN A N 1
ATOM 2798 C CA . GLN A 1 332 ? -1.769 -2.370 -6.527 1.00 88.44 332 GLN A CA 1
ATOM 2799 C C . GLN A 1 332 ? -1.700 -2.915 -5.100 1.00 88.44 332 GLN A C 1
ATOM 2801 O O . GLN A 1 332 ? -2.676 -2.808 -4.367 1.00 88.44 332 GLN A O 1
ATOM 2806 N N . LEU A 1 333 ? -0.528 -3.386 -4.664 1.00 88.56 333 LEU A N 1
ATOM 2807 C CA . LEU A 1 333 ? -0.338 -3.883 -3.303 1.00 88.56 333 LEU A CA 1
ATOM 2808 C C . LEU A 1 333 ? -0.619 -2.797 -2.255 1.00 88.56 333 LEU A C 1
ATOM 2810 O O . LEU A 1 333 ? -1.271 -3.059 -1.249 1.00 88.56 333 LEU A O 1
ATOM 2814 N N . HIS A 1 334 ? -0.170 -1.564 -2.500 1.00 87.38 334 HIS A N 1
ATOM 2815 C CA . HIS A 1 334 ? -0.479 -0.437 -1.626 1.00 87.38 334 HIS A CA 1
ATOM 2816 C C . HIS A 1 334 ? -1.989 -0.168 -1.576 1.00 87.38 334 HIS A C 1
ATOM 2818 O O . HIS A 1 334 ? -2.536 0.018 -0.493 1.00 87.38 334 HIS A O 1
ATOM 2824 N N . SER A 1 335 ? -2.673 -0.183 -2.724 1.00 90.69 335 SER A N 1
ATOM 2825 C CA . SER A 1 335 ? -4.131 -0.030 -2.793 1.00 90.69 335 SER A CA 1
ATOM 2826 C C . SER A 1 335 ? -4.853 -1.127 -2.010 1.00 90.69 335 SER A C 1
ATOM 2828 O O . SER A 1 335 ? -5.755 -0.829 -1.232 1.00 90.69 335 SER A O 1
ATOM 2830 N N . ASP A 1 336 ? -4.447 -2.385 -2.171 1.00 89.25 336 ASP A N 1
ATOM 2831 C CA . ASP A 1 336 ? -5.058 -3.521 -1.483 1.00 89.25 336 ASP A CA 1
ATOM 2832 C C . ASP A 1 336 ? -4.852 -3.430 0.031 1.00 89.25 336 ASP A C 1
ATOM 2834 O O . ASP A 1 336 ? -5.804 -3.587 0.797 1.00 89.25 336 ASP A O 1
ATOM 2838 N N . VAL A 1 337 ? -3.638 -3.097 0.481 1.00 89.62 337 VAL A N 1
ATOM 2839 C CA . VAL A 1 337 ? -3.338 -2.900 1.907 1.00 89.62 337 VAL A CA 1
ATOM 2840 C C . VAL A 1 337 ? -4.147 -1.738 2.483 1.00 89.62 337 VAL A C 1
ATOM 2842 O O . VAL A 1 337 ? -4.752 -1.899 3.542 1.00 89.62 337 VAL A O 1
ATOM 2845 N N . SER A 1 338 ? -4.213 -0.594 1.795 1.00 88.81 338 SER A N 1
ATOM 2846 C CA . SER A 1 338 ? -5.021 0.551 2.233 1.00 88.81 338 SER A CA 1
ATOM 2847 C C . SER A 1 338 ? -6.510 0.207 2.313 1.00 88.81 338 SER A C 1
ATOM 2849 O O . SER A 1 338 ? -7.149 0.513 3.316 1.00 88.81 338 SER A O 1
ATOM 2851 N N . ASN A 1 339 ? -7.052 -0.493 1.314 1.00 90.81 339 ASN A N 1
ATOM 2852 C CA . ASN A 1 339 ? -8.451 -0.925 1.310 1.00 90.81 339 ASN A CA 1
ATOM 2853 C C . ASN A 1 339 ? -8.747 -1.908 2.450 1.00 90.81 339 ASN A C 1
ATOM 2855 O O . ASN A 1 339 ? -9.766 -1.786 3.127 1.00 90.81 339 ASN A O 1
ATOM 2859 N N . THR A 1 340 ? -7.848 -2.864 2.692 1.00 89.62 340 THR A N 1
ATOM 2860 C CA . THR A 1 340 ? -8.002 -3.846 3.777 1.00 89.62 340 THR A CA 1
ATOM 2861 C C . THR A 1 340 ? -7.927 -3.168 5.146 1.00 89.62 340 THR A C 1
ATOM 2863 O O . THR A 1 340 ? -8.684 -3.512 6.054 1.00 89.62 340 THR A O 1
ATOM 2866 N N . LEU A 1 341 ? -7.044 -2.176 5.298 1.00 89.06 341 LEU A N 1
ATOM 2867 C CA . LEU A 1 341 ? -6.939 -1.378 6.515 1.00 89.06 341 LEU A CA 1
ATOM 2868 C C . LEU A 1 341 ? -8.217 -0.569 6.762 1.00 89.06 341 LEU A C 1
ATOM 2870 O O . LEU A 1 341 ? -8.707 -0.562 7.888 1.00 89.06 341 LEU A O 1
ATOM 2874 N N . GLU A 1 342 ? -8.788 0.049 5.727 1.00 91.44 342 GLU A N 1
ATOM 2875 C CA . GLU A 1 342 ? -10.040 0.803 5.853 1.00 91.44 342 GLU A CA 1
ATOM 2876 C C . GLU A 1 342 ? -11.217 -0.116 6.207 1.00 91.44 342 GLU A C 1
ATOM 2878 O O . GLU A 1 342 ? -11.990 0.187 7.112 1.00 91.44 342 GLU A O 1
ATOM 2883 N N . GLN A 1 343 ? -11.314 -1.295 5.585 1.00 89.75 343 GLN A N 1
ATOM 2884 C CA . GLN A 1 343 ? -12.314 -2.302 5.962 1.00 89.75 343 GLN A CA 1
ATOM 2885 C C . GLN A 1 343 ? -12.152 -2.760 7.416 1.00 89.75 343 GLN A C 1
ATOM 2887 O O . GLN A 1 343 ? -13.140 -2.888 8.139 1.00 89.75 343 GLN A O 1
ATOM 2892 N N . SER A 1 344 ? -10.912 -2.984 7.857 1.00 89.38 344 SER A N 1
ATOM 2893 C CA . SER A 1 344 ? -10.608 -3.349 9.242 1.00 89.38 344 SER A CA 1
ATOM 2894 C C . SER A 1 344 ? -11.003 -2.237 10.215 1.00 89.38 344 SER A C 1
ATOM 2896 O O . SER A 1 344 ? -11.643 -2.501 11.232 1.00 89.38 344 SER A O 1
ATOM 2898 N N . LYS A 1 345 ? -10.698 -0.980 9.880 1.00 92.88 345 LYS A N 1
ATOM 2899 C CA . LYS A 1 345 ? -11.094 0.194 10.662 1.00 92.88 345 LYS A CA 1
ATOM 2900 C C . LYS A 1 345 ? -12.615 0.286 10.794 1.00 92.88 345 LYS A C 1
ATOM 2902 O O . LYS A 1 345 ? -13.100 0.356 11.917 1.00 92.88 345 LYS A O 1
ATOM 2907 N N . ILE A 1 346 ? -13.357 0.182 9.690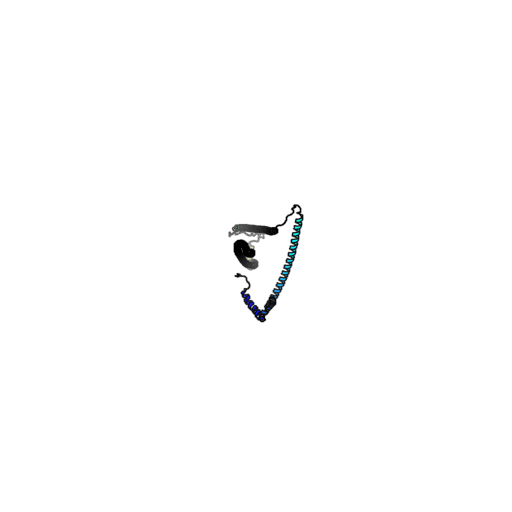 1.00 92.31 346 ILE A N 1
ATOM 2908 C CA . ILE A 1 346 ? -14.831 0.185 9.696 1.00 92.31 346 ILE A CA 1
ATOM 2909 C C . ILE A 1 346 ? -15.376 -0.963 10.561 1.00 92.31 346 ILE A C 1
ATOM 2911 O O . ILE A 1 346 ? -16.314 -0.782 11.337 1.00 92.31 346 ILE A O 1
ATOM 2915 N N . HIS A 1 347 ? -14.777 -2.153 10.469 1.00 90.81 347 HIS A N 1
ATOM 2916 C CA . HIS A 1 347 ? -15.178 -3.295 11.288 1.00 90.81 347 HIS A CA 1
ATOM 2917 C C . HIS A 1 347 ? -14.936 -3.051 12.785 1.00 90.81 347 HIS A C 1
ATOM 2919 O O . HIS A 1 347 ? -15.807 -3.334 13.609 1.00 90.81 347 HIS A O 1
ATOM 2925 N N . HIS A 1 348 ? -13.780 -2.493 13.144 1.00 89.44 348 HIS A N 1
ATOM 2926 C CA . HIS A 1 348 ? -13.469 -2.132 14.523 1.00 89.44 348 HIS A CA 1
ATOM 2927 C C . HIS A 1 348 ? -14.373 -1.015 15.051 1.00 89.44 348 HIS A C 1
ATOM 2929 O O . HIS A 1 348 ? -14.827 -1.106 16.188 1.00 89.44 348 HIS A O 1
ATOM 2935 N N . GLU A 1 349 ? -14.696 -0.010 14.237 1.00 93.25 349 GLU A N 1
ATOM 2936 C CA . GLU A 1 349 ? -15.658 1.039 14.585 1.00 93.25 349 GLU A CA 1
ATOM 2937 C C . GLU A 1 349 ? -17.048 0.452 14.872 1.00 93.25 349 GLU A C 1
ATOM 2939 O O . GLU A 1 349 ? -17.653 0.792 15.887 1.00 93.25 349 GLU A O 1
ATOM 2944 N N . ALA A 1 350 ? -17.515 -0.507 14.066 1.00 91.50 350 ALA A N 1
ATOM 2945 C CA . ALA A 1 350 ? -18.780 -1.203 14.313 1.00 91.50 350 ALA A CA 1
ATOM 2946 C C . ALA A 1 350 ? -18.768 -2.019 15.621 1.00 91.50 350 ALA A C 1
ATOM 2948 O O . ALA A 1 350 ? -19.756 -2.037 16.357 1.00 91.50 350 ALA A O 1
ATOM 2949 N N . ILE A 1 351 ? -17.648 -2.679 15.941 1.00 92.56 351 ILE A N 1
ATOM 2950 C CA . ILE A 1 351 ? -17.477 -3.392 17.217 1.00 92.56 351 ILE A CA 1
ATOM 2951 C C . ILE A 1 351 ? -17.511 -2.413 18.395 1.00 92.56 351 ILE A C 1
ATOM 2953 O O . ILE A 1 351 ? -18.169 -2.685 19.399 1.00 92.56 351 ILE A O 1
ATOM 2957 N N . ILE A 1 352 ? -16.812 -1.280 18.284 1.00 93.19 352 ILE A N 1
ATOM 2958 C CA . ILE A 1 352 ? -16.792 -0.243 19.321 1.00 93.19 352 ILE A CA 1
ATOM 2959 C C . ILE A 1 352 ? -18.200 0.304 19.551 1.00 93.19 352 ILE A C 1
ATOM 2961 O O . ILE A 1 352 ? -18.609 0.445 20.702 1.00 93.19 352 ILE A O 1
ATOM 2965 N N . GLU A 1 353 ? -18.956 0.577 18.487 1.00 93.81 353 GLU A N 1
ATOM 2966 C CA . GLU A 1 353 ? -20.320 1.091 18.616 1.00 93.81 353 GLU A CA 1
ATOM 2967 C C . GLU A 1 353 ? -21.238 0.079 19.308 1.00 93.81 353 GLU A C 1
ATOM 2969 O O . GLU A 1 353 ? -21.930 0.428 20.263 1.00 93.81 353 GLU A O 1
ATOM 2974 N N . LYS A 1 354 ? -21.128 -1.206 18.955 1.00 95.00 354 LYS A N 1
ATOM 2975 C CA . LYS A 1 354 ? -21.829 -2.278 19.669 1.00 95.00 354 LYS A CA 1
ATOM 2976 C C . LYS A 1 354 ? -21.455 -2.328 21.155 1.00 95.00 354 LYS A C 1
ATOM 2978 O O . LYS A 1 354 ? -22.329 -2.471 22.006 1.00 95.00 354 LYS A O 1
ATOM 2983 N N . TYR A 1 355 ? -20.173 -2.183 21.497 1.00 94.25 355 TYR A N 1
ATOM 2984 C CA . TYR A 1 355 ? -19.761 -2.134 22.903 1.00 94.25 355 TYR A CA 1
ATOM 2985 C C . TYR A 1 355 ? -20.353 -0.932 23.645 1.00 94.25 355 TYR A C 1
ATOM 2987 O O . TYR A 1 355 ? -20.707 -1.068 24.816 1.00 94.25 355 TYR A O 1
ATOM 2995 N N . LYS A 1 356 ? -20.498 0.230 22.997 1.00 93.94 356 LYS A N 1
ATOM 2996 C CA . LYS A 1 356 ? -21.177 1.383 23.607 1.00 93.94 356 LYS A CA 1
ATOM 2997 C C . LYS A 1 356 ? -22.649 1.083 23.882 1.00 93.94 356 LYS A C 1
ATOM 2999 O O . LYS A 1 356 ? -23.120 1.387 24.978 1.00 93.94 356 LYS A O 1
ATOM 3004 N N . GLU A 1 357 ? -23.352 0.468 22.933 1.00 95.50 357 GLU A N 1
ATOM 3005 C CA . GLU A 1 357 ? -24.745 0.038 23.114 1.00 95.50 357 GLU A CA 1
ATOM 3006 C C . GLU A 1 357 ? -24.873 -0.958 24.279 1.00 95.50 357 GLU A C 1
ATOM 3008 O O . GLU A 1 357 ? -25.717 -0.783 25.163 1.00 95.50 357 GLU A O 1
ATOM 3013 N N . ASP A 1 358 ? -23.985 -1.954 24.342 1.00 94.69 358 ASP A N 1
ATOM 3014 C CA . ASP A 1 358 ? -23.955 -2.948 25.419 1.00 94.69 358 ASP A CA 1
ATOM 3015 C C . ASP A 1 358 ? -23.694 -2.292 26.789 1.00 94.69 358 ASP A C 1
ATOM 3017 O O . ASP A 1 358 ? -24.365 -2.618 27.775 1.00 94.69 358 ASP A O 1
ATOM 3021 N N . ILE A 1 359 ? -22.773 -1.322 26.866 1.00 94.62 359 ILE A N 1
ATOM 3022 C CA . ILE A 1 359 ? -22.501 -0.548 28.089 1.00 94.62 359 ILE A CA 1
ATOM 3023 C C . ILE A 1 359 ? -23.739 0.248 28.517 1.00 94.62 359 ILE A C 1
ATOM 3025 O O . ILE A 1 359 ? -24.104 0.222 29.695 1.00 94.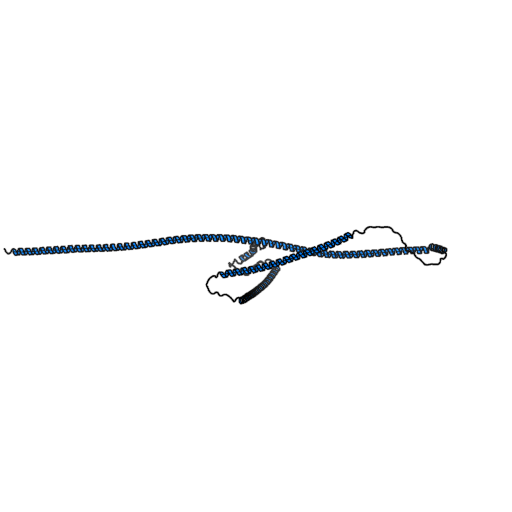62 359 ILE A O 1
ATOM 3029 N N . GLN A 1 360 ? -24.423 0.923 27.591 1.00 95.19 360 GLN A N 1
ATOM 3030 C CA . GLN A 1 360 ? -25.650 1.667 27.897 1.00 95.19 360 GLN A CA 1
ATOM 3031 C C . GLN A 1 360 ? -26.774 0.742 28.387 1.00 95.19 360 GLN A C 1
ATOM 3033 O O . GLN A 1 360 ? -27.468 1.056 29.364 1.00 95.19 360 GLN A O 1
ATOM 3038 N N . ALA A 1 361 ? -26.930 -0.429 27.766 1.00 94.94 361 ALA A N 1
ATOM 3039 C CA . ALA A 1 361 ? -27.903 -1.432 28.185 1.00 94.94 361 ALA A CA 1
ATOM 3040 C C . ALA A 1 361 ? -27.592 -1.971 29.591 1.00 94.94 361 ALA A C 1
ATOM 3042 O O . ALA A 1 361 ? -28.498 -2.116 30.418 1.00 94.94 361 ALA A O 1
ATOM 3043 N N . LEU A 1 362 ? -26.316 -2.232 29.895 1.00 95.38 362 LEU A N 1
ATOM 3044 C CA . LEU A 1 362 ? -25.869 -2.639 31.228 1.00 95.38 362 LEU A CA 1
ATOM 3045 C C . LEU A 1 362 ? -26.096 -1.543 32.269 1.00 95.38 362 LEU A C 1
ATOM 3047 O O . LEU A 1 362 ? -26.597 -1.843 33.350 1.00 95.38 362 LEU A O 1
ATOM 3051 N N . HIS A 1 363 ? -25.810 -0.283 31.942 1.00 93.94 363 HIS A N 1
ATOM 3052 C CA . HIS A 1 363 ? -26.053 0.845 32.841 1.00 93.94 363 HIS A CA 1
ATOM 3053 C C . HIS A 1 363 ? -27.546 1.000 33.162 1.00 93.94 363 HIS A C 1
ATOM 3055 O O . HIS A 1 363 ? -27.933 1.164 34.320 1.00 93.94 363 HIS A O 1
ATOM 3061 N N . THR A 1 364 ? -28.408 0.833 32.155 1.00 94.81 364 THR A N 1
ATOM 3062 C CA . THR A 1 364 ? -29.868 0.837 32.333 1.00 94.81 364 THR A CA 1
ATOM 3063 C C . THR A 1 364 ? -30.329 -0.305 33.245 1.00 94.81 364 THR A C 1
ATOM 3065 O O . THR A 1 364 ? -31.148 -0.096 34.143 1.00 94.81 364 THR A O 1
ATOM 3068 N N . LYS A 1 365 ? -29.781 -1.516 33.063 1.00 94.94 365 LYS A N 1
ATOM 3069 C CA . LYS A 1 365 ? -30.065 -2.668 33.936 1.00 94.94 365 LYS A CA 1
ATOM 3070 C C . LYS A 1 365 ? -29.587 -2.435 35.369 1.00 94.94 365 LYS A C 1
ATOM 3072 O O . LYS A 1 365 ? -30.326 -2.752 36.297 1.00 94.94 365 LYS A O 1
ATOM 3077 N N . LEU A 1 366 ? -28.393 -1.871 35.547 1.00 94.62 366 LEU A N 1
ATOM 3078 C CA . LEU A 1 366 ? -27.814 -1.571 36.855 1.00 94.62 366 LEU A CA 1
ATOM 3079 C C . LEU A 1 366 ? -28.665 -0.546 37.611 1.00 94.62 366 LEU A C 1
ATOM 3081 O O . LEU A 1 366 ? -29.093 -0.834 38.724 1.00 94.62 366 LEU A O 1
ATOM 3085 N N . SER A 1 367 ? -29.040 0.559 36.961 1.00 94.25 367 SER A N 1
ATOM 3086 C CA . SER A 1 367 ? -29.977 1.537 37.531 1.00 94.25 367 SER A CA 1
ATOM 3087 C C . SER A 1 367 ? -31.330 0.903 37.887 1.00 94.25 367 SER A C 1
ATOM 3089 O O . SER A 1 367 ? -31.927 1.202 38.923 1.00 94.25 367 SER A O 1
ATOM 3091 N N . GLY A 1 368 ? -31.822 -0.025 37.058 1.00 94.56 368 GLY A N 1
ATOM 3092 C CA . GLY A 1 368 ? -33.022 -0.805 37.360 1.00 94.56 368 GLY A CA 1
ATOM 3093 C C . GLY A 1 368 ? -32.881 -1.679 38.613 1.00 94.56 368 GLY A C 1
ATOM 3094 O O . GLY A 1 368 ? -33.820 -1.771 39.405 1.00 94.56 368 GLY A O 1
ATOM 3095 N N . CYS A 1 369 ? -31.721 -2.304 38.815 1.00 94.19 369 CYS A N 1
ATOM 3096 C CA . CYS A 1 369 ? -31.418 -3.091 40.011 1.00 94.19 369 CYS A CA 1
ATOM 3097 C C . CYS A 1 369 ? -31.276 -2.218 41.264 1.00 94.19 369 CYS A C 1
ATOM 3099 O O . CYS A 1 369 ? -31.827 -2.581 42.299 1.00 94.19 369 CYS A O 1
ATOM 3101 N N . GLU A 1 370 ? -30.614 -1.064 41.173 1.00 94.69 370 GLU A N 1
ATOM 3102 C CA . GLU A 1 370 ? -30.482 -0.111 42.285 1.00 94.69 370 GLU A CA 1
ATOM 3103 C C . GLU A 1 370 ? -31.851 0.371 42.772 1.00 94.69 370 GLU A C 1
ATOM 3105 O O . GLU A 1 370 ? -32.148 0.295 43.961 1.00 94.69 370 GLU A O 1
ATOM 3110 N N . LYS A 1 371 ? -32.754 0.738 41.852 1.00 94.44 371 LYS A N 1
ATOM 3111 C CA . LYS A 1 371 ? -34.132 1.115 42.211 1.00 94.44 371 LYS A CA 1
ATOM 3112 C C . LYS A 1 371 ? -34.875 -0.006 42.939 1.00 94.44 371 LYS A C 1
ATOM 3114 O O . LYS A 1 371 ? -35.613 0.262 43.882 1.00 94.44 371 LYS A O 1
ATOM 3119 N N . LYS A 1 372 ? -34.703 -1.263 42.512 1.00 94.62 372 LYS A N 1
ATOM 3120 C CA . LYS A 1 372 ? -35.307 -2.418 43.199 1.00 94.62 372 LYS A CA 1
ATOM 3121 C C . LYS A 1 372 ? -34.706 -2.620 44.587 1.00 94.62 372 LYS A C 1
ATOM 3123 O O . LYS A 1 372 ? -35.447 -2.913 45.519 1.00 94.62 372 LYS A O 1
ATOM 3128 N N . LEU A 1 373 ? -33.395 -2.445 44.729 1.00 95.25 373 LEU A N 1
ATOM 3129 C CA . LEU A 1 373 ? -32.714 -2.533 46.017 1.00 95.25 373 LEU A CA 1
ATOM 3130 C C . LEU A 1 373 ? -33.223 -1.462 46.989 1.00 95.25 373 LEU A C 1
ATOM 3132 O O . LEU A 1 373 ? -33.496 -1.776 48.144 1.00 95.25 373 LEU A O 1
ATOM 3136 N N . ASP A 1 374 ? -33.422 -0.231 46.517 1.00 94.50 374 ASP A N 1
ATOM 3137 C CA . ASP A 1 374 ? -33.997 0.852 47.319 1.00 94.50 374 ASP A CA 1
ATOM 3138 C C . ASP A 1 374 ? -35.417 0.532 47.793 1.00 94.50 374 ASP A C 1
ATOM 3140 O O . ASP A 1 374 ? -35.749 0.780 48.953 1.00 94.50 374 ASP A O 1
ATOM 3144 N N . VAL A 1 375 ? -36.255 -0.045 46.924 1.00 94.88 375 VAL A N 1
ATOM 3145 C CA . VAL A 1 375 ? -37.609 -0.493 47.294 1.00 94.88 375 VAL A CA 1
ATOM 3146 C C . VAL A 1 375 ? -37.541 -1.565 48.380 1.00 94.88 375 VAL A C 1
ATOM 3148 O O . VAL A 1 375 ? -38.160 -1.401 49.427 1.00 94.88 375 VAL A O 1
ATOM 3151 N N . VAL A 1 376 ? -36.721 -2.602 48.191 1.00 94.75 376 VAL A N 1
ATOM 3152 C CA . VAL A 1 376 ? -36.553 -3.679 49.181 1.00 94.75 376 VAL A CA 1
ATOM 3153 C C . VAL A 1 376 ? -36.001 -3.144 50.507 1.00 94.75 376 VAL A C 1
ATOM 3155 O O . VAL A 1 376 ? -36.419 -3.580 51.577 1.00 94.75 376 VAL A O 1
ATOM 3158 N N . ASN A 1 377 ? -35.086 -2.172 50.474 1.00 93.50 377 ASN A N 1
ATOM 3159 C CA . ASN A 1 377 ? -34.574 -1.536 51.687 1.00 93.50 377 ASN A CA 1
ATOM 3160 C C . ASN A 1 377 ? -35.658 -0.741 52.426 1.00 93.50 377 ASN A C 1
ATOM 3162 O O . ASN A 1 377 ? -35.718 -0.803 53.655 1.00 93.50 377 ASN A O 1
ATOM 3166 N N . ARG A 1 378 ? -36.537 -0.029 51.708 1.00 94.69 378 ARG A N 1
ATOM 3167 C CA . ARG A 1 378 ? -37.692 0.647 52.322 1.00 94.69 378 ARG A CA 1
ATOM 3168 C C . ARG A 1 378 ? -38.655 -0.357 52.947 1.00 94.69 378 ARG A C 1
ATOM 3170 O O . ARG A 1 378 ? -38.971 -0.211 54.123 1.00 94.69 378 ARG A O 1
ATOM 3177 N N . GLU A 1 379 ? -39.025 -1.409 52.219 1.00 95.12 379 GLU A N 1
ATOM 3178 C CA . GLU A 1 379 ? -39.881 -2.489 52.731 1.00 95.12 379 GLU A CA 1
ATOM 3179 C C . GLU A 1 379 ? -39.273 -3.146 53.979 1.00 95.12 379 GLU A C 1
ATOM 3181 O O . GLU A 1 379 ? -39.957 -3.362 54.978 1.00 95.12 379 GLU A O 1
ATOM 3186 N N . LYS A 1 380 ? -37.958 -3.399 53.982 1.00 94.81 380 LYS A N 1
ATOM 3187 C CA . LYS A 1 380 ? -37.237 -3.894 55.161 1.00 94.81 380 LYS A CA 1
ATOM 3188 C C . LYS A 1 380 ? -37.372 -2.941 56.350 1.00 94.81 380 LYS A C 1
ATOM 3190 O O . LYS A 1 380 ? -37.599 -3.403 57.466 1.00 94.81 380 LYS A O 1
ATOM 3195 N N . HIS A 1 381 ? -37.206 -1.634 56.148 1.00 94.94 381 HIS A N 1
ATOM 3196 C CA . HIS A 1 381 ? -37.357 -0.650 57.223 1.00 94.94 381 HIS A CA 1
ATOM 3197 C C . HIS A 1 381 ? -38.793 -0.581 57.755 1.00 94.94 381 HIS A C 1
ATOM 3199 O O . HIS A 1 381 ? -38.981 -0.508 58.970 1.00 94.94 381 HIS A O 1
ATOM 3205 N N . GLU A 1 382 ? -39.795 -0.661 56.880 1.00 94.31 382 GLU A N 1
ATOM 3206 C CA . GLU A 1 382 ? -41.207 -0.724 57.267 1.00 94.31 382 GLU A CA 1
ATOM 3207 C C . GLU A 1 382 ? -41.509 -1.981 58.091 1.00 94.31 382 GLU A C 1
ATOM 3209 O O . GLU A 1 382 ? -42.106 -1.887 59.165 1.00 94.31 382 GLU A O 1
ATOM 3214 N N . LEU A 1 383 ? -41.022 -3.145 57.649 1.00 94.31 383 LEU A N 1
ATOM 3215 C CA . LEU A 1 383 ? -41.162 -4.406 58.377 1.00 94.31 383 LEU A CA 1
ATOM 3216 C C . LEU A 1 383 ? -40.455 -4.373 59.735 1.00 94.31 383 LEU A C 1
ATOM 3218 O O . LEU A 1 383 ? -41.015 -4.844 60.723 1.00 94.31 383 LEU A O 1
ATOM 3222 N N . LEU A 1 384 ? -39.254 -3.792 59.816 1.00 93.88 384 LEU A N 1
ATOM 3223 C CA . LEU A 1 384 ? -38.552 -3.607 61.088 1.00 93.88 384 LEU A CA 1
ATOM 3224 C C . LEU A 1 384 ? -39.330 -2.680 62.027 1.00 93.88 384 LEU A C 1
ATOM 3226 O O . LEU A 1 384 ? -39.466 -2.994 63.204 1.00 93.88 384 LEU A O 1
ATOM 3230 N N . SER A 1 385 ? -39.889 -1.577 61.519 1.00 94.56 385 SER A N 1
ATOM 3231 C CA . SER A 1 385 ? -40.738 -0.685 62.317 1.00 94.56 385 SER A CA 1
ATOM 3232 C C . SER A 1 385 ? -41.982 -1.405 62.842 1.00 94.56 385 SER A C 1
ATOM 3234 O O . SER A 1 385 ? -42.328 -1.262 64.016 1.00 94.56 385 SER A O 1
ATOM 3236 N N . LEU A 1 386 ? -42.634 -2.215 62.001 1.00 95.25 386 LEU A N 1
ATOM 3237 C CA . LEU A 1 386 ? -43.784 -3.024 62.398 1.00 95.25 386 LEU A CA 1
ATOM 3238 C C . LEU A 1 386 ? -43.406 -4.057 63.467 1.00 95.25 386 LEU A C 1
ATOM 3240 O O . LEU A 1 386 ? -44.129 -4.208 64.449 1.00 95.25 386 LEU A O 1
ATOM 3244 N N . LEU A 1 387 ? -42.264 -4.731 63.307 1.00 93.44 387 LEU A N 1
ATOM 3245 C CA . LEU A 1 387 ? -41.755 -5.693 64.283 1.00 93.44 387 LEU A CA 1
ATOM 3246 C C . LEU A 1 387 ? -41.489 -5.028 65.639 1.00 93.44 387 LEU A C 1
ATOM 3248 O O . LEU A 1 387 ? -41.877 -5.583 66.665 1.00 93.44 387 LEU A O 1
ATOM 3252 N N . THR A 1 388 ? -40.885 -3.836 65.652 1.00 93.00 388 THR A N 1
ATOM 3253 C CA . THR A 1 388 ? -40.661 -3.070 66.887 1.00 93.00 388 THR A CA 1
ATOM 3254 C C . THR A 1 388 ? -41.984 -2.728 67.568 1.00 93.00 388 THR A C 1
ATOM 3256 O O . THR A 1 388 ? -42.135 -3.013 68.753 1.00 93.00 388 THR A O 1
ATOM 3259 N N . LYS A 1 389 ? -42.980 -2.228 66.821 1.00 93.25 389 LYS A N 1
ATOM 3260 C CA . LYS A 1 389 ? -44.319 -1.935 67.366 1.00 93.25 389 LYS A CA 1
ATOM 3261 C C . LYS A 1 389 ? -44.992 -3.175 67.955 1.00 93.25 389 LYS A C 1
ATOM 3263 O O . LYS A 1 389 ? -45.566 -3.106 69.036 1.00 93.25 389 LYS A O 1
ATOM 3268 N N . LEU A 1 390 ? -44.906 -4.317 67.272 1.00 92.50 390 LEU A N 1
ATOM 3269 C CA . LEU A 1 390 ? -45.445 -5.582 67.781 1.00 92.50 390 LEU A CA 1
ATOM 3270 C C . LEU A 1 390 ? -44.696 -6.063 69.030 1.00 92.50 390 LEU A C 1
ATOM 3272 O O . LEU A 1 390 ? -45.315 -6.595 69.947 1.00 92.50 390 LEU A O 1
ATOM 3276 N N . SER A 1 391 ? -43.379 -5.863 69.092 1.00 90.94 391 SER A N 1
ATOM 3277 C CA . SER A 1 391 ? -42.579 -6.187 70.276 1.00 90.94 391 SER A CA 1
ATOM 3278 C C . SER A 1 391 ? -42.946 -5.308 71.474 1.00 90.94 391 SER A C 1
ATOM 3280 O O . SER A 1 391 ? -43.034 -5.818 72.589 1.00 90.94 391 SER A O 1
ATOM 3282 N N . GLU A 1 392 ? -43.166 -4.010 71.259 1.00 91.69 392 GLU A N 1
ATOM 3283 C CA . GLU A 1 392 ? -43.634 -3.069 72.286 1.00 91.69 392 GLU A CA 1
ATOM 3284 C C . GLU A 1 392 ? -45.052 -3.410 72.756 1.00 91.69 392 GLU A C 1
ATOM 3286 O O . GLU A 1 392 ? -45.332 -3.410 73.951 1.00 91.69 392 GLU A O 1
ATOM 3291 N N . GLN A 1 393 ? -45.947 -3.772 71.834 1.00 92.56 393 GLN A N 1
ATOM 3292 C CA . GLN A 1 393 ? -47.286 -4.228 72.196 1.00 92.56 393 GLN A CA 1
ATOM 3293 C C . GLN A 1 393 ? -47.226 -5.510 73.033 1.00 92.56 393 GLN A C 1
ATOM 3295 O O . GLN A 1 393 ? -47.907 -5.618 74.050 1.00 92.56 393 GLN A O 1
ATOM 3300 N N . LYS A 1 394 ? -46.387 -6.473 72.641 1.00 90.75 394 LYS A N 1
ATOM 3301 C CA . LYS A 1 394 ? -46.222 -7.722 73.384 1.00 90.75 394 LYS A CA 1
ATOM 3302 C C . LYS A 1 394 ? -45.673 -7.479 74.791 1.00 90.75 394 LYS A C 1
ATOM 3304 O O . LYS A 1 394 ? -46.164 -8.089 75.736 1.00 90.75 394 LYS A O 1
ATOM 3309 N N . SER A 1 395 ? -44.689 -6.591 74.950 1.00 89.19 395 SER A N 1
ATOM 3310 C CA . SER A 1 395 ? -44.160 -6.263 76.280 1.00 89.19 395 SER A CA 1
ATOM 3311 C C . SER A 1 395 ? -45.211 -5.571 77.153 1.00 89.19 395 SER A C 1
ATOM 3313 O O . SER A 1 395 ? -45.317 -5.885 78.338 1.00 89.19 395 SER A O 1
ATOM 3315 N N . PHE A 1 396 ? -46.041 -4.703 76.569 1.00 91.88 396 PHE A N 1
ATOM 3316 C CA . PHE A 1 396 ? -47.180 -4.097 77.255 1.00 91.88 396 PHE A CA 1
ATOM 3317 C C . PHE A 1 396 ? -48.225 -5.142 77.683 1.00 91.88 396 PHE A C 1
ATOM 3319 O O . PHE A 1 396 ? -48.673 -5.138 78.829 1.00 91.88 396 PHE A O 1
ATOM 3326 N N . GLU A 1 397 ? -48.583 -6.081 76.803 1.00 90.81 397 GLU A N 1
ATOM 3327 C CA . GLU A 1 397 ? -49.492 -7.189 77.129 1.00 90.81 397 GLU A CA 1
ATOM 3328 C C . GLU A 1 397 ? -48.931 -8.087 78.245 1.00 90.81 397 GLU A C 1
ATOM 3330 O O . GLU A 1 397 ? -49.669 -8.507 79.139 1.00 90.81 397 GLU A O 1
ATOM 3335 N N . GLU A 1 398 ? -47.623 -8.360 78.236 1.00 91.25 398 GLU A N 1
ATOM 3336 C CA . GLU A 1 398 ? -46.942 -9.114 79.293 1.00 91.25 398 GLU A CA 1
ATOM 3337 C C . GLU A 1 398 ? -46.955 -8.368 80.637 1.00 91.25 398 GLU A C 1
ATOM 3339 O O . GLU A 1 398 ? -47.228 -8.989 81.669 1.00 91.25 398 GLU A O 1
ATOM 3344 N N . GLN A 1 399 ? -46.736 -7.047 80.635 1.00 89.50 399 GLN A N 1
ATOM 3345 C CA . GLN A 1 399 ? -46.849 -6.201 81.830 1.00 89.50 399 GLN A CA 1
ATOM 3346 C C . GLN A 1 399 ? -48.275 -6.206 82.391 1.00 89.50 399 GLN A C 1
ATOM 3348 O O . GLN A 1 399 ? -48.467 -6.546 83.558 1.00 89.50 399 GLN A O 1
ATOM 3353 N N . MET A 1 400 ? -49.278 -5.947 81.548 1.00 91.94 400 MET A N 1
ATOM 3354 C CA . MET A 1 400 ? -50.700 -6.019 81.908 1.00 91.94 400 MET A CA 1
ATOM 3355 C C . MET A 1 400 ? -51.070 -7.382 82.500 1.00 91.94 400 MET A C 1
ATOM 3357 O O . MET A 1 400 ? -51.761 -7.478 83.515 1.00 91.94 400 MET A O 1
ATOM 3361 N N . ARG A 1 401 ? -50.587 -8.473 81.895 1.00 91.81 401 ARG A N 1
ATOM 3362 C CA . ARG A 1 401 ? -50.815 -9.827 82.410 1.00 91.81 401 ARG A CA 1
ATOM 3363 C C . ARG A 1 401 ? -50.177 -10.024 83.786 1.00 91.81 401 ARG A C 1
ATOM 3365 O O . ARG A 1 401 ? -50.773 -10.697 84.627 1.00 91.81 401 ARG A O 1
ATOM 3372 N N . HIS A 1 402 ? -48.986 -9.475 84.020 1.00 92.38 402 HIS A N 1
ATOM 3373 C CA . HIS A 1 402 ? -48.325 -9.548 85.319 1.00 92.38 402 HIS A CA 1
ATOM 3374 C C . HIS A 1 402 ? -49.089 -8.762 86.394 1.00 92.38 402 HIS A C 1
ATOM 3376 O O . HIS A 1 402 ? -49.322 -9.300 87.474 1.00 92.38 402 HIS A O 1
ATOM 3382 N N . GLU A 1 403 ? -49.548 -7.548 86.085 1.00 91.69 403 GLU A N 1
ATOM 3383 C CA . GLU A 1 403 ? -50.372 -6.728 86.986 1.00 91.69 403 GLU A CA 1
ATOM 3384 C C . GLU A 1 403 ? -51.683 -7.431 87.356 1.00 91.69 403 GLU A C 1
ATOM 3386 O O . GLU A 1 403 ? -51.995 -7.573 88.537 1.00 91.69 403 GLU A O 1
ATOM 3391 N N . LEU A 1 404 ? -52.397 -7.989 86.373 1.00 92.06 404 LEU A N 1
ATOM 3392 C CA . LEU A 1 404 ? -53.622 -8.755 86.621 1.00 92.06 404 LEU A CA 1
ATOM 3393 C C . LEU A 1 404 ? -53.382 -9.986 87.510 1.00 92.06 404 LEU A C 1
ATOM 3395 O O . LEU A 1 404 ? -54.232 -10.334 88.332 1.00 92.06 404 LEU A O 1
ATOM 3399 N N . LEU A 1 405 ? -52.233 -10.657 87.373 1.00 93.12 405 LEU A N 1
ATOM 3400 C CA . LEU A 1 405 ? -51.856 -11.765 88.256 1.00 93.12 405 LEU A CA 1
ATOM 3401 C C . LEU A 1 405 ? -51.563 -11.281 89.682 1.00 93.12 405 LEU A C 1
ATOM 3403 O O . LEU A 1 405 ? -52.016 -11.922 90.632 1.00 93.12 405 LEU A O 1
ATOM 3407 N N . GLN A 1 406 ? -50.864 -10.153 89.841 1.00 92.88 406 GLN A N 1
ATOM 3408 C CA . GLN A 1 406 ? -50.619 -9.551 91.154 1.00 92.88 406 GLN A CA 1
ATOM 3409 C C . GLN A 1 406 ? -51.925 -9.130 91.835 1.00 92.88 406 GLN A C 1
ATOM 3411 O O . GLN A 1 406 ? -52.121 -9.417 93.017 1.00 92.88 406 GLN A O 1
ATOM 3416 N N . ASP A 1 407 ? -52.840 -8.497 91.103 1.00 91.81 407 ASP A N 1
ATOM 3417 C CA . ASP A 1 407 ? -54.138 -8.080 91.633 1.00 91.81 407 ASP A CA 1
ATOM 3418 C C . ASP A 1 407 ? -55.016 -9.278 92.000 1.00 91.81 407 ASP A C 1
ATOM 3420 O O . ASP A 1 407 ? -55.639 -9.283 93.064 1.00 91.81 407 ASP A O 1
ATOM 3424 N N . ARG A 1 408 ? -54.999 -10.350 91.197 1.00 91.69 408 ARG A N 1
ATOM 3425 C CA . ARG A 1 408 ? -55.639 -11.623 91.558 1.00 91.69 408 ARG A CA 1
ATOM 3426 C C . ARG A 1 408 ? -55.094 -12.167 92.879 1.00 91.69 408 ARG A C 1
ATOM 3428 O O . ARG A 1 408 ? -55.874 -12.596 93.729 1.00 91.69 408 ARG A O 1
ATOM 3435 N N . ASP A 1 409 ? -53.776 -12.166 93.063 1.00 92.62 409 ASP A N 1
ATOM 3436 C CA . ASP A 1 409 ? -53.149 -12.686 94.281 1.00 92.62 409 ASP A CA 1
ATOM 3437 C C . ASP A 1 409 ? -53.435 -11.783 95.498 1.00 92.62 409 ASP A C 1
ATOM 3439 O O . ASP A 1 409 ? -53.714 -12.290 96.588 1.00 92.62 409 ASP A O 1
ATOM 3443 N N . ARG A 1 410 ? -53.484 -10.455 95.316 1.00 92.12 410 ARG A N 1
ATOM 3444 C CA . ARG A 1 410 ? -53.940 -9.499 96.343 1.00 92.12 410 ARG A CA 1
ATOM 3445 C C . ARG A 1 410 ? -55.386 -9.757 96.759 1.00 92.12 410 ARG A C 1
ATOM 3447 O O . ARG A 1 410 ? -55.650 -9.861 97.956 1.00 92.12 410 ARG A O 1
ATOM 3454 N N . LEU A 1 411 ? -56.301 -9.906 95.800 1.00 91.50 411 LEU A N 1
ATOM 3455 C CA . LEU A 1 411 ? -57.711 -10.213 96.064 1.00 91.50 411 LEU A CA 1
ATOM 3456 C C . LEU A 1 411 ? -57.868 -11.561 96.770 1.00 91.50 411 LEU A C 1
ATOM 3458 O O . LEU A 1 411 ? -58.629 -11.672 97.729 1.00 91.50 411 LEU A O 1
ATOM 3462 N N . LYS A 1 412 ? -57.107 -12.579 96.351 1.00 93.94 412 LYS A N 1
ATOM 3463 C CA . LYS A 1 412 ? -57.079 -13.880 97.027 1.00 93.94 412 LYS A CA 1
ATOM 3464 C C . LYS A 1 412 ? -56.661 -13.725 98.489 1.00 93.94 412 LYS A C 1
ATOM 3466 O O . LYS A 1 412 ? -57.343 -14.256 99.363 1.00 93.94 412 LYS A O 1
ATOM 3471 N N . ASN A 1 413 ? -55.592 -12.979 98.767 1.00 91.88 413 ASN A N 1
ATOM 3472 C CA . ASN A 1 413 ? -55.129 -12.735 100.134 1.00 91.88 413 ASN A CA 1
ATOM 3473 C C . ASN A 1 413 ? -56.159 -11.953 100.962 1.00 91.88 413 ASN A C 1
ATOM 3475 O O . ASN A 1 413 ? -56.414 -12.322 102.105 1.00 91.88 413 ASN A O 1
ATOM 3479 N N . GLN A 1 414 ? -56.796 -10.926 100.388 1.00 91.88 414 GLN A N 1
ATOM 3480 C CA . GLN A 1 414 ? -57.882 -10.181 101.040 1.00 91.88 414 GLN A CA 1
ATOM 3481 C C . GLN A 1 414 ? -59.087 -11.071 101.373 1.00 91.88 414 GLN A C 1
ATOM 3483 O O . GLN A 1 414 ? -59.696 -10.928 102.430 1.00 91.88 414 GLN A O 1
ATOM 3488 N N . LEU A 1 415 ? -59.427 -12.015 100.495 1.00 92.75 415 LEU A N 1
ATOM 3489 C CA . LEU A 1 415 ? -60.503 -12.965 100.750 1.00 92.75 415 LEU A CA 1
ATOM 3490 C C . LEU A 1 415 ? -60.144 -13.920 101.899 1.00 92.75 415 LEU A C 1
ATOM 3492 O O . LEU A 1 415 ? -60.960 -14.107 102.797 1.00 92.75 415 LEU A O 1
ATOM 3496 N N . HIS A 1 416 ? -58.909 -14.434 101.943 1.00 90.44 416 HIS A N 1
ATOM 3497 C CA . HIS A 1 416 ? -58.440 -15.277 103.053 1.00 90.44 416 HIS A CA 1
ATOM 3498 C C . HIS A 1 416 ? -58.427 -14.515 104.388 1.00 90.44 416 HIS A C 1
ATOM 3500 O O . HIS A 1 416 ? -58.827 -15.064 105.415 1.00 90.44 416 HIS A O 1
ATOM 3506 N N . THR A 1 417 ? -58.003 -13.245 104.405 1.00 90.12 417 THR A N 1
ATOM 3507 C CA . THR A 1 417 ? -58.036 -12.433 105.634 1.00 90.12 417 THR A CA 1
ATOM 3508 C C . THR A 1 417 ? -59.463 -12.122 106.071 1.00 90.12 417 THR A C 1
ATOM 3510 O O . THR A 1 417 ? -59.757 -12.167 107.264 1.00 90.12 417 THR A O 1
ATOM 3513 N N . MET A 1 418 ? -60.379 -11.868 105.134 1.00 91.06 418 MET A N 1
ATOM 3514 C CA . MET A 1 418 ? -61.800 -11.698 105.436 1.00 91.06 418 MET A CA 1
ATOM 3515 C C . MET A 1 418 ? -62.420 -12.982 106.007 1.00 91.06 418 MET A C 1
ATOM 3517 O O . MET A 1 418 ? -63.167 -12.911 106.982 1.00 91.06 418 MET A O 1
ATOM 3521 N N . GLU A 1 419 ? -62.100 -14.153 105.451 1.00 90.25 419 GLU A N 1
ATOM 3522 C CA . GLU A 1 419 ? -62.535 -15.450 105.983 1.00 90.25 419 GLU A CA 1
ATOM 3523 C C . GLU A 1 419 ? -61.995 -15.697 107.397 1.00 90.25 419 GLU A C 1
ATOM 3525 O O . GLU A 1 419 ? -62.758 -16.088 108.284 1.00 90.25 419 GLU A O 1
ATOM 3530 N N . ALA A 1 420 ? -60.717 -15.393 107.643 1.00 89.25 420 ALA A N 1
ATOM 3531 C CA . ALA A 1 420 ? -60.111 -15.478 108.970 1.00 89.25 420 ALA A CA 1
ATOM 3532 C C . ALA A 1 420 ? -60.778 -14.518 109.972 1.00 89.25 420 ALA A C 1
ATOM 3534 O O . ALA A 1 420 ? -61.116 -14.922 111.085 1.00 89.25 420 ALA A O 1
ATOM 3535 N N . ASN A 1 421 ? -61.045 -13.272 109.569 1.00 91.06 421 ASN A N 1
ATOM 3536 C CA . ASN A 1 421 ? -61.764 -12.297 110.391 1.00 91.06 421 ASN A CA 1
ATOM 3537 C C . ASN A 1 421 ? -63.197 -12.753 110.688 1.00 91.06 421 ASN A C 1
ATOM 3539 O O . ASN A 1 421 ? -63.669 -12.615 111.814 1.00 91.06 421 ASN A O 1
ATOM 3543 N N . LYS A 1 422 ? -63.891 -13.338 109.706 1.00 91.31 422 LYS A N 1
ATOM 3544 C CA . LYS A 1 422 ? -65.229 -13.909 109.896 1.00 91.31 422 LYS A CA 1
ATOM 3545 C C . LYS A 1 422 ? -65.205 -15.047 110.919 1.00 91.31 422 LYS A C 1
ATOM 3547 O O . LYS A 1 422 ? -66.054 -15.071 111.806 1.00 91.31 422 LYS A O 1
ATOM 3552 N N . LEU A 1 423 ? -64.236 -15.959 110.823 1.00 90.44 423 LEU A N 1
ATOM 3553 C CA . LEU A 1 423 ? -64.017 -17.031 111.802 1.00 90.44 423 LEU A CA 1
ATOM 3554 C C . LEU A 1 423 ? -63.723 -16.476 113.200 1.00 90.44 423 LEU A C 1
ATOM 3556 O O . LEU A 1 423 ? -64.292 -16.957 114.175 1.00 90.44 423 LEU A O 1
ATOM 3560 N N . LEU A 1 424 ? -62.898 -15.432 113.303 1.00 91.00 424 LEU A N 1
ATOM 3561 C CA . LEU A 1 424 ? -62.613 -14.759 114.569 1.00 91.00 424 LEU A CA 1
ATOM 3562 C C . LEU A 1 424 ? -63.881 -14.148 115.183 1.00 91.00 424 LEU A C 1
ATOM 3564 O O . LEU A 1 424 ? -64.136 -14.342 116.370 1.00 91.00 424 LEU A O 1
ATOM 3568 N N . ILE A 1 425 ? -64.703 -13.454 114.389 1.00 88.38 425 ILE A N 1
ATOM 3569 C CA . ILE A 1 425 ? -65.996 -12.912 114.839 1.00 88.38 425 ILE A CA 1
ATOM 3570 C C . ILE A 1 425 ? -66.909 -14.047 115.319 1.00 88.38 425 ILE A C 1
ATOM 3572 O O . ILE A 1 425 ? -67.504 -13.943 116.387 1.00 88.38 425 ILE A O 1
ATOM 3576 N N . VAL A 1 426 ? -67.003 -15.154 114.579 1.00 89.81 426 VAL A N 1
ATOM 3577 C CA . VAL A 1 426 ? -67.807 -16.324 114.980 1.00 89.81 426 VAL A CA 1
ATOM 3578 C C . VAL A 1 426 ? -67.303 -16.920 116.300 1.00 89.81 426 VAL A C 1
ATOM 3580 O O . VAL A 1 426 ? -68.104 -17.191 117.191 1.00 89.81 426 VAL A O 1
ATOM 3583 N N . ASN A 1 427 ? -65.990 -17.075 116.470 1.00 87.19 427 ASN A N 1
ATOM 3584 C CA . ASN A 1 427 ? -65.411 -17.623 117.697 1.00 87.19 427 ASN A CA 1
ATOM 3585 C C . ASN A 1 427 ? -65.634 -16.690 118.892 1.00 87.19 427 ASN A C 1
ATOM 3587 O O . ASN A 1 427 ? -66.166 -17.121 119.909 1.00 87.19 427 ASN A O 1
ATOM 3591 N N . THR A 1 428 ? -65.318 -15.402 118.753 1.00 89.12 428 THR A N 1
ATOM 3592 C CA . THR A 1 428 ? -65.506 -14.399 119.818 1.00 89.12 428 THR A CA 1
ATOM 3593 C C . THR A 1 428 ? -66.972 -14.211 120.203 1.00 89.12 428 THR A C 1
ATOM 3595 O O . THR A 1 428 ? -67.283 -14.106 121.390 1.00 89.12 428 THR A O 1
ATOM 3598 N N . THR A 1 429 ? -67.894 -14.216 119.233 1.00 87.06 429 THR A N 1
ATOM 3599 C CA . THR A 1 429 ? -69.345 -14.187 119.500 1.00 87.06 429 THR A CA 1
ATOM 3600 C C . THR A 1 429 ? -69.815 -15.467 120.190 1.00 87.06 429 THR A C 1
ATOM 3602 O O . THR A 1 429 ? -70.587 -15.398 121.143 1.00 87.06 429 THR A O 1
ATOM 3605 N N . SER A 1 430 ? -69.312 -16.634 119.780 1.00 89.19 430 SER A N 1
ATOM 3606 C CA . SER A 1 430 ? -69.578 -17.909 120.455 1.00 89.19 430 SER A CA 1
ATOM 3607 C C . SER A 1 430 ? -69.070 -17.905 121.903 1.00 89.19 430 SER A C 1
ATOM 3609 O O . SER A 1 430 ? -69.800 -18.297 122.813 1.00 89.19 430 SER A O 1
ATOM 3611 N N . GLU A 1 431 ? -67.854 -17.411 122.144 1.00 88.38 431 GLU A N 1
ATOM 3612 C CA . GLU A 1 431 ? -67.267 -17.259 123.481 1.00 88.38 431 GLU A CA 1
ATOM 3613 C C . GLU A 1 431 ? -68.076 -16.295 124.357 1.00 88.38 431 GLU A C 1
ATOM 3615 O O . GLU A 1 431 ? -68.359 -16.605 125.515 1.00 88.38 431 GLU A O 1
ATOM 3620 N N . THR A 1 432 ? -68.518 -15.154 123.815 1.00 87.00 432 THR A N 1
ATOM 3621 C CA . THR A 1 432 ? -69.377 -14.214 124.559 1.00 87.00 432 THR A CA 1
ATOM 3622 C C . THR A 1 432 ? -70.747 -14.808 124.860 1.00 87.00 432 THR A C 1
ATOM 3624 O O . THR A 1 432 ? -71.220 -14.672 125.987 1.00 87.00 432 THR A O 1
ATOM 3627 N N . ILE A 1 433 ? -71.375 -15.509 123.910 1.00 89.19 433 ILE A N 1
ATOM 3628 C CA . ILE A 1 433 ? -72.638 -16.227 124.143 1.00 89.19 433 ILE A CA 1
ATOM 3629 C C . ILE A 1 433 ? -72.461 -17.277 125.244 1.00 89.19 433 ILE A C 1
ATOM 3631 O O . ILE A 1 433 ? -73.316 -17.396 126.123 1.00 89.19 433 ILE A O 1
ATOM 3635 N N . GLN A 1 434 ? -71.360 -18.027 125.224 1.00 87.12 434 GLN A N 1
ATOM 3636 C CA . GLN A 1 434 ? -71.080 -19.048 126.226 1.00 87.12 434 GLN A CA 1
ATOM 3637 C C . GLN A 1 434 ? -70.823 -18.428 127.609 1.00 87.12 434 GLN A C 1
ATOM 3639 O O . GLN A 1 434 ? -71.428 -18.866 128.584 1.00 87.12 434 GLN A O 1
ATOM 3644 N N . SER A 1 435 ? -70.037 -17.353 127.687 1.00 88.88 435 SER A N 1
ATOM 3645 C CA . SER A 1 435 ? -69.824 -16.580 128.918 1.00 88.88 435 SER A CA 1
ATOM 3646 C C . SER A 1 435 ? -71.133 -16.009 129.475 1.00 88.88 435 SER A C 1
ATOM 3648 O O . SER A 1 435 ? -71.427 -16.160 130.660 1.00 88.88 435 SER A O 1
ATOM 3650 N N . LEU A 1 436 ? -71.991 -15.432 128.625 1.00 87.56 436 LEU A N 1
ATOM 3651 C CA . LEU A 1 436 ? -73.327 -14.973 129.018 1.00 87.56 436 LEU A CA 1
ATOM 3652 C C . LEU A 1 436 ? -74.189 -16.125 129.540 1.00 87.56 436 LEU A C 1
ATOM 3654 O O . LEU A 1 436 ? -74.840 -15.983 130.574 1.00 87.56 436 LEU A O 1
ATOM 3658 N N . ARG A 1 437 ? -74.177 -17.279 128.866 1.00 88.06 437 ARG A N 1
ATOM 3659 C CA . ARG A 1 437 ? -74.899 -18.480 129.305 1.00 88.06 437 ARG A CA 1
ATOM 3660 C C . ARG A 1 437 ? -74.404 -18.959 130.671 1.00 88.06 437 ARG A C 1
ATOM 3662 O O . ARG A 1 437 ? -75.227 -19.308 131.517 1.00 88.06 437 ARG A O 1
ATOM 3669 N N . ASP A 1 438 ? -73.097 -18.967 130.900 1.00 88.25 438 ASP A N 1
ATOM 3670 C CA . ASP A 1 438 ? -72.509 -19.388 132.171 1.00 88.25 438 ASP A CA 1
ATOM 3671 C C . ASP A 1 438 ? -72.787 -18.372 133.289 1.00 88.25 438 ASP A C 1
ATOM 3673 O O . ASP A 1 438 ? -73.143 -18.773 134.397 1.00 88.25 438 ASP A O 1
ATOM 3677 N N . ASN A 1 439 ? -72.783 -17.071 132.988 1.00 87.50 439 ASN A N 1
ATOM 3678 C CA . ASN A 1 439 ? -73.229 -16.023 133.910 1.00 87.50 439 ASN A CA 1
ATOM 3679 C C . ASN A 1 439 ? -74.715 -16.167 134.271 1.00 87.50 439 ASN A C 1
ATOM 3681 O O . ASN A 1 439 ? -75.069 -16.085 135.446 1.00 87.50 439 ASN A O 1
ATOM 3685 N N . VAL A 1 440 ? -75.592 -16.440 133.297 1.00 86.56 440 VAL A N 1
ATOM 3686 C CA . VAL A 1 440 ? -77.019 -16.713 133.548 1.00 86.56 440 VAL A CA 1
ATOM 3687 C C . VAL A 1 440 ? -77.186 -17.956 134.420 1.00 86.56 440 VAL A C 1
ATOM 3689 O O . VAL A 1 440 ? -77.966 -17.930 135.371 1.00 86.56 440 VAL A O 1
ATOM 3692 N N . LYS A 1 441 ? -76.424 -19.029 134.169 1.00 85.06 441 LYS A N 1
ATOM 3693 C CA . LYS A 1 441 ? -76.416 -20.215 135.040 1.00 85.06 441 LYS A CA 1
ATOM 3694 C C . LYS A 1 441 ? -75.974 -19.865 136.460 1.00 85.06 441 LYS A C 1
ATOM 3696 O O . LYS A 1 441 ? -76.667 -20.241 137.403 1.00 85.06 441 LYS A O 1
ATOM 3701 N N . GLN A 1 442 ? -74.879 -19.126 136.634 1.00 82.94 442 GLN A N 1
ATOM 3702 C CA . GLN A 1 442 ? -74.410 -18.695 137.956 1.00 82.94 442 GLN A CA 1
ATOM 3703 C C . GLN A 1 442 ? -75.440 -17.822 138.680 1.00 82.94 442 GLN A C 1
ATOM 3705 O O . GLN A 1 442 ? -75.703 -18.039 139.861 1.00 82.94 442 GLN A O 1
ATOM 3710 N N . LEU A 1 443 ? -76.062 -16.872 137.979 1.00 83.19 443 LEU A N 1
ATOM 3711 C CA . LEU A 1 443 ? -77.141 -16.049 138.523 1.00 83.19 443 LEU A CA 1
ATOM 3712 C C . LEU A 1 443 ? -78.340 -16.907 138.928 1.00 83.19 443 LEU A C 1
ATOM 3714 O O . LEU A 1 443 ? -78.859 -16.728 140.024 1.00 83.19 443 LEU A O 1
ATOM 3718 N N . SER A 1 444 ? -78.737 -17.877 138.102 1.00 79.69 444 SER A N 1
ATOM 3719 C CA . SER A 1 444 ? -79.837 -18.796 138.416 1.00 79.69 444 SER A CA 1
ATOM 3720 C C . SER A 1 444 ? -79.536 -19.692 139.626 1.00 79.69 444 SER A C 1
ATOM 3722 O O . SER A 1 444 ? -80.420 -19.931 140.448 1.00 79.69 444 SER A O 1
ATOM 3724 N N . LEU A 1 445 ? -78.282 -20.133 139.789 1.00 79.81 445 LEU A N 1
ATOM 3725 C CA . LEU A 1 445 ? -77.817 -20.874 140.964 1.00 79.81 445 LEU A CA 1
ATOM 3726 C C . LEU A 1 445 ? -77.850 -20.004 142.222 1.00 79.81 445 LEU A C 1
ATOM 3728 O O . LEU A 1 445 ? -78.369 -20.451 143.242 1.00 79.81 445 LEU A O 1
ATOM 3732 N N . LYS A 1 446 ? -77.369 -18.755 142.146 1.00 79.19 446 LYS A N 1
ATOM 3733 C CA . LYS A 1 446 ? -77.478 -17.788 143.250 1.00 79.19 446 LYS A CA 1
ATOM 3734 C C . LYS A 1 446 ? -78.937 -17.526 143.619 1.00 79.19 446 LYS A C 1
ATOM 3736 O O . LYS A 1 446 ? -79.273 -17.538 144.794 1.00 79.19 446 LYS A O 1
ATOM 3741 N N . LEU A 1 447 ? -79.818 -17.349 142.634 1.00 76.75 447 LEU A N 1
ATOM 3742 C CA . LEU A 1 447 ? -81.256 -17.168 142.856 1.00 76.75 447 LEU A CA 1
ATOM 3743 C C . LEU A 1 447 ? -81.882 -18.375 143.567 1.00 76.75 447 LEU A C 1
ATOM 3745 O O . LEU A 1 447 ? -82.629 -18.187 144.522 1.00 76.75 447 LEU A O 1
ATOM 3749 N N . ARG A 1 448 ? -81.522 -19.606 143.174 1.00 73.62 448 ARG A N 1
ATOM 3750 C CA . ARG A 1 448 ? -81.919 -20.821 143.907 1.00 73.62 448 ARG A CA 1
ATOM 3751 C C . ARG A 1 448 ? -81.391 -20.844 145.337 1.00 73.62 448 ARG A C 1
ATOM 3753 O O . ARG A 1 448 ? -82.141 -21.197 146.235 1.00 73.62 448 ARG A O 1
ATOM 3760 N N . GLN A 1 449 ? -80.133 -20.469 145.562 1.00 72.06 449 GLN A N 1
ATOM 3761 C CA . GLN A 1 449 ? -79.565 -20.393 146.913 1.00 72.06 449 GLN A CA 1
ATOM 3762 C C . GLN A 1 449 ? -80.316 -19.377 147.783 1.00 72.06 449 GLN A C 1
ATOM 3764 O O . GLN A 1 449 ? -80.633 -19.686 148.926 1.00 72.06 449 GLN A O 1
ATOM 3769 N N . TYR A 1 450 ? -80.683 -18.214 147.239 1.00 70.81 450 TYR A N 1
ATOM 3770 C CA . TYR A 1 450 ? -81.519 -17.242 147.948 1.00 70.81 450 TYR A CA 1
ATOM 3771 C C . TYR A 1 450 ? -82.941 -17.751 148.211 1.00 70.81 450 TYR A C 1
ATOM 3773 O O . TYR A 1 450 ? -83.474 -17.497 149.285 1.00 70.81 450 TYR A O 1
ATOM 3781 N N . GLN A 1 451 ? -83.547 -18.498 147.282 1.00 62.97 451 GLN A N 1
ATOM 3782 C CA . GLN A 1 451 ? -84.863 -19.114 147.495 1.00 62.97 451 GLN A CA 1
ATOM 3783 C C . GLN A 1 451 ? -84.835 -20.180 148.598 1.00 62.97 451 GLN A C 1
ATOM 3785 O O . GLN A 1 451 ? -85.760 -20.235 149.405 1.00 62.97 451 GLN A O 1
ATOM 3790 N N . ILE A 1 452 ? -83.765 -20.977 148.673 1.00 60.84 452 ILE A N 1
ATOM 3791 C CA . ILE A 1 452 ? -83.547 -21.955 149.750 1.00 60.84 452 ILE A CA 1
ATOM 3792 C C . ILE A 1 452 ? -83.366 -21.231 151.093 1.00 60.84 452 ILE A C 1
ATOM 3794 O O . ILE A 1 452 ? -84.033 -21.576 152.060 1.00 60.84 452 ILE A O 1
ATOM 3798 N N . LEU A 1 453 ? -82.573 -20.154 151.129 1.00 56.94 453 LEU A N 1
ATOM 3799 C CA . LEU A 1 453 ? -82.379 -19.334 152.334 1.00 56.94 453 LEU A CA 1
ATOM 3800 C C . LEU A 1 453 ? -83.642 -18.562 152.764 1.00 56.94 453 LEU A C 1
ATOM 3802 O O . LEU A 1 453 ? -83.793 -18.256 153.941 1.00 56.94 453 LEU A O 1
ATOM 3806 N N . SER A 1 454 ? -84.567 -18.260 151.845 1.00 54.81 454 SER A N 1
ATOM 3807 C CA . SER A 1 454 ? -85.879 -17.681 152.183 1.00 54.81 454 SER A CA 1
ATOM 3808 C C . SER A 1 454 ? -86.930 -18.718 152.600 1.00 54.81 454 SER A C 1
ATOM 3810 O O . SER A 1 454 ? -87.951 -18.343 153.167 1.00 54.81 454 SER A O 1
ATOM 3812 N N . GLY A 1 455 ? -86.695 -20.004 152.313 1.00 53.28 455 GLY A N 1
ATOM 3813 C CA . GLY A 1 455 ? -87.590 -21.113 152.656 1.00 53.28 455 GLY A CA 1
ATOM 3814 C C . GLY A 1 455 ? -87.374 -21.690 154.057 1.00 53.28 455 GLY A C 1
ATOM 3815 O O . GLY A 1 455 ? -88.230 -22.419 154.536 1.00 53.28 455 GLY A O 1
ATOM 3816 N N . GLU A 1 456 ? -86.272 -21.345 154.729 1.00 49.62 456 GLU A N 1
ATOM 3817 C CA . GLU A 1 456 ? -85.965 -21.757 156.112 1.00 49.62 456 GLU A CA 1
ATOM 3818 C C . GLU A 1 456 ? -86.435 -20.729 157.171 1.00 49.62 456 GLU A C 1
ATOM 3820 O O . GLU A 1 456 ? -86.053 -20.810 158.336 1.00 49.62 456 GLU A O 1
ATOM 3825 N N . ALA A 1 457 ? -87.273 -19.756 156.781 1.00 48.66 457 ALA A N 1
ATOM 3826 C CA . ALA A 1 457 ? -87.843 -18.722 157.659 1.00 48.66 457 ALA A CA 1
ATOM 3827 C C . ALA A 1 457 ? -89.388 -18.756 157.763 1.00 48.66 457 ALA A C 1
ATOM 3829 O O . ALA A 1 457 ? -90.011 -17.752 158.120 1.00 48.66 457 ALA A O 1
ATOM 3830 N N . GLN A 1 458 ? -90.002 -19.904 157.470 1.00 38.62 458 GLN A N 1
ATOM 3831 C CA . GLN A 1 458 ? -91.380 -20.265 157.835 1.00 38.62 458 GLN A CA 1
ATOM 3832 C C . GLN A 1 458 ? -91.359 -21.615 158.540 1.00 38.62 458 GLN A C 1
ATOM 3834 O O . GLN A 1 458 ? -92.210 -21.800 159.439 1.00 38.62 458 GLN A O 1
#

Foldseek 3Di:
DDDDDDDPPPPPPPPVVCCVVCVVVVVVCCVPPPVVVDDDDPVNCVVCVVVSVVVVPPPDDDVVVVVVVVVVVVVVVVVVVVVVVVVVVVVVVVVVVVVVVVVVVVVVVVVVVVPDPDDDDDDDDDDDDPPVVVVVVVVVVVVVVVVVVVVVVVVVVVVVVVVVVVVVVVVVVVVVVVVVVVVVVVVVVVVVVVVVVVPPDDDDDDDDDDDDDDDDDDDDDDDDDDDPVVVVVVVVVCVVPVVNVVVVVVVVVVVVVVVVVVVVVVVVVVVVVVVVVVVVVVVVVVVVVVVVVVVVVVVVVVVVVVVVVVVVVVVVVVVVVVVVVVVVVVVVVVVVVVVVVVVVVVVVVVVVVVVVVVVVVVVVVVVVVVVVVVVVVVVVVVVVVVVVVVVVVVVVVVVVVVVVVVVVVVVVVVVVVVVVVVVVCVVVVVVVVVVVVVVVVVVVVVVVVVVVVVVVPD

pLDDT: mean 73.2, std 20.57, range [28.28, 95.5]

Sequence (458 aa):
MAIRTQDADSVIPQRSHYGERLQPYVSYIVENYLQDGKLMTFEQLTSELPQWLIEINEGVPNDKKQLELQKQVTTLRSQLEKTEKEKEKIRRESISLQAQLQEMYVFQRGEKKKQTKNKYNFSSIGSLDEESIDEVFKSSHTVDKEEELKARIDKLELDLADERHEKEKIKEISRKSVWQLETQVKQLQSEIGQHRTSDDVKKVQKDDDNESEKQDHNSSTEVDLRDESTWTEERMEFYKNEENLMKNELYLGWKKKAEAYKEELQRQKTQMRERENSILHLIKWKEEAERLHHLEEENNQYKEQLDKLNEQLSQFQKSHEGRKMRAQSIYQLHSDVSNTLEQSKIHHEAIIEKYKEDIQALHTKLSGCEKKLDVVNREKHELLSLLTKLSEQKSFEEQMRHELLQDRDRLKNQLHTMEANKLLIVNTTSETIQSLRDNVKQLSLKLRQYQILSGEAQ

Organism: Reticulomyxa filosa (NCBI:txid46433)